Protein 9KVZ (pdb70)

InterPro domains:
  IPR002524 Cation efflux [TIGR01297] (10-385)
  IPR027469 Cation efflux transmembrane domain superfamily [G3DSA:1.20.1510.10] (10-306)
  IPR027469 Cation efflux transmembrane domain superfamily [SSF161111] (5-308)
  IPR027470 Cation efflux protein, cytoplasmic domain [PF16916] (311-383)
  IPR058533 Cation efflux protein, transmembrane domain [PF01545] (12-307)

GO terms:
  GO:0031901 early endosome membrane (C, IDA)
  GO:0005384 manganese ion transmembrane transporter activity (F, IDA)
  GO:0005385 zinc ion transmembrane transporte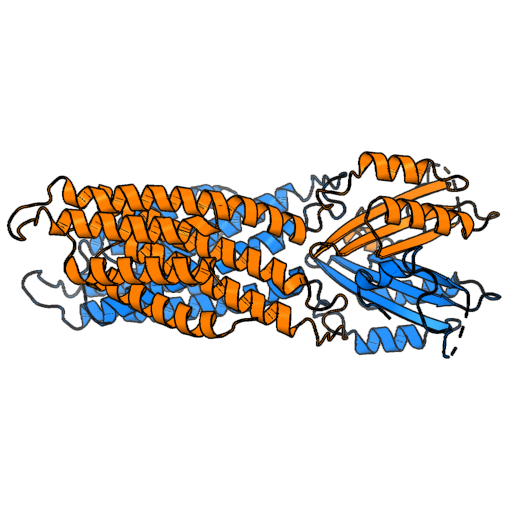r activity (F, IDA)
  GO:0055037 recycling endosome (C, IDA)
  GO:0055038 recycling endosome membrane (C, IDA)
  GO:0005769 early endosome (C, IDA)
  GO:0005794 Golgi apparatus (C, IDA)
  GO:0005886 plasma membrane (C, IDA)
  GO:1904385 cellular response to angiotensin (P, IDA)
  GO:0030026 intracellular manganese ion homeostasis (P, IDA)
  GO:0140048 manganese ion export across plasma membrane (P, IDA)
  GO:0006882 intracellular zinc ion homeostasis (P, IDA)
  GO:0007173 epidermal growth factor receptor signaling pathway (P, IDA)
  GO:0062111 zinc ion import into organelle (P, IDA)
  GO:0070374 positive regulation of ERK1 and ERK2 cascade (P, IDA)
  GO:0140983 calcium:manganese antiporter activity (F, IDA)
  GO:0031901 early endosome membrane (C, EXP)
  GO:0055038 recycling endosome membrane (C, EXP)
  GO:0000139 Golgi membrane (C, EXP)
  GO:0005886 plasma membrane (C, EXP)

Structure (mmCIF, N/CA/C/O backbone):
data_9KVZ
#
_entry.id   9KVZ
#
_cell.length_a   1.00
_cell.length_b   1.00
_cell.length_c   1.00
_cell.angle_alpha   90.00
_cell.angle_beta   90.00
_cell.angle_gamma   90.00
#
_symmetry.space_group_name_H-M   'P 1'
#
loop_
_atom_site.group_PDB
_atom_site.id
_atom_site.type_symbol
_atom_site.label_atom_id
_atom_site.label_alt_id
_atom_site.label_comp_id
_atom_site.label_asym_id
_atom_site.label_entity_id
_atom_site.label_seq_id
_atom_site.pdbx_PDB_ins_code
_atom_site.Cartn_x
_atom_site.Cartn_y
_atom_site.Cartn_z
_atom_site.occupancy
_atom_site.B_iso_or_equiv
_atom_site.auth_seq_id
_atom_site.auth_comp_id
_atom_site.auth_asym_id
_atom_site.auth_atom_id
_atom_site.pdbx_PDB_model_num
ATOM 1 N N . ARG A 1 10 ? 92.267 122.817 117.101 1.00 67.91 10 ARG B N 1
ATOM 2 C CA . ARG A 1 10 ? 93.218 122.401 118.125 1.00 67.87 10 ARG B CA 1
ATOM 3 C C . ARG A 1 10 ? 92.902 123.066 119.459 1.00 69.16 10 ARG B C 1
ATOM 4 O O . ARG A 1 10 ? 92.085 123.985 119.525 1.00 68.50 10 ARG B O 1
ATOM 12 N N . LEU A 1 11 ? 93.554 122.600 120.521 1.00 69.11 11 LEU B N 1
ATOM 13 C CA . LEU A 1 11 ? 93.362 123.131 121.864 1.00 68.09 11 LEU B CA 1
ATOM 14 C C 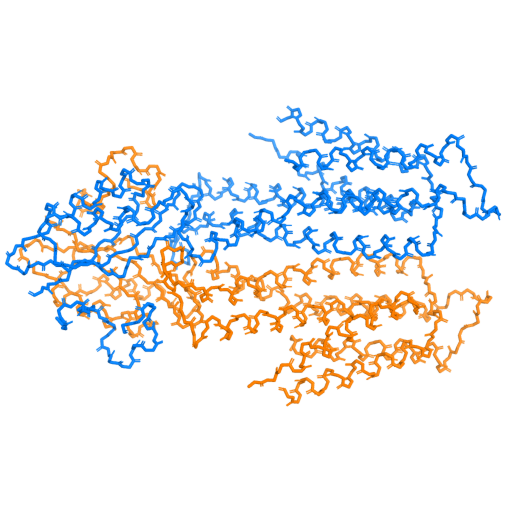. LEU A 1 11 ? 94.637 123.823 122.317 1.00 67.65 11 LEU B C 1
ATOM 15 O O . LEU A 1 11 ? 95.719 123.224 122.291 1.00 66.52 11 LEU B O 1
ATOM 20 N N . LEU A 1 12 ? 94.507 125.083 122.731 1.00 66.82 12 LEU B N 1
ATOM 21 C CA . LEU A 1 12 ? 95.631 125.867 123.219 1.00 66.15 12 LEU B CA 1
ATOM 22 C C . LEU A 1 12 ? 95.654 125.992 124.736 1.00 67.64 12 LEU B C 1
ATOM 23 O O . LEU A 1 12 ? 96.704 126.319 125.300 1.00 66.30 12 LEU B O 1
ATOM 28 N N . PHE A 1 13 ? 94.536 125.707 125.414 1.00 66.34 13 PHE B N 1
ATOM 29 C CA . PHE A 1 13 ? 94.502 125.813 126.870 1.00 63.57 13 PHE B CA 1
ATOM 30 C C . PHE A 1 13 ? 95.428 124.797 127.523 1.00 63.55 13 PHE B C 1
ATOM 31 O O . PHE A 1 13 ? 95.727 124.897 128.718 1.00 65.30 13 PHE B O 1
ATOM 39 N N . MET A 1 14 ? 95.884 123.802 126.759 1.00 57.96 14 MET B N 1
ATOM 40 C CA . MET A 1 14 ? 96.860 122.859 127.289 1.00 54.67 14 MET B CA 1
ATOM 41 C C . MET A 1 14 ? 98.174 123.542 127.642 1.00 54.38 14 MET B C 1
ATOM 42 O O . MET A 1 14 ? 98.862 123.124 128.576 1.00 57.05 14 MET B O 1
ATOM 47 N N . LEU A 1 15 ? 98.545 124.589 126.904 1.00 51.12 15 LEU B N 1
ATOM 48 C CA . LEU A 1 15 ? 99.821 125.246 127.170 1.00 49.64 15 LEU B CA 1
ATOM 49 C C . LEU A 1 15 ? 99.805 125.986 128.500 1.00 52.93 15 LEU B C 1
ATOM 50 O O . LEU A 1 15 ? 100.729 125.836 129.309 1.00 53.62 15 LEU B O 1
ATOM 55 N N . VAL A 1 16 ? 98.767 126.787 128.750 1.00 51.67 16 VAL B N 1
ATOM 56 C CA . VAL A 1 16 ? 98.702 127.551 129.996 1.00 51.23 16 VAL B CA 1
ATOM 57 C C . VAL A 1 16 ? 98.552 126.612 131.188 1.00 47.78 16 VAL B C 1
ATOM 58 O O . VAL A 1 16 ? 99.227 126.766 132.215 1.00 47.27 16 VAL B O 1
ATOM 62 N N . LEU A 1 17 ? 97.674 125.615 131.063 1.00 45.67 17 LEU B N 1
ATOM 63 C CA . LEU A 1 17 ? 97.507 124.632 132.128 1.00 45.02 17 LEU B CA 1
ATOM 64 C C . LEU A 1 17 ? 98.812 123.894 132.393 1.00 46.56 17 LEU B C 1
ATOM 65 O O . LEU A 1 17 ? 99.202 123.698 133.548 1.00 47.19 17 LEU B O 1
ATOM 70 N N . THR A 1 18 ? 99.510 123.495 131.328 1.00 42.60 18 THR B N 1
ATOM 71 C CA . THR A 1 18 ? 100.732 122.719 131.488 1.00 38.59 18 THR B CA 1
ATOM 72 C C . THR A 1 18 ? 101.846 123.548 132.115 1.00 38.73 18 THR B C 1
ATOM 73 O O . THR A 1 18 ? 102.595 123.041 132.952 1.00 42.14 18 THR B O 1
ATOM 77 N N . VAL A 1 19 ? 101.979 124.821 131.734 1.00 34.49 19 VAL B N 1
ATOM 78 C CA . VAL A 1 19 ? 103.041 125.637 132.322 1.00 34.83 19 VAL B CA 1
ATOM 79 C C . VAL A 1 19 ? 102.725 125.947 133.783 1.00 37.01 19 VAL B C 1
ATOM 80 O O . VAL A 1 19 ? 103.606 125.890 134.654 1.00 36.31 19 VAL B O 1
ATOM 84 N N . ALA A 1 20 ? 101.457 126.254 134.082 1.00 36.15 20 ALA B N 1
ATOM 85 C CA . ALA A 1 20 ? 101.073 126.486 135.470 1.00 31.02 20 ALA B CA 1
ATOM 86 C C . ALA A 1 20 ? 101.307 125.241 136.313 1.00 33.81 20 ALA B C 1
ATOM 87 O O . ALA A 1 20 ? 101.777 125.329 137.452 1.00 37.05 20 ALA B O 1
ATOM 89 N N . PHE A 1 21 ? 101.009 124.064 135.761 1.00 35.60 21 PHE B N 1
ATOM 90 C CA . PHE A 1 21 ? 101.165 122.841 136.536 1.00 33.42 21 PHE B CA 1
ATOM 91 C C . PHE A 1 21 ? 102.626 122.429 136.640 1.00 32.51 21 PHE B C 1
ATOM 92 O O . PHE A 1 21 ? 103.029 121.811 137.629 1.00 35.37 21 PHE B O 1
ATOM 100 N N . PHE A 1 22 ? 103.435 122.752 135.631 1.00 25.03 22 PHE B N 1
ATOM 101 C CA . PHE A 1 22 ? 104.874 122.566 135.748 1.00 20.66 22 PHE B CA 1
ATOM 102 C C . PHE A 1 22 ? 105.425 123.406 136.887 1.00 30.32 22 PHE B C 1
ATOM 103 O O . PHE A 1 22 ? 106.231 122.931 137.692 1.00 29.87 22 PHE B O 1
ATOM 111 N N . VAL A 1 23 ? 104.981 124.662 136.978 1.00 37.61 23 VAL B N 1
ATOM 112 C CA . VAL A 1 23 ? 105.390 125.509 138.095 1.00 31.76 23 VAL B CA 1
ATOM 113 C C . VAL A 1 23 ? 104.922 124.911 139.416 1.00 33.03 23 VAL B C 1
ATOM 114 O O . VAL A 1 23 ? 105.663 124.895 140.405 1.00 35.42 23 VAL B O 1
ATOM 118 N N . ALA A 1 24 ? 103.686 124.406 139.452 1.00 29.34 24 ALA B N 1
ATOM 119 C CA . ALA A 1 24 ? 103.150 123.834 140.685 1.00 27.85 24 ALA B CA 1
ATOM 120 C C . ALA A 1 24 ? 103.954 122.618 141.133 1.00 31.18 24 ALA B C 1
ATOM 121 O O . ALA A 1 24 ? 104.322 122.504 142.308 1.00 33.92 24 ALA B O 1
ATOM 123 N N . GLU A 1 25 ? 104.235 121.694 140.211 1.00 33.24 25 GLU B N 1
ATOM 124 C CA . GLU A 1 25 ? 104.990 120.495 140.563 1.00 30.38 25 GLU B CA 1
ATOM 125 C C . GLU A 1 25 ? 106.430 120.837 140.915 1.00 31.68 25 GLU B C 1
ATOM 126 O O . GLU A 1 25 ? 107.034 120.197 141.779 1.00 34.82 25 GLU B O 1
ATOM 132 N N . LEU A 1 26 ? 107.011 121.822 140.230 1.00 30.19 26 LEU B N 1
ATOM 133 C CA . LEU A 1 26 ? 108.373 122.232 140.543 1.00 29.61 26 LEU B CA 1
ATOM 134 C C . LEU A 1 26 ? 108.455 122.827 141.942 1.00 30.60 26 LEU B C 1
ATOM 135 O O . LEU A 1 26 ? 109.395 122.549 142.694 1.00 33.29 26 LEU B O 1
ATOM 140 N N . VAL A 1 27 ? 107.471 123.647 142.314 1.00 26.67 27 VAL B N 1
ATOM 141 C CA . VAL A 1 27 ? 107.473 124.238 143.649 1.00 27.46 27 VAL B CA 1
ATOM 142 C C . VAL A 1 27 ? 107.230 123.164 144.702 1.00 31.38 27 VAL B C 1
ATOM 143 O O . VAL A 1 27 ? 107.920 123.107 145.726 1.00 30.78 27 VAL B O 1
ATOM 147 N N . SER A 1 28 ? 106.253 122.286 144.458 1.00 33.92 28 SER B N 1
ATOM 148 C CA . SER A 1 28 ? 105.900 121.272 145.447 1.00 31.61 28 SER B CA 1
ATOM 149 C C . SER A 1 28 ? 106.979 120.205 145.584 1.00 34.76 28 SER B C 1
ATOM 150 O O . SER A 1 28 ? 107.105 119.591 146.648 1.00 39.02 28 SER B O 1
ATOM 153 N N . GLY A 1 29 ? 107.748 119.959 144.523 1.00 36.31 29 GLY B N 1
ATOM 154 C CA . GLY A 1 29 ? 108.815 118.978 144.603 1.00 34.68 29 GLY B CA 1
ATOM 155 C C . GLY A 1 29 ? 109.925 119.397 145.547 1.00 35.86 29 GLY B C 1
ATOM 156 O O . GLY A 1 29 ? 110.449 118.579 146.304 1.00 40.51 29 GLY B O 1
ATOM 157 N N . TYR A 1 30 ? 110.305 120.676 145.509 1.00 30.92 30 TYR B N 1
ATOM 158 C CA . TYR A 1 30 ? 111.272 121.175 146.478 1.00 31.12 30 TYR B CA 1
ATOM 159 C C . TYR A 1 30 ? 110.630 121.381 147.844 1.00 35.25 30 TYR B C 1
ATOM 160 O O . TYR A 1 30 ? 111.270 121.143 148.875 1.00 36.88 30 TYR B O 1
ATOM 169 N N . LEU A 1 31 ? 109.373 121.830 147.872 1.00 36.50 31 LEU B N 1
ATOM 170 C CA . LEU A 1 31 ? 108.669 121.981 149.142 1.00 37.72 31 LEU B CA 1
ATOM 171 C C . LEU A 1 31 ? 108.459 120.639 149.831 1.00 38.11 31 LEU B C 1
ATOM 172 O O . LEU A 1 31 ? 108.618 120.539 151.052 1.00 41.30 31 LEU B O 1
ATOM 177 N N . GLY A 1 32 ? 108.102 119.607 149.074 1.00 43.79 32 GLY B N 1
ATOM 178 C CA . GLY A 1 32 ? 107.888 118.285 149.616 1.00 44.94 32 GLY B CA 1
ATOM 179 C C . GLY A 1 32 ? 109.086 117.367 149.590 1.00 44.32 32 GLY B C 1
ATOM 180 O O . GLY A 1 32 ? 109.007 116.261 150.133 1.00 46.69 32 GLY B O 1
ATOM 181 N N . ASN A 1 33 ? 110.194 117.790 148.980 1.00 45.72 33 ASN B N 1
ATOM 182 C CA . ASN A 1 33 ? 111.411 116.981 148.881 1.00 45.15 33 ASN B CA 1
ATOM 183 C C . ASN A 1 33 ? 111.132 115.641 148.201 1.00 48.36 33 ASN B C 1
ATOM 184 O O . ASN A 1 33 ? 111.413 114.571 148.744 1.00 54.23 33 ASN B O 1
ATOM 189 N N . SER A 1 34 ? 110.573 115.707 146.995 1.00 38.13 34 SER B N 1
ATOM 190 C CA . SER A 1 34 ? 110.253 114.523 146.207 1.00 39.96 34 SER B CA 1
ATOM 191 C C . SER A 1 34 ? 110.932 114.632 144.851 1.00 39.72 34 SER B C 1
ATOM 192 O O . SER A 1 34 ? 110.662 115.570 144.095 1.00 41.99 34 SER B O 1
ATOM 195 N N . ILE A 1 35 ? 111.815 113.678 144.548 1.00 34.44 35 ILE B N 1
ATOM 196 C CA . ILE A 1 35 ? 112.418 113.633 143.220 1.00 30.19 35 ILE B CA 1
ATOM 197 C C . ILE A 1 35 ? 111.388 113.203 142.189 1.00 32.08 35 ILE B C 1
ATOM 198 O O . ILE A 1 35 ? 111.367 113.710 141.062 1.00 36.42 35 ILE B O 1
ATOM 203 N N . ALA A 1 36 ? 110.529 112.247 142.551 1.00 28.19 36 ALA B N 1
ATOM 204 C CA . ALA A 1 36 ? 109.501 111.788 141.626 1.00 28.63 36 ALA B CA 1
ATOM 205 C C . ALA A 1 36 ? 108.594 112.933 141.209 1.00 35.67 36 ALA B C 1
ATOM 206 O O . ALA A 1 36 ? 108.214 113.037 140.039 1.00 37.82 36 ALA B O 1
ATOM 208 N N . LEU A 1 37 ? 108.232 113.804 142.154 1.00 35.75 37 LEU B N 1
ATOM 209 C CA . LEU A 1 37 ? 107.515 115.020 141.789 1.00 26.30 37 LEU B CA 1
ATOM 210 C C . LEU A 1 37 ? 108.384 115.926 140.932 1.00 29.48 37 LEU B C 1
ATOM 211 O O . LEU A 1 37 ? 107.902 116.524 139.967 1.00 37.67 37 LEU B O 1
ATOM 216 N N . LEU A 1 38 ? 109.670 116.039 141.267 1.00 32.29 38 LEU B N 1
ATOM 217 C CA . LEU A 1 38 ? 110.586 116.819 140.441 1.00 26.52 38 LEU B CA 1
ATOM 218 C C . LEU A 1 38 ? 110.752 116.198 139.060 1.00 22.84 38 LEU B C 1
ATOM 219 O O . LEU A 1 38 ? 110.791 116.910 138.048 1.00 28.15 38 LEU B O 1
ATOM 224 N N . SER A 1 39 ? 110.855 114.870 138.998 1.00 18.06 39 SER B N 1
ATOM 225 C CA . SER A 1 39 ? 110.966 114.194 137.710 1.00 21.13 39 SER B CA 1
ATOM 226 C C . SER A 1 39 ? 109.715 114.417 136.869 1.00 29.93 39 SER B C 1
ATOM 227 O O . SER A 1 39 ? 109.801 114.644 135.657 1.00 33.04 39 SER B O 1
ATOM 230 N N . ASP A 1 40 ? 108.540 114.359 137.497 1.00 33.16 40 ASP B N 1
ATOM 231 C CA . ASP A 1 40 ? 107.301 114.602 136.766 1.00 27.40 40 ASP B CA 1
ATOM 232 C C . ASP A 1 40 ? 107.191 116.055 136.327 1.00 30.43 40 ASP B C 1
ATOM 233 O O . ASP A 1 40 ? 106.658 116.344 135.250 1.00 34.81 40 ASP B O 1
ATOM 238 N N . SER A 1 41 ? 107.678 116.988 137.147 1.00 25.16 41 SER B N 1
ATOM 239 C CA . SER A 1 41 ? 107.701 118.387 136.735 1.00 19.79 41 SER B CA 1
ATOM 240 C C . SER A 1 41 ? 108.600 118.580 135.523 1.00 26.82 41 SER B C 1
ATOM 241 O O . SER A 1 41 ? 108.258 119.325 134.602 1.00 29.64 41 SER B O 1
ATOM 244 N N . PHE A 1 42 ? 109.752 117.911 135.504 1.00 28.51 42 PHE B N 1
ATOM 245 C CA . PHE A 1 42 ? 110.632 117.993 134.340 1.00 23.83 42 PHE B CA 1
ATOM 246 C C . PHE A 1 42 ? 109.989 117.353 133.113 1.00 25.63 42 PHE B C 1
ATOM 247 O O . PHE A 1 42 ? 110.126 117.861 131.993 1.00 30.51 42 PHE B O 1
ATOM 255 N N . ASN A 1 43 ? 109.286 116.237 133.305 1.00 24.44 43 ASN B N 1
ATOM 256 C CA . ASN A 1 43 ? 108.604 115.592 132.188 1.00 24.79 43 ASN B CA 1
ATOM 257 C C . ASN A 1 43 ? 107.498 116.481 131.628 1.00 31.59 43 ASN B C 1
ATOM 258 O O . ASN A 1 43 ? 107.320 116.565 130.410 1.00 34.20 43 ASN B O 1
ATOM 263 N N . MET A 1 44 ? 106.752 117.169 132.496 1.00 31.35 44 MET B N 1
ATOM 264 C CA . MET A 1 44 ? 105.736 118.095 132.004 1.00 24.53 44 MET B CA 1
ATOM 265 C C . MET A 1 44 ? 106.362 119.358 131.426 1.00 24.13 44 MET B C 1
ATOM 266 O O . MET A 1 44 ? 105.756 120.020 130.580 1.00 29.69 44 MET B O 1
ATOM 271 N N . LEU A 1 45 ? 107.568 119.716 131.866 1.00 22.51 45 LEU B N 1
ATOM 272 C CA . LEU A 1 45 ? 108.297 120.781 131.188 1.00 24.50 45 LEU B CA 1
ATOM 273 C C . LEU A 1 45 ? 108.628 120.381 129.758 1.00 25.91 45 LEU B C 1
ATOM 274 O O . LEU A 1 45 ? 108.471 121.177 128.826 1.00 27.68 45 LEU B O 1
ATOM 279 N N . SER A 1 46 ? 109.075 119.139 129.567 1.00 23.53 46 SER B N 1
ATOM 280 C CA . SER A 1 46 ? 109.283 118.634 128.215 1.00 19.15 46 SER B CA 1
ATOM 281 C C . SER A 1 46 ? 107.971 118.593 127.442 1.00 25.63 46 SER B C 1
ATOM 282 O O . SER A 1 46 ? 107.941 118.853 126.234 1.00 32.32 46 SER B O 1
ATOM 285 N N . ASP A 1 47 ? 106.873 118.264 128.125 1.00 29.57 47 ASP B N 1
ATOM 286 C CA . ASP A 1 47 ? 105.564 118.236 127.481 1.00 28.98 47 ASP B CA 1
ATOM 287 C C . ASP A 1 47 ? 105.147 119.623 127.003 1.00 30.95 47 ASP B C 1
ATOM 288 O O . ASP A 1 47 ? 104.610 119.777 125.902 1.00 33.45 47 ASP B O 1
ATOM 293 N N . LEU A 1 48 ? 105.371 120.649 127.827 1.00 29.27 48 LEU B N 1
ATOM 294 C CA . LEU A 1 48 ? 105.012 122.001 127.413 1.00 27.41 48 LEU B CA 1
ATOM 295 C C . LEU A 1 48 ? 105.953 122.520 126.336 1.00 30.40 48 LEU B C 1
ATOM 296 O O . LEU A 1 48 ? 105.535 123.300 125.476 1.00 35.47 48 LEU B O 1
ATOM 301 N N . ILE A 1 49 ? 107.218 122.092 126.352 1.00 24.50 49 ILE B N 1
ATOM 302 C CA . ILE A 1 49 ? 108.111 122.406 125.241 1.00 21.77 49 ILE B CA 1
ATOM 303 C C . ILE A 1 49 ? 107.591 121.772 123.956 1.00 25.45 49 ILE B C 1
ATOM 304 O O . ILE A 1 49 ? 107.620 122.388 122.883 1.00 34.05 49 ILE B O 1
ATOM 309 N N . SER A 1 50 ? 107.101 120.535 124.047 1.00 29.03 50 SER B N 1
ATOM 310 C CA . SER A 1 50 ? 106.508 119.880 122.885 1.00 29.93 50 SER B CA 1
ATOM 311 C C . SER A 1 50 ? 105.256 120.610 122.414 1.00 31.42 50 SER B C 1
ATOM 312 O O . SER A 1 50 ? 105.010 120.719 121.209 1.00 33.74 50 SER B O 1
ATOM 315 N N . LEU A 1 51 ? 104.440 121.098 123.350 1.00 35.75 51 LEU B N 1
ATOM 316 C CA . LEU A 1 51 ? 103.257 121.872 122.978 1.00 34.84 51 LEU B CA 1
ATOM 317 C C . LEU A 1 51 ? 103.644 123.161 122.266 1.00 36.85 51 LEU B C 1
ATOM 318 O O . LEU A 1 51 ? 103.012 123.555 121.280 1.00 39.12 51 LEU B O 1
ATOM 323 N N . CYS A 1 52 ? 104.673 123.846 122.769 1.00 39.95 52 CYS B N 1
ATOM 324 C CA . CYS A 1 52 ? 105.152 125.057 122.110 1.00 35.84 52 CYS B CA 1
ATOM 325 C C . CYS A 1 52 ? 105.681 124.749 120.716 1.00 36.18 52 CYS B C 1
ATOM 326 O O . CYS A 1 52 ? 105.446 125.510 119.772 1.00 38.23 52 CYS B O 1
ATOM 329 N N . VAL A 1 53 ? 106.398 123.634 120.570 1.00 37.57 53 VAL B N 1
ATOM 330 C CA . VAL A 1 53 ? 106.894 123.228 119.257 1.00 39.53 53 VAL B CA 1
ATOM 331 C C . VAL A 1 53 ? 105.732 122.929 118.316 1.00 42.58 53 VAL B C 1
ATOM 332 O O . VAL A 1 53 ? 105.762 123.290 117.134 1.00 42.92 53 VAL B O 1
ATOM 336 N N . GLY A 1 54 ? 104.694 122.263 118.821 1.00 38.56 54 GLY B N 1
ATOM 337 C CA . GLY A 1 54 ? 103.531 121.981 117.995 1.00 37.53 54 GLY B CA 1
ATOM 338 C C . GLY A 1 54 ? 102.801 123.238 117.564 1.00 41.61 54 GLY B C 1
ATOM 339 O O . GLY A 1 54 ? 102.354 123.345 116.420 1.00 41.35 54 GLY B O 1
ATOM 340 N N . LEU A 1 55 ? 102.666 124.206 118.474 1.00 52.00 55 LEU B N 1
ATOM 341 C CA . LEU A 1 55 ? 102.060 125.482 118.102 1.00 49.66 55 LEU B CA 1
ATOM 342 C C . LEU A 1 55 ? 102.913 126.217 117.078 1.00 49.29 55 LEU B C 1
ATOM 343 O O . LEU A 1 55 ? 102.382 126.845 116.156 1.00 50.95 55 LEU B O 1
ATOM 348 N N . SER A 1 56 ? 104.237 126.157 117.228 1.00 49.21 56 SER B N 1
ATOM 349 C CA . SER A 1 56 ? 105.120 126.775 116.246 1.00 49.85 56 SER B CA 1
ATOM 350 C C . SER A 1 56 ? 104.952 126.124 114.879 1.00 52.90 56 SER B C 1
ATOM 351 O O . SER A 1 56 ? 104.914 126.808 113.853 1.00 56.41 56 SER B O 1
ATOM 354 N N . ALA A 1 57 ? 104.851 124.794 114.848 1.00 53.37 57 ALA B N 1
ATOM 355 C CA . ALA A 1 57 ? 104.642 124.094 113.585 1.00 53.08 57 ALA B CA 1
ATOM 356 C C . ALA A 1 57 ? 103.297 124.458 112.969 1.00 53.68 57 ALA B C 1
ATOM 357 O O . ALA A 1 57 ? 103.193 124.648 111.752 1.00 56.23 57 ALA B O 1
ATOM 359 N N . GLY A 1 58 ? 102.254 124.555 113.794 1.00 56.42 58 GLY B N 1
ATOM 360 C CA . GLY A 1 58 ? 100.952 124.947 113.282 1.00 55.42 58 GLY B CA 1
ATOM 361 C C . GLY A 1 58 ? 100.938 126.365 112.746 1.00 54.96 58 GLY B C 1
ATOM 362 O O . GLY A 1 58 ? 100.245 126.665 111.772 1.00 56.67 58 GLY B O 1
ATOM 363 N N . TYR A 1 59 ? 101.695 127.262 113.382 1.00 51.72 59 TYR B N 1
ATOM 364 C CA . TYR A 1 59 ? 101.793 128.635 112.901 1.00 53.13 59 TYR B CA 1
ATOM 365 C C . TYR A 1 59 ? 102.622 128.732 111.629 1.00 55.13 59 TYR B C 1
ATOM 366 O O . TYR A 1 59 ? 102.325 129.561 110.761 1.00 56.08 59 TYR B O 1
ATOM 375 N N . ILE A 1 60 ? 103.667 127.908 111.507 1.00 53.65 60 ILE B N 1
ATOM 376 C CA . ILE A 1 60 ? 104.433 127.845 110.265 1.00 53.76 60 ILE B CA 1
ATOM 377 C C . ILE A 1 60 ? 103.552 127.343 109.131 1.00 53.90 60 ILE B C 1
ATOM 378 O O . ILE A 1 60 ? 103.549 127.898 108.026 1.00 55.60 60 ILE B O 1
ATOM 383 N N . ALA A 1 61 ? 102.783 126.288 109.391 1.00 60.48 61 ALA B N 1
ATOM 384 C CA . ALA A 1 61 ? 101.767 125.850 108.452 1.00 62.37 61 ALA B CA 1
ATOM 385 C C . ALA A 1 61 ? 100.631 126.869 108.427 1.00 64.91 61 ALA B C 1
ATOM 386 O O . ALA A 1 61 ? 100.540 127.759 109.277 1.00 66.03 61 ALA B O 1
ATOM 388 N N . ARG A 1 62 ? 99.775 126.768 107.407 1.00 69.30 62 ARG B N 1
ATOM 389 C CA . ARG A 1 62 ? 98.637 127.666 107.222 1.00 70.00 62 ARG B CA 1
ATOM 390 C C . ARG A 1 62 ? 99.094 129.104 106.986 1.00 69.27 62 ARG B C 1
ATOM 391 O O . ARG A 1 62 ? 98.266 130.000 106.800 1.00 69.29 62 ARG B O 1
ATOM 399 N N . ARG A 1 63 ? 100.411 129.330 106.989 1.00 67.89 63 ARG B N 1
ATOM 400 C CA . ARG A 1 63 ? 101.019 130.637 106.742 1.00 69.94 63 ARG B CA 1
ATOM 401 C C . ARG A 1 63 ? 102.488 130.434 106.385 1.00 69.18 63 ARG B C 1
ATOM 402 O O . ARG A 1 63 ? 103.380 130.867 107.130 1.00 68.18 63 ARG B O 1
ATOM 410 N N . PRO A 1 64 ? 102.783 129.778 105.262 1.00 68.63 64 PRO B N 1
ATOM 411 C CA . PRO A 1 64 ? 104.185 129.559 104.893 1.00 67.73 64 PRO B CA 1
ATOM 412 C C . PRO A 1 64 ? 104.869 130.858 104.498 1.00 67.33 64 PRO B C 1
ATOM 413 O O . PRO A 1 64 ? 104.233 131.810 104.041 1.00 68.57 64 PRO B O 1
ATOM 417 N N . THR A 1 65 ? 106.191 130.885 104.678 1.00 54.52 65 THR B N 1
ATOM 418 C CA . THR A 1 65 ? 106.991 132.054 104.322 1.00 53.06 65 THR B CA 1
ATOM 419 C C . THR A 1 65 ? 107.866 131.757 103.112 1.00 54.07 65 THR B C 1
ATOM 420 O O . THR A 1 65 ? 107.750 132.451 102.098 1.00 55.33 65 THR B O 1
ATOM 424 N N . ARG A 1 66 ? 108.722 130.733 103.178 1.00 40.79 66 ARG B N 1
ATOM 425 C CA . ARG A 1 66 ? 109.530 130.271 102.052 1.00 34.12 66 ARG B CA 1
ATOM 426 C C . ARG A 1 66 ? 110.229 131.427 101.346 1.00 34.68 66 ARG B C 1
ATOM 427 O O . ARG A 1 66 ? 110.105 131.585 100.128 1.00 34.61 66 ARG B O 1
ATOM 435 N N . GLY A 1 67 ? 110.962 132.239 102.103 1.00 32.41 67 GLY B N 1
ATOM 436 C CA . GLY A 1 67 ? 111.570 133.436 101.558 1.00 30.38 67 GLY B CA 1
ATOM 437 C C . GLY A 1 67 ? 113.032 133.278 101.202 1.00 26.29 67 GLY B C 1
ATOM 438 O O . GLY A 1 67 ? 113.473 132.193 100.815 1.00 25.29 67 GLY B O 1
ATOM 439 N N . PHE A 1 68 ? 113.792 134.365 101.326 1.00 26.13 68 PHE B N 1
ATOM 440 C CA . PHE A 1 68 ? 115.207 134.371 100.976 1.00 23.49 68 PHE B CA 1
ATOM 441 C C . PHE A 1 68 ? 116.102 133.904 102.115 1.00 28.83 68 PHE B C 1
ATOM 442 O O . PHE A 1 68 ? 117.320 133.825 101.929 1.00 30.98 68 PHE B O 1
ATOM 450 N N . SER A 1 69 ? 115.536 133.602 103.283 1.00 28.82 69 SER B N 1
ATOM 451 C CA . SER A 1 69 ? 116.304 133.122 104.426 1.00 20.92 69 SER B CA 1
ATOM 452 C C . SER A 1 69 ? 116.124 131.628 104.660 1.00 19.61 69 SER B C 1
ATOM 453 O O . SER A 1 69 ? 117.092 130.929 104.969 1.00 28.44 69 SER B O 1
ATOM 456 N N . ALA A 1 70 ? 114.901 131.125 104.524 1.00 15.17 70 ALA B N 1
ATOM 457 C CA . ALA A 1 70 ? 114.610 129.698 104.638 1.00 16.31 70 ALA B CA 1
ATOM 458 C C . ALA A 1 70 ? 114.048 129.240 103.297 1.00 18.91 70 ALA B C 1
ATOM 459 O O . ALA A 1 70 ? 112.867 129.452 103.004 1.00 24.67 70 ALA B O 1
ATOM 461 N N . THR A 1 71 ? 114.902 128.619 102.482 1.00 12.95 71 THR B N 1
ATOM 462 C CA . THR A 1 71 ? 114.487 128.200 101.149 1.00 5.73 71 THR B CA 1
ATOM 463 C C . THR A 1 71 ? 113.432 127.104 101.209 1.00 13.17 71 THR B C 1
ATOM 464 O O . THR A 1 71 ? 112.413 127.177 100.514 1.00 12.95 71 THR B O 1
ATOM 468 N N . TYR A 1 72 ? 113.662 126.075 102.024 1.00 21.79 72 TYR B N 1
ATOM 469 C CA . TYR A 1 72 ? 112.688 124.999 102.157 1.00 13.02 72 TYR B CA 1
ATOM 470 C C . TYR A 1 72 ? 111.508 125.421 103.021 1.00 16.62 72 TYR B C 1
ATOM 471 O O . TYR A 1 72 ? 110.439 124.806 102.963 1.00 20.25 72 TYR B O 1
ATOM 480 N N . GLY A 1 73 ? 111.687 126.454 103.822 1.00 20.67 73 GLY B N 1
ATOM 481 C CA . GLY A 1 73 ? 110.686 126.901 104.757 1.00 19.25 73 GLY B CA 1
ATOM 482 C C . GLY A 1 73 ? 111.122 126.567 106.162 1.00 24.38 73 GLY B C 1
ATOM 483 O O . GLY A 1 73 ? 112.251 126.140 106.399 1.00 26.20 73 GLY B O 1
ATOM 484 N N . TYR A 1 74 ? 110.209 126.762 107.109 1.00 25.51 74 TYR B N 1
ATOM 485 C CA . TYR A 1 74 ? 110.457 126.429 108.502 1.00 21.03 74 TYR B CA 1
ATOM 486 C C . TYR A 1 74 ? 109.799 125.116 108.902 1.00 22.10 74 TYR B C 1
ATOM 487 O O . TYR A 1 74 ? 109.480 124.920 110.078 1.00 25.52 74 TYR B O 1
ATOM 496 N N . ALA A 1 75 ? 109.584 124.215 107.941 1.00 19.31 75 ALA B N 1
ATOM 497 C CA . ALA A 1 75 ? 108.975 122.926 108.250 1.00 14.59 75 ALA B CA 1
ATOM 498 C C . ALA A 1 75 ? 109.856 122.098 109.172 1.00 12.82 75 ALA B C 1
ATOM 499 O O . ALA A 1 75 ? 109.346 121.378 110.037 1.00 16.79 75 ALA B O 1
ATOM 501 N N . ARG A 1 76 ? 111.177 122.195 109.013 1.00 17.83 76 ARG B N 1
ATOM 502 C CA . ARG A 1 76 ? 112.117 121.468 109.858 1.00 15.11 76 ARG B CA 1
ATOM 503 C C . ARG A 1 76 ? 112.074 121.913 111.313 1.00 17.24 76 ARG B C 1
ATOM 504 O O . ARG A 1 76 ? 112.803 121.347 112.136 1.00 16.53 76 ARG B O 1
ATOM 512 N N . ALA A 1 77 ? 111.260 122.921 111.639 1.00 19.63 77 ALA B N 1
ATOM 513 C CA . ALA A 1 77 ? 111.162 123.378 113.019 1.00 15.45 77 ALA B CA 1
ATOM 514 C C . ALA A 1 77 ? 110.610 122.289 113.922 1.00 16.75 77 ALA B C 1
ATOM 515 O O . ALA A 1 77 ? 111.020 122.173 115.078 1.00 18.48 77 ALA B O 1
ATOM 517 N N . GLU A 1 78 ? 109.680 121.476 113.415 1.00 16.62 78 GLU B N 1
ATOM 518 C CA . GLU A 1 78 ? 109.148 120.388 114.229 1.00 17.55 78 GLU B CA 1
ATOM 519 C C . GLU A 1 78 ? 110.239 119.389 114.597 1.00 19.68 78 GLU B C 1
ATOM 520 O O . GLU A 1 78 ? 110.330 118.963 115.752 1.00 24.83 78 GLU B O 1
ATOM 526 N N . VAL A 1 79 ? 111.100 119.033 113.640 1.00 17.84 79 VAL B N 1
ATOM 527 C CA . VAL A 1 79 ? 112.157 118.064 113.917 1.00 15.60 79 VAL B CA 1
ATOM 528 C C . VAL A 1 79 ? 113.220 118.665 114.827 1.00 17.78 79 VAL B C 1
ATOM 529 O O . VAL A 1 79 ? 113.714 118.005 115.751 1.00 18.23 79 VAL B O 1
ATOM 533 N N . VAL A 1 80 ? 113.608 119.918 114.571 1.00 18.23 80 VAL B N 1
ATOM 534 C CA . VAL A 1 80 ? 114.608 120.562 115.417 1.00 17.29 80 VAL B CA 1
ATOM 535 C C . VAL A 1 80 ? 114.087 120.706 116.840 1.00 17.28 80 VAL B C 1
ATOM 536 O O . VAL A 1 80 ? 114.811 120.448 117.807 1.00 21.91 80 VAL B O 1
ATOM 540 N N . GLY A 1 81 ? 112.824 121.107 116.993 1.00 13.58 81 GLY B N 1
ATOM 541 C CA . GLY A 1 81 ? 112.239 121.207 118.317 1.00 17.64 81 GLY B CA 1
ATOM 542 C C . GLY A 1 81 ? 112.086 119.862 118.996 1.00 18.82 81 GLY B C 1
ATOM 543 O O . GLY A 1 81 ? 112.239 119.760 120.211 1.00 21.69 81 GLY B O 1
ATOM 544 N N . ALA A 1 82 ? 111.782 118.813 118.229 1.00 15.54 82 ALA B N 1
ATOM 545 C CA . ALA A 1 82 ? 111.695 117.481 118.816 1.00 14.37 82 ALA B CA 1
ATOM 546 C C . ALA A 1 82 ? 113.048 117.017 119.338 1.00 14.67 82 ALA B C 1
ATOM 547 O O . ALA A 1 82 ? 113.142 116.499 120.456 1.00 23.16 82 ALA B O 1
ATOM 549 N N . LEU A 1 83 ? 114.110 117.203 118.550 1.00 14.73 83 LEU B N 1
ATOM 550 C CA . LEU A 1 83 ? 115.443 116.838 119.024 1.00 14.41 83 LEU B CA 1
ATOM 551 C C . LEU A 1 83 ? 115.855 117.682 120.223 1.00 18.90 83 LEU B C 1
ATOM 552 O O . LEU A 1 83 ? 116.426 117.161 121.189 1.00 20.76 83 LEU B O 1
ATOM 557 N N . SER A 1 84 ? 115.577 118.987 120.181 1.00 21.22 84 SER B N 1
ATOM 558 C CA . SER A 1 84 ? 115.935 119.861 121.292 1.00 14.44 84 SER B CA 1
ATOM 559 C C . SER A 1 84 ? 115.175 119.481 122.555 1.00 14.27 84 SER B C 1
ATOM 560 O O . SER A 1 84 ? 115.742 119.466 123.649 1.00 21.94 84 SER B O 1
ATOM 563 N N . ASN A 1 85 ? 113.886 119.168 122.421 1.00 19.38 85 ASN B N 1
ATOM 564 C CA . ASN A 1 85 ? 113.088 118.758 123.569 1.00 15.93 85 ASN B CA 1
ATOM 565 C C . ASN A 1 85 ? 113.583 117.437 124.134 1.00 15.36 85 ASN B C 1
ATOM 566 O O . ASN A 1 85 ? 113.647 117.255 125.353 1.00 20.49 85 ASN B O 1
ATOM 571 N N . ALA A 1 86 ? 113.937 116.495 123.258 1.00 19.28 86 ALA B N 1
ATOM 572 C CA . ALA A 1 86 ? 114.441 115.211 123.724 1.00 14.00 86 ALA B CA 1
ATOM 573 C C . ALA A 1 86 ? 115.769 115.370 124.453 1.00 13.21 86 ALA B C 1
ATOM 574 O O . ALA A 1 86 ? 115.997 114.732 125.484 1.00 19.93 86 ALA B O 1
ATOM 576 N N . VAL A 1 87 ? 116.655 116.228 123.943 1.00 16.83 87 VAL B N 1
ATOM 577 C CA . VAL A 1 87 ? 117.940 116.448 124.610 1.00 16.30 87 VAL B CA 1
ATOM 578 C C . VAL A 1 87 ? 117.745 117.197 125.925 1.00 14.63 87 VAL B C 1
ATOM 579 O O . VAL A 1 87 ? 118.414 116.911 126.928 1.00 19.18 87 VAL B O 1
ATOM 583 N N . PHE A 1 88 ? 116.833 118.171 125.942 1.00 12.86 88 PHE B N 1
ATOM 584 C CA . PHE A 1 88 ? 116.487 118.864 127.178 1.00 10.73 88 PHE B CA 1
ATOM 585 C C . PHE A 1 88 ? 115.999 117.880 128.231 1.00 18.43 88 PHE B C 1
ATOM 586 O O . PHE A 1 88 ? 116.456 117.898 129.380 1.00 26.80 88 PHE B O 1
ATOM 594 N N . LEU A 1 89 ? 115.073 117.001 127.846 1.00 16.60 89 LEU B N 1
ATOM 595 C CA . LEU A 1 89 ? 114.541 116.019 128.780 1.00 11.04 89 LEU B CA 1
ATOM 596 C C . LEU A 1 89 ? 115.609 115.020 129.197 1.00 11.10 89 LEU B C 1
ATOM 597 O O . LEU A 1 89 ? 115.611 114.550 130.336 1.00 17.50 89 LEU B O 1
ATOM 602 N N . THR A 1 90 ? 116.529 114.685 128.291 1.00 12.83 90 THR B N 1
ATOM 603 C CA . THR A 1 90 ? 117.620 113.783 128.645 1.00 12.00 90 THR B CA 1
ATOM 604 C C . THR A 1 90 ? 118.534 114.407 129.691 1.00 15.32 90 THR B C 1
ATOM 605 O O . THR A 1 90 ? 118.965 113.732 130.629 1.00 18.22 90 THR B O 1
ATOM 609 N N . ALA A 1 91 ? 118.842 115.698 129.549 1.00 17.49 91 ALA B N 1
ATOM 610 C CA . ALA A 1 91 ? 119.664 116.369 130.552 1.00 11.52 91 ALA B CA 1
ATOM 611 C C . ALA A 1 91 ? 118.929 116.491 131.883 1.00 15.31 91 ALA B C 1
ATOM 612 O O . ALA A 1 91 ? 119.528 116.310 132.953 1.00 26.42 91 ALA B O 1
ATOM 614 N N . LEU A 1 92 ? 117.630 116.797 131.837 1.00 17.02 92 LEU B N 1
ATOM 615 C CA . LEU A 1 92 ? 116.843 116.845 133.066 1.00 11.73 92 LEU B CA 1
ATOM 616 C C . LEU A 1 92 ? 116.804 115.482 133.746 1.00 14.08 92 LEU B C 1
ATOM 617 O O . LEU A 1 92 ? 116.902 115.388 134.974 1.00 23.43 92 LEU B O 1
ATOM 622 N N . CYS A 1 93 ? 116.668 114.412 132.962 1.00 10.49 93 CYS B N 1
ATOM 623 C CA . CYS A 1 93 ? 116.676 113.065 133.518 1.00 8.43 93 CYS B CA 1
ATOM 624 C C . CYS A 1 93 ? 118.050 112.696 134.052 1.00 15.40 93 CYS B C 1
ATOM 625 O O . CYS A 1 93 ? 118.159 111.943 135.022 1.00 23.93 93 CYS B O 1
ATOM 628 N N . PHE A 1 94 ? 119.114 113.205 133.432 1.00 15.25 94 PHE B N 1
ATOM 629 C CA . PHE A 1 94 ? 120.452 113.000 133.976 1.00 14.38 94 PHE B CA 1
ATOM 630 C C . PHE A 1 94 ? 120.577 113.638 135.354 1.00 16.14 94 PHE B C 1
ATOM 631 O O . PHE A 1 94 ? 121.087 113.019 136.295 1.00 23.80 94 PHE B O 1
ATOM 639 N N . THR A 1 95 ? 120.102 114.878 135.489 1.00 15.71 95 THR B N 1
ATOM 640 C CA . THR A 1 95 ? 120.123 115.536 136.794 1.00 12.78 95 THR B CA 1
ATOM 641 C C . THR A 1 95 ? 119.276 114.779 137.810 1.00 15.38 95 THR B C 1
ATOM 642 O O . THR A 1 95 ? 119.682 114.606 138.967 1.00 21.27 95 THR B O 1
ATOM 646 N N . ILE A 1 96 ? 118.093 114.323 137.395 1.00 17.54 96 ILE B N 1
ATOM 647 C CA . ILE A 1 96 ? 117.209 113.597 138.301 1.00 18.22 96 ILE B CA 1
ATOM 648 C C . ILE A 1 96 ? 117.844 112.281 138.734 1.00 23.31 96 ILE B C 1
ATOM 649 O O . ILE A 1 96 ? 117.763 111.895 139.905 1.00 31.17 96 ILE B O 1
ATOM 654 N N . PHE A 1 97 ? 118.479 111.572 137.802 1.00 20.70 97 PHE B N 1
ATOM 655 C CA . PHE A 1 97 ? 119.136 110.313 138.135 1.00 17.47 97 PHE B CA 1
ATOM 656 C C . PHE A 1 97 ? 120.303 110.539 139.084 1.00 23.67 97 PHE B C 1
ATOM 657 O O . PHE A 1 97 ? 120.514 109.761 140.020 1.00 27.77 97 PHE B O 1
ATOM 665 N N . VAL A 1 98 ? 121.083 111.596 138.852 1.00 24.29 98 VAL B N 1
ATOM 666 C CA . VAL A 1 98 ? 122.193 111.907 139.750 1.00 21.85 98 VAL B CA 1
ATOM 667 C C . VAL A 1 98 ? 121.671 112.197 141.151 1.00 28.26 98 VAL B C 1
ATOM 668 O O . VAL A 1 98 ? 122.197 111.689 142.153 1.00 30.22 98 VAL B O 1
ATOM 672 N N . GLU A 1 99 ? 120.610 113.001 141.242 1.00 30.90 99 GLU B N 1
ATOM 673 C CA . GLU A 1 99 ? 120.029 113.306 142.544 1.00 30.90 99 GLU B CA 1
ATOM 674 C C . GLU A 1 99 ? 119.502 112.049 143.224 1.00 34.55 99 GLU B C 1
ATOM 675 O O . GLU A 1 99 ? 119.706 111.856 144.427 1.00 37.74 99 GLU B O 1
ATOM 681 N N . ALA A 1 100 ? 118.833 111.176 142.468 1.00 29.36 100 ALA B N 1
ATOM 682 C CA . ALA A 1 100 ? 118.297 109.950 143.047 1.00 24.74 100 ALA B CA 1
ATOM 683 C C . ALA A 1 100 ? 119.410 109.037 143.540 1.00 31.44 100 ALA B C 1
ATOM 684 O O . ALA A 1 100 ? 119.278 108.400 144.592 1.00 36.99 100 ALA B O 1
ATOM 686 N N . VAL A 1 101 ? 120.512 108.953 142.793 1.00 30.97 101 VAL B N 1
ATOM 687 C CA . VAL A 1 101 ? 121.656 108.162 143.239 1.00 29.90 101 VAL B CA 1
ATOM 688 C C . VAL A 1 101 ? 122.230 108.742 144.525 1.00 33.00 101 VAL B C 1
ATOM 689 O O . VAL A 1 101 ? 122.668 108.003 145.416 1.00 33.79 101 VAL B O 1
ATOM 693 N N . LEU A 1 102 ? 122.239 110.073 144.646 1.00 31.73 102 LEU B N 1
ATOM 694 C CA . LEU A 1 102 ? 122.652 110.676 145.912 1.00 33.66 102 LEU B CA 1
ATOM 695 C C . LEU A 1 102 ? 121.712 110.290 147.047 1.00 36.41 102 LEU B C 1
ATOM 696 O O . LEU A 1 102 ? 122.164 109.950 148.146 1.00 36.80 102 LEU B O 1
ATOM 701 N N . ARG A 1 103 ? 120.400 110.345 146.806 1.00 36.26 103 ARG B N 1
ATOM 702 C CA . ARG A 1 103 ? 119.448 110.007 147.859 1.00 33.32 103 ARG B CA 1
ATOM 703 C C . ARG A 1 103 ? 119.414 108.510 148.130 1.00 30.27 103 ARG B C 1
ATOM 704 O O . ARG A 1 103 ? 118.913 108.084 149.176 1.00 34.33 103 ARG B O 1
ATOM 712 N N . LEU A 1 104 ? 119.931 107.700 147.207 1.00 31.52 104 LEU B N 1
ATOM 713 C CA . LEU A 1 104 ? 120.129 106.288 147.501 1.00 33.88 104 LEU B CA 1
ATOM 714 C C . LEU A 1 104 ? 121.271 106.074 148.485 1.00 33.78 104 LEU B C 1
ATOM 715 O O . LEU A 1 104 ? 121.368 104.997 149.080 1.00 35.08 104 LEU B O 1
ATOM 720 N N . ALA A 1 105 ? 122.134 107.075 148.663 1.00 36.12 105 ALA B N 1
ATOM 721 C CA . ALA A 1 105 ? 123.203 107.038 149.653 1.00 37.48 105 ALA B CA 1
ATOM 722 C C . ALA A 1 105 ? 122.852 107.859 150.891 1.00 37.72 105 ALA B C 1
ATOM 723 O O . ALA A 1 105 ? 123.060 107.406 152.021 1.00 36.72 105 ALA B O 1
ATOM 725 N N . ARG A 1 106 ? 122.320 109.063 150.692 1.00 39.44 106 ARG B N 1
ATOM 726 C CA . ARG A 1 106 ? 121.850 109.907 151.784 1.00 39.20 106 ARG B CA 1
ATOM 727 C C . ARG A 1 106 ? 120.336 110.055 151.697 1.00 38.97 106 ARG B C 1
ATOM 728 O O . ARG A 1 106 ? 119.839 110.995 151.063 1.00 38.19 106 ARG B O 1
ATOM 736 N N . PRO A 1 107 ? 119.574 109.153 152.311 1.00 43.90 107 PRO B N 1
ATOM 737 C CA . PRO A 1 107 ? 118.114 109.216 152.189 1.00 43.77 107 PRO B CA 1
ATOM 738 C C . PRO A 1 107 ? 117.536 110.428 152.903 1.00 45.86 107 PRO B C 1
ATOM 739 O O . PRO A 1 107 ? 118.100 110.924 153.881 1.00 49.25 107 PRO B O 1
ATOM 743 N N . GLU A 1 108 ? 116.400 110.903 152.398 1.00 47.45 108 GLU B N 1
ATOM 744 C CA . GLU A 1 108 ? 115.691 112.034 152.976 1.00 47.01 108 GLU B CA 1
ATOM 745 C C . GLU A 1 108 ? 114.204 111.715 153.066 1.00 47.62 108 GLU B C 1
ATOM 746 O O . GLU A 1 108 ? 113.683 110.864 152.343 1.00 50.93 108 GLU B O 1
ATOM 752 N N . ARG A 1 109 ? 113.528 112.413 153.971 1.00 54.22 109 ARG B N 1
ATOM 753 C CA . ARG A 1 109 ? 112.095 112.265 154.179 1.00 56.20 109 ARG B CA 1
ATOM 754 C C . ARG A 1 109 ? 111.322 113.219 153.275 1.00 54.90 109 ARG B C 1
ATOM 755 O O . ARG A 1 109 ? 111.882 114.138 152.675 1.00 51.01 109 ARG B O 1
ATOM 763 N N . ILE A 1 110 ? 110.017 112.982 153.185 1.00 55.41 110 ILE B N 1
ATOM 764 C CA . ILE A 1 110 ? 109.113 113.901 152.500 1.00 54.93 110 ILE B CA 1
ATOM 765 C C . ILE A 1 110 ? 108.592 114.893 153.534 1.00 58.47 110 ILE B C 1
ATOM 766 O O . ILE A 1 110 ? 107.942 114.504 154.507 1.00 58.20 110 ILE B O 1
ATOM 771 N N . ASP A 1 111 ? 108.878 116.180 153.324 1.00 56.16 111 ASP B N 1
ATOM 772 C CA . ASP A 1 111 ? 108.518 117.193 154.312 1.00 53.90 111 ASP B CA 1
ATOM 773 C C . ASP A 1 111 ? 107.006 117.318 154.457 1.00 53.19 111 ASP B C 1
ATOM 774 O O . ASP A 1 111 ? 106.483 117.385 155.576 1.00 53.96 111 ASP B O 1
ATOM 779 N N . ASP A 1 112 ? 106.284 117.353 153.336 1.00 53.28 112 ASP B N 1
ATOM 780 C CA . ASP A 1 112 ? 104.832 117.533 153.329 1.00 55.15 112 ASP B CA 1
ATOM 781 C C . ASP A 1 112 ? 104.193 116.448 152.471 1.00 54.40 112 ASP B C 1
ATOM 782 O O . ASP A 1 112 ? 103.898 116.678 151.289 1.00 53.74 112 ASP B O 1
ATOM 787 N N . PRO A 1 113 ? 103.961 115.252 153.024 1.00 58.20 113 PRO B N 1
ATOM 788 C CA . PRO A 1 113 ? 103.344 114.184 152.218 1.00 54.54 113 PRO B CA 1
ATOM 789 C C . PRO A 1 113 ? 101.979 114.549 151.661 1.00 53.93 113 PRO B C 1
ATOM 790 O O . PRO A 1 113 ? 101.627 114.104 150.563 1.00 51.85 113 PRO B O 1
ATOM 794 N N . GLU A 1 114 ? 101.193 115.342 152.393 1.00 54.20 114 GLU B N 1
ATOM 795 C CA . GLU A 1 114 ? 99.877 115.741 151.905 1.00 52.28 114 GLU B CA 1
ATOM 796 C C . GLU A 1 114 ? 99.989 116.585 150.640 1.00 53.29 114 GLU B C 1
ATOM 797 O O . GLU A 1 114 ? 99.244 116.382 149.673 1.00 53.95 114 GLU B O 1
ATOM 803 N N . LEU A 1 115 ? 100.916 117.545 150.636 1.00 51.13 115 LEU B N 1
ATOM 804 C CA . LEU A 1 115 ? 101.087 118.417 149.478 1.00 49.80 115 LEU B CA 1
ATOM 805 C C . LEU A 1 115 ? 101.525 117.612 148.259 1.00 49.74 115 LEU B C 1
ATOM 806 O O . LEU A 1 115 ? 101.001 117.796 147.154 1.00 48.50 115 LEU B O 1
ATOM 811 N N . VAL A 1 116 ? 102.484 116.702 148.450 1.00 49.61 116 VAL B N 1
ATOM 812 C CA . VAL A 1 116 ? 102.946 115.854 147.354 1.00 43.95 116 VAL B CA 1
ATOM 813 C C . VAL A 1 116 ? 101.819 114.967 146.849 1.00 44.38 116 VAL B C 1
ATOM 814 O O . VAL A 1 116 ? 101.672 114.763 145.641 1.00 45.91 116 VAL B O 1
ATOM 818 N N . LEU A 1 117 ? 101.013 114.418 147.761 1.00 41.58 117 LEU B N 1
ATOM 819 C CA . LEU A 1 117 ? 99.897 113.570 147.351 1.00 41.19 117 LEU B CA 1
ATOM 820 C C . LEU A 1 117 ? 98.905 114.357 146.503 1.00 43.04 117 LEU B C 1
ATOM 821 O O . LEU A 1 117 ? 98.470 113.890 145.443 1.00 41.10 117 LEU B O 1
ATOM 826 N N . ILE A 1 118 ? 98.545 115.562 146.951 1.00 43.82 118 ILE B N 1
ATOM 827 C CA . ILE A 1 118 ? 97.578 116.374 146.213 1.00 41.05 118 ILE B CA 1
ATOM 828 C C . ILE A 1 118 ? 98.127 116.736 144.839 1.00 38.53 118 ILE B C 1
ATOM 829 O O . ILE A 1 118 ? 97.430 116.628 143.822 1.00 39.98 118 ILE B O 1
ATOM 834 N N . VAL A 1 119 ? 99.390 117.166 144.786 1.00 40.15 119 VAL B N 1
ATOM 835 C CA . VAL A 1 119 ? 99.973 117.582 143.515 1.00 38.61 119 VAL B CA 1
ATOM 836 C C . VAL A 1 119 ? 100.110 116.395 142.572 1.00 40.09 119 VAL B C 1
ATOM 837 O O . VAL A 1 119 ? 99.868 116.517 141.367 1.00 44.07 119 VAL B O 1
ATOM 841 N N . GLY A 1 120 ? 100.480 115.226 143.097 1.00 36.86 120 GLY B N 1
ATOM 842 C CA . GLY A 1 120 ? 100.587 114.050 142.249 1.00 36.36 120 GLY B CA 1
ATOM 843 C C . GLY A 1 120 ? 99.246 113.597 141.706 1.00 40.08 120 GLY B C 1
ATOM 844 O O . GLY A 1 120 ? 99.130 113.232 140.534 1.00 40.27 120 GLY B O 1
ATOM 845 N N . VAL A 1 121 ? 98.212 113.616 142.550 1.00 37.30 121 VAL B N 1
ATOM 846 C CA . VAL A 1 121 ? 96.876 113.233 142.098 1.00 38.72 121 VAL B CA 1
ATOM 847 C C . VAL A 1 121 ? 96.384 114.199 141.027 1.00 41.99 121 VAL B C 1
ATOM 848 O O . VAL A 1 121 ? 95.839 113.791 139.992 1.00 42.40 121 VAL B O 1
ATOM 852 N N . LEU A 1 122 ? 96.580 115.500 141.255 1.00 47.34 122 LEU B N 1
ATOM 853 C CA . LEU A 1 122 ? 96.142 116.485 140.274 1.00 44.73 122 LEU B CA 1
ATOM 854 C C . LEU A 1 122 ? 96.949 116.383 138.985 1.00 45.56 122 LEU B C 1
ATOM 855 O O . LEU A 1 122 ? 96.410 116.593 137.893 1.00 50.04 122 LEU B O 1
ATOM 860 N N . GLY A 1 123 ? 98.238 116.051 139.085 1.00 44.55 123 GLY B N 1
ATOM 861 C CA . GLY A 1 123 ? 99.032 115.839 137.885 1.00 44.34 123 GLY B CA 1
ATOM 862 C C . GLY A 1 123 ? 98.593 114.616 137.108 1.00 41.92 123 GLY B C 1
ATOM 863 O O . GLY A 1 123 ? 98.600 114.615 135.875 1.00 43.57 123 GLY B O 1
ATOM 864 N N . LEU A 1 124 ? 98.209 113.556 137.818 1.00 44.91 124 LEU B N 1
ATOM 865 C CA . LEU A 1 124 ? 97.656 112.384 137.150 1.00 49.18 124 LEU B CA 1
ATOM 866 C C . LEU A 1 124 ? 96.357 112.729 136.438 1.00 51.55 124 LEU B C 1
ATOM 867 O O . LEU A 1 124 ? 96.127 112.287 135.308 1.00 52.81 124 LEU B O 1
ATOM 872 N N . LEU A 1 125 ? 95.504 113.531 137.078 1.00 50.89 125 LEU B N 1
ATOM 873 C CA . LEU A 1 125 ? 94.271 113.970 136.428 1.00 48.40 125 LEU B CA 1
ATOM 874 C C . LEU A 1 125 ? 94.569 114.827 135.201 1.00 50.06 125 LEU B C 1
ATOM 875 O O . LEU A 1 125 ? 93.902 114.707 134.166 1.00 51.08 125 LEU B O 1
ATOM 880 N N . VAL A 1 126 ? 95.568 115.705 135.304 1.00 48.26 126 VAL B N 1
ATOM 881 C CA . VAL A 1 126 ? 95.946 116.556 134.178 1.00 47.89 126 VAL B CA 1
ATOM 882 C C . VAL A 1 126 ? 96.444 115.711 133.014 1.00 50.82 126 VAL B C 1
ATOM 883 O O . VAL A 1 126 ? 96.068 115.936 131.859 1.00 53.78 126 VAL B O 1
ATOM 887 N N . ASN A 1 127 ? 97.293 114.723 133.294 1.00 52.08 127 ASN B N 1
ATOM 888 C CA . ASN A 1 127 ? 97.771 113.850 132.227 1.00 52.91 127 ASN B CA 1
ATOM 889 C C . ASN A 1 127 ? 96.634 113.021 131.642 1.00 51.06 127 ASN B C 1
ATOM 890 O O . ASN A 1 127 ? 96.605 112.765 130.433 1.00 51.75 127 ASN B O 1
ATOM 895 N N . VAL A 1 128 ? 95.686 112.599 132.480 1.00 53.81 128 VAL B N 1
ATOM 896 C CA . VAL A 1 128 ? 94.547 111.826 131.990 1.00 56.35 128 VAL B CA 1
ATOM 897 C C . VAL A 1 128 ? 93.716 112.661 131.023 1.00 58.50 128 VAL B C 1
ATOM 898 O O . VAL A 1 128 ? 93.352 112.202 129.934 1.00 59.09 128 VAL B O 1
ATOM 902 N N . VAL A 1 129 ? 93.413 113.907 131.398 1.00 58.65 129 VAL B N 1
ATOM 903 C CA . VAL A 1 129 ? 92.602 114.751 130.522 1.00 59.38 129 VAL B CA 1
ATOM 904 C C . VAL A 1 129 ? 93.397 115.158 129.286 1.00 58.24 129 VAL B C 1
ATOM 905 O O . VAL A 1 129 ? 92.824 115.406 128.218 1.00 58.34 129 VAL B O 1
ATOM 909 N N . GLY A 1 130 ? 94.724 115.236 129.407 1.00 58.54 130 GLY B N 1
ATOM 910 C CA . GLY A 1 130 ? 95.542 115.503 128.237 1.00 59.02 130 GLY B CA 1
ATOM 911 C C . GLY A 1 130 ? 95.515 114.368 127.232 1.00 60.38 130 GLY B C 1
ATOM 912 O O . GLY A 1 130 ? 95.404 114.596 126.025 1.00 59.25 130 GLY B O 1
ATOM 913 N N . LEU A 1 131 ? 95.625 113.129 127.714 1.00 62.12 131 LEU B N 1
ATOM 914 C CA . LEU A 1 131 ? 95.502 111.980 126.822 1.00 60.94 131 LEU B CA 1
ATOM 915 C C . LEU A 1 131 ? 94.095 111.880 126.248 1.00 61.31 131 LEU B C 1
ATOM 916 O O . LEU A 1 131 ? 93.919 111.493 125.087 1.00 62.27 131 LEU B O 1
ATOM 921 N N . LEU A 1 132 ? 93.080 112.217 127.048 1.00 61.13 132 LEU B N 1
ATOM 922 C CA . LEU A 1 132 ? 91.709 112.218 126.547 1.00 62.42 132 LEU B CA 1
ATOM 923 C C . LEU A 1 132 ? 91.528 113.240 125.432 1.00 63.97 132 LEU B C 1
ATOM 924 O O . LEU A 1 132 ? 90.879 112.957 124.419 1.00 65.14 132 LEU B O 1
ATOM 929 N N . ILE A 1 133 ? 92.094 114.432 125.597 1.00 59.86 133 ILE B N 1
ATOM 930 C CA . ILE A 1 133 ? 91.986 115.473 124.582 1.00 59.37 133 ILE B CA 1
ATOM 931 C C . ILE A 1 133 ? 93.343 115.715 123.931 1.00 58.88 133 ILE B C 1
ATOM 932 O O . ILE A 1 133 ? 93.429 116.304 122.855 1.00 56.76 133 ILE B O 1
ATOM 937 N N . LEU A 1 243 ? 104.314 104.343 125.465 1.00 53.72 243 LEU B N 1
ATOM 938 C CA . LEU A 1 243 ? 105.531 104.496 126.256 1.00 55.59 243 LEU B CA 1
ATOM 939 C C . LEU A 1 243 ? 105.795 105.968 126.550 1.00 57.66 243 LEU B C 1
ATOM 940 O O . LEU A 1 243 ? 105.934 106.365 127.707 1.00 55.50 243 LEU B O 1
ATOM 945 N N . HIS A 1 244 ? 105.875 106.775 125.490 1.00 63.77 244 HIS B N 1
ATOM 946 C CA . HIS A 1 244 ? 106.050 108.214 125.660 1.00 61.54 244 HIS B CA 1
ATOM 947 C C . HIS A 1 244 ? 104.829 108.842 126.319 1.00 61.96 244 HIS B C 1
ATOM 948 O O . HIS A 1 244 ? 104.955 109.688 127.211 1.00 60.94 244 HIS B O 1
ATOM 955 N N . VAL A 1 245 ? 103.633 108.443 125.885 1.00 61.98 245 VAL B N 1
ATOM 956 C CA . VAL A 1 245 ? 102.413 109.018 126.438 1.00 62.78 245 VAL B CA 1
ATOM 957 C C . VAL A 1 245 ? 102.162 108.536 127.864 1.00 60.56 245 VAL B C 1
ATOM 958 O O . VAL A 1 245 ? 101.673 109.301 128.701 1.00 59.72 245 VAL B O 1
ATOM 962 N N . MET A 1 246 ? 102.482 107.275 128.167 1.00 57.15 246 MET B N 1
ATOM 963 C CA . MET A 1 246 ? 102.177 106.740 129.491 1.00 59.19 246 MET B CA 1
ATOM 964 C C . MET A 1 246 ? 103.230 107.148 130.513 1.00 58.79 246 MET B C 1
ATOM 965 O O . MET A 1 246 ? 103.070 106.888 131.711 1.00 57.50 246 MET B O 1
ATOM 970 N N . GLY A 1 247 ? 104.315 107.780 130.062 1.00 55.90 247 GLY B N 1
ATOM 971 C CA . GLY A 1 247 ? 105.374 108.163 130.983 1.00 53.36 247 GLY B CA 1
ATOM 972 C C . GLY A 1 247 ? 104.922 109.167 132.023 1.00 52.87 247 GLY B C 1
ATOM 973 O O . GLY A 1 247 ? 105.231 109.029 133.209 1.00 52.91 247 GLY B O 1
ATOM 974 N N . ASP A 1 248 ? 104.185 110.196 131.596 1.00 49.17 248 ASP B N 1
ATOM 975 C CA . ASP A 1 248 ? 103.700 111.201 132.538 1.00 48.40 248 ASP B CA 1
ATOM 976 C C . ASP A 1 248 ? 102.703 110.602 133.522 1.00 50.46 248 ASP B C 1
ATOM 977 O O . ASP A 1 248 ? 102.739 110.905 134.724 1.00 50.29 248 ASP B O 1
ATOM 982 N N . ALA A 1 249 ? 101.799 109.753 133.029 1.00 46.89 249 ALA B N 1
ATOM 983 C CA . ALA A 1 249 ? 100.830 109.107 133.904 1.00 45.94 249 ALA B CA 1
ATOM 984 C C . ALA A 1 249 ? 101.526 108.226 134.931 1.00 42.72 249 ALA B C 1
ATOM 985 O O . ALA A 1 249 ? 101.172 108.235 136.116 1.00 42.94 249 ALA B O 1
ATOM 987 N N . LEU A 1 250 ? 102.534 107.468 134.497 1.00 38.51 250 LEU B N 1
ATOM 988 C CA . LEU A 1 250 ? 103.263 106.618 135.429 1.00 38.37 250 LEU B CA 1
ATOM 989 C C . LEU A 1 250 ? 104.084 107.439 136.413 1.00 39.31 250 LEU B C 1
ATOM 990 O O . LEU A 1 250 ? 104.242 107.035 137.566 1.00 41.57 250 LEU B O 1
ATOM 995 N N . GLY A 1 251 ? 104.611 108.587 135.985 1.00 38.52 251 GLY B N 1
ATOM 996 C CA . GLY A 1 251 ? 105.316 109.454 136.918 1.00 35.45 251 GLY B CA 1
ATOM 997 C C . GLY A 1 251 ? 104.403 110.002 137.995 1.00 36.63 251 GLY B C 1
ATOM 998 O O . GLY A 1 251 ? 104.764 110.036 139.175 1.00 39.20 251 GLY B O 1
ATOM 999 N N . SER A 1 252 ? 103.203 110.428 137.606 1.00 33.31 252 SER B N 1
ATOM 1000 C CA . SER A 1 252 ? 102.226 110.861 138.596 1.00 31.77 252 SER B CA 1
ATOM 1001 C C . SER A 1 252 ? 101.801 109.720 139.514 1.00 33.66 252 SER B C 1
ATOM 1002 O O . SER A 1 252 ? 101.615 109.937 140.717 1.00 33.94 252 SER B O 1
ATOM 1005 N N . VAL A 1 253 ? 101.651 108.508 138.975 1.00 34.49 253 VAL B N 1
ATOM 1006 C CA . VAL A 1 253 ? 101.344 107.352 139.813 1.00 33.20 253 VAL B CA 1
ATOM 1007 C C . VAL A 1 253 ? 102.472 107.090 140.803 1.00 33.78 253 VAL B C 1
ATOM 1008 O O . VAL A 1 253 ? 102.229 106.744 141.965 1.00 38.20 253 VAL B O 1
ATOM 1012 N N . VAL A 1 254 ? 103.720 107.243 140.360 1.00 32.41 254 VAL B N 1
ATOM 1013 C CA . VAL A 1 254 ? 104.867 107.055 141.246 1.00 30.42 254 VAL B CA 1
ATOM 1014 C C . VAL A 1 254 ? 104.840 108.082 142.369 1.00 32.57 254 VAL B C 1
ATOM 1015 O O . VAL A 1 254 ? 105.095 107.761 143.537 1.00 36.53 254 VAL B O 1
ATOM 1019 N N . VAL A 1 255 ? 104.536 109.336 142.029 1.00 32.68 255 VAL B N 1
ATOM 1020 C CA . VAL A 1 255 ? 104.444 110.382 143.046 1.00 25.91 255 VAL B CA 1
ATOM 1021 C C . VAL A 1 255 ? 103.353 110.047 144.055 1.00 29.63 255 VAL B C 1
ATOM 1022 O O . VAL A 1 255 ? 103.539 110.180 145.272 1.00 33.06 255 VAL B O 1
ATOM 1026 N N . VAL A 1 256 ? 102.195 109.606 143.559 1.00 35.47 256 VAL B N 1
ATOM 1027 C CA . VAL A 1 256 ? 101.081 109.264 144.439 1.00 33.42 256 VAL B CA 1
ATOM 1028 C C . VAL A 1 256 ? 101.465 108.114 145.363 1.00 37.37 256 VAL B C 1
ATOM 1029 O O . VAL A 1 256 ? 101.168 108.134 146.562 1.00 37.63 256 VAL B O 1
ATOM 1033 N N . ILE A 1 257 ? 102.134 107.096 144.816 1.00 39.34 257 ILE B N 1
ATOM 1034 C CA . ILE A 1 257 ? 102.540 105.943 145.617 1.00 35.64 257 ILE B CA 1
ATOM 1035 C C . ILE A 1 257 ? 103.531 106.363 146.695 1.00 38.86 257 ILE B C 1
ATOM 1036 O O . ILE A 1 257 ? 103.431 105.945 147.854 1.00 40.99 257 ILE B O 1
ATOM 1041 N N . THR A 1 258 ? 104.507 107.195 146.325 1.00 39.74 258 THR B N 1
ATOM 1042 C CA . THR A 1 258 ? 105.508 107.637 147.289 1.00 34.68 258 THR B CA 1
ATOM 1043 C C . THR A 1 258 ? 104.865 108.444 148.411 1.00 36.66 258 THR B C 1
ATOM 1044 O O . THR A 1 258 ? 105.216 108.286 149.586 1.00 37.51 258 THR B O 1
ATOM 1048 N N . ALA A 1 259 ? 103.916 109.315 148.065 1.00 42.69 259 ALA B N 1
ATOM 1049 C CA . ALA A 1 259 ? 103.231 110.097 149.091 1.00 43.53 259 ALA B CA 1
ATOM 1050 C C . ALA A 1 259 ? 102.359 109.214 149.977 1.00 45.03 259 ALA B C 1
ATOM 1051 O O . ALA A 1 259 ? 102.271 109.436 151.191 1.00 45.79 259 ALA B O 1
ATOM 1053 N N . ILE A 1 260 ? 101.701 108.213 149.388 1.00 44.68 260 ILE B N 1
ATOM 1054 C CA . ILE A 1 260 ? 100.817 107.334 150.153 1.00 43.98 260 ILE B CA 1
ATOM 1055 C C . ILE A 1 260 ? 101.614 106.533 151.175 1.00 46.82 260 ILE B C 1
ATOM 1056 O O . ILE A 1 260 ? 101.186 106.359 152.323 1.00 49.20 260 ILE B O 1
ATOM 1061 N N . ILE A 1 261 ? 102.782 106.031 150.772 1.00 46.08 261 ILE B N 1
ATOM 1062 C CA . ILE A 1 261 ? 103.609 105.239 151.681 1.00 45.87 261 ILE B CA 1
ATOM 1063 C C . ILE A 1 261 ? 103.978 106.059 152.911 1.00 50.50 261 ILE B C 1
ATOM 1064 O O . ILE A 1 261 ? 103.914 105.576 154.047 1.00 51.13 261 ILE B O 1
ATOM 1069 N N . PHE A 1 262 ? 104.355 107.320 152.702 1.00 55.67 262 PHE B N 1
ATOM 1070 C CA . PHE A 1 262 ? 104.632 108.227 153.807 1.00 54.25 262 PHE B CA 1
ATOM 1071 C C . PHE A 1 262 ? 103.370 108.698 154.515 1.00 54.19 262 PHE B C 1
ATOM 1072 O O . PHE A 1 262 ? 103.472 109.330 155.572 1.00 55.90 262 PHE B O 1
ATOM 1080 N N . TYR A 1 263 ? 102.191 108.412 153.964 1.00 51.77 263 TYR B N 1
ATOM 1081 C CA . TYR A 1 263 ? 100.917 108.785 154.564 1.00 53.33 263 TYR B CA 1
ATOM 1082 C C . TYR A 1 263 ? 100.254 107.641 155.317 1.00 55.51 263 TYR B C 1
ATOM 1083 O O . TYR A 1 263 ? 99.851 107.817 156.471 1.00 55.59 263 TYR B O 1
ATOM 1092 N N . VAL A 1 264 ? 100.123 106.471 154.689 1.00 56.01 264 VAL B N 1
ATOM 1093 C CA . VAL A 1 264 ? 99.493 105.333 155.352 1.00 56.83 264 VAL B CA 1
ATOM 1094 C C . VAL A 1 264 ? 100.343 104.860 156.523 1.00 58.76 264 VAL B C 1
ATOM 1095 O O . VAL A 1 264 ? 99.817 104.459 157.569 1.00 59.91 264 VAL B O 1
ATOM 1099 N N . LEU A 1 265 ? 101.667 104.916 156.378 1.00 61.05 265 LEU B N 1
ATOM 1100 C CA . LEU A 1 265 ? 102.606 104.515 157.422 1.00 62.11 265 LEU B CA 1
ATOM 1101 C C . LEU A 1 265 ? 103.512 105.708 157.710 1.00 62.22 265 LEU B C 1
ATOM 1102 O O . LEU A 1 265 ? 104.644 105.779 157.206 1.00 62.26 265 LEU B O 1
ATOM 1107 N N . PRO A 1 266 ? 103.042 106.668 158.507 1.00 66.60 266 PRO B N 1
ATOM 1108 C CA . PRO A 1 266 ? 103.835 107.879 158.753 1.00 65.77 266 PRO B CA 1
ATOM 1109 C C . PRO A 1 266 ? 105.147 107.560 159.452 1.00 67.55 266 PRO B C 1
ATOM 1110 O O . PRO A 1 266 ? 105.238 106.628 160.254 1.00 67.16 266 PRO B O 1
ATOM 1114 N N . LEU A 1 267 ? 106.170 108.349 159.135 1.00 79.69 267 LEU B N 1
ATOM 1115 C CA . LEU A 1 267 ? 107.499 108.205 159.718 1.00 79.61 267 LEU B CA 1
ATOM 1116 C C . LEU A 1 267 ? 107.775 109.435 160.573 1.00 80.90 267 LEU B C 1
ATOM 1117 O O . LEU A 1 267 ? 107.678 110.569 160.090 1.00 80.73 267 LEU B O 1
ATOM 1122 N N . LYS A 1 268 ? 108.113 109.211 161.840 1.00 93.05 268 LYS B N 1
ATOM 1123 C CA . LYS A 1 268 ? 108.380 110.318 162.748 1.00 94.08 268 LYS B CA 1
ATOM 1124 C C . LYS A 1 268 ? 109.671 111.028 162.361 1.00 94.10 268 LYS B C 1
ATOM 1125 O O . LYS A 1 268 ? 110.618 110.409 161.869 1.00 94.43 268 LYS B O 1
ATOM 1131 N N . SER A 1 269 ? 109.699 112.345 162.582 1.00 99.11 269 SER B N 1
ATOM 1132 C CA . SER A 1 269 ? 110.885 113.127 162.247 1.00 99.79 269 SER B CA 1
ATOM 1133 C C . SER A 1 269 ? 112.086 112.699 163.082 1.00 100.56 269 SER B C 1
ATOM 1134 O O . SER A 1 269 ? 113.210 112.620 162.570 1.00 98.81 269 SER B O 1
ATOM 1137 N N . GLU A 1 270 ? 111.871 112.426 164.371 1.00 104.29 270 GLU B N 1
ATOM 1138 C CA . GLU A 1 270 ? 112.973 112.019 165.236 1.00 103.45 270 GLU B CA 1
ATOM 1139 C C . GLU A 1 270 ? 113.558 110.683 164.795 1.00 102.32 270 GLU B C 1
ATOM 1140 O O . GLU A 1 270 ? 114.779 110.487 164.840 1.00 101.94 270 GLU B O 1
ATOM 1146 N N . ASP A 1 271 ? 112.708 109.753 164.375 1.00 96.64 271 ASP B N 1
ATOM 1147 C CA . ASP A 1 271 ? 113.192 108.452 163.940 1.00 96.76 271 ASP B CA 1
ATOM 1148 C C . ASP A 1 271 ? 114.003 108.600 162.655 1.00 96.37 271 ASP B C 1
ATOM 1149 O O . ASP A 1 271 ? 113.666 109.424 161.797 1.00 95.55 271 ASP B O 1
ATOM 1154 N N . PRO A 1 272 ? 115.073 107.827 162.489 1.00 87.43 272 PRO B N 1
ATOM 1155 C CA . PRO A 1 272 ? 115.865 107.916 161.259 1.00 87.01 272 PRO B CA 1
ATOM 1156 C C . PRO A 1 272 ? 115.119 107.326 160.072 1.00 87.12 272 PRO B C 1
ATOM 1157 O O . PRO A 1 272 ? 114.018 106.784 160.194 1.00 86.24 272 PRO B O 1
ATOM 1161 N N . CYS A 1 273 ? 115.742 107.446 158.902 1.00 76.35 273 CYS B N 1
ATOM 1162 C CA . CYS A 1 273 ? 115.137 106.938 157.678 1.00 73.48 273 CYS B CA 1
ATOM 1163 C C . CYS A 1 273 ? 114.991 105.425 157.721 1.00 72.20 273 CYS B C 1
ATOM 1164 O O . CYS A 1 273 ? 115.970 104.697 157.916 1.00 73.63 273 CYS B O 1
ATOM 1167 N N . ASN A 1 274 ? 113.764 104.960 157.535 1.00 69.33 274 ASN B N 1
ATOM 1168 C CA . ASN A 1 274 ? 113.452 103.555 157.357 1.00 71.22 274 ASN B CA 1
ATOM 1169 C C . ASN A 1 274 ? 113.463 103.230 155.865 1.00 71.20 274 ASN B C 1
ATOM 1170 O O . ASN A 1 274 ? 113.964 104.002 155.041 1.00 69.78 274 ASN B O 1
ATOM 1175 N N . TRP A 1 275 ? 112.913 102.068 155.509 1.00 60.66 275 TRP B N 1
ATOM 1176 C CA . TRP A 1 275 ? 112.838 101.678 154.105 1.00 57.56 275 TRP B CA 1
ATOM 1177 C C . TRP A 1 275 ? 112.043 102.685 153.284 1.00 57.73 275 TRP B C 1
ATOM 1178 O O . TRP A 1 275 ? 112.202 102.762 152.060 1.00 59.78 275 TRP B O 1
ATOM 1189 N N . GLN A 1 276 ? 111.179 103.463 153.938 1.00 57.29 276 GLN B N 1
ATOM 1190 C CA . GLN A 1 276 ? 110.314 104.392 153.220 1.00 55.54 276 GLN B CA 1
ATOM 1191 C C . GLN A 1 276 ? 111.106 105.471 152.492 1.00 57.62 276 GLN B C 1
ATOM 1192 O O . GLN A 1 276 ? 110.661 105.970 151.453 1.00 58.34 276 GLN B O 1
ATOM 1198 N N . CYS A 1 277 ? 112.273 105.847 153.019 1.00 56.51 277 CYS B N 1
ATOM 1199 C CA . CYS A 1 277 ? 113.076 106.883 152.380 1.00 56.01 277 CYS B CA 1
ATOM 1200 C C . CYS A 1 277 ? 113.681 106.431 151.056 1.00 56.69 277 CYS B C 1
ATOM 1201 O O . CYS A 1 277 ? 114.022 107.281 150.227 1.00 55.86 277 CYS B O 1
ATOM 1204 N N . TYR A 1 278 ? 113.829 105.124 150.838 1.00 49.20 278 TYR B N 1
ATOM 1205 C CA . TYR A 1 278 ? 114.424 104.621 149.606 1.00 46.79 278 TYR B CA 1
ATOM 1206 C C . TYR A 1 278 ? 113.406 104.353 148.506 1.00 47.64 278 TYR B C 1
ATOM 1207 O O . TYR A 1 278 ? 113.804 104.021 147.384 1.00 47.41 278 TYR B O 1
ATOM 1216 N N . ILE A 1 279 ? 112.110 104.477 148.796 1.00 42.70 279 ILE B N 1
ATOM 1217 C CA . ILE A 1 279 ? 111.095 104.194 147.785 1.00 39.42 279 ILE B CA 1
ATOM 1218 C C . ILE A 1 279 ? 111.106 105.269 146.706 1.00 37.40 279 ILE B C 1
ATOM 1219 O O . ILE A 1 279 ? 111.027 104.972 145.508 1.00 39.66 279 ILE B O 1
ATOM 1224 N N . ASP A 1 280 ? 111.209 106.534 147.112 1.00 36.47 280 ASP B N 1
ATOM 1225 C CA . ASP A 1 280 ? 111.223 107.623 146.136 1.00 34.22 280 ASP B CA 1
ATOM 1226 C C . ASP A 1 280 ? 112.420 107.563 145.195 1.00 37.64 280 ASP B C 1
ATOM 1227 O O . ASP A 1 280 ? 112.213 107.627 143.971 1.00 36.38 280 ASP B O 1
ATOM 1232 N N . PRO A 1 281 ? 113.672 107.449 145.665 1.00 38.69 281 PRO B N 1
ATOM 1233 C CA . PRO A 1 281 ? 114.794 107.384 144.712 1.00 30.47 281 PRO B CA 1
ATOM 1234 C C . PRO A 1 281 ? 114.747 106.185 143.779 1.00 31.80 281 PRO B C 1
ATOM 1235 O O . PRO A 1 281 ? 115.102 106.311 142.604 1.00 33.70 281 PRO B O 1
ATOM 1239 N N . SER A 1 282 ? 114.308 105.022 144.267 1.00 29.31 282 SER B N 1
ATOM 1240 C CA . SER A 1 282 ? 114.287 103.827 143.429 1.00 26.31 282 SER B CA 1
ATOM 1241 C C . SER A 1 282 ? 113.278 103.967 142.296 1.00 28.54 282 SER B C 1
ATOM 1242 O O . SER A 1 282 ? 113.597 103.723 141.125 1.00 27.92 282 SER B O 1
ATOM 1245 N N . LEU A 1 283 ? 112.048 104.359 142.629 1.00 28.16 283 LEU B N 1
ATOM 1246 C CA . LEU A 1 283 ? 111.032 104.542 141.603 1.00 24.00 283 LEU B CA 1
ATOM 1247 C C . LEU A 1 283 ? 111.397 105.691 140.673 1.00 24.83 283 LEU B C 1
ATOM 1248 O O . LEU A 1 283 ? 111.103 105.644 139.474 1.00 33.25 283 LEU B O 1
ATOM 1253 N N . THR A 1 284 ? 112.048 106.727 141.204 1.00 24.16 284 THR B N 1
ATOM 1254 C CA . THR A 1 284 ? 112.473 107.837 140.359 1.00 20.82 284 THR B CA 1
ATOM 1255 C C . THR A 1 284 ? 113.555 107.406 139.375 1.00 22.88 284 THR B C 1
ATOM 1256 O O . THR A 1 284 ? 113.554 107.836 138.218 1.00 28.20 284 THR B O 1
ATOM 1260 N N . VAL A 1 285 ? 114.488 106.558 139.814 1.00 24.68 285 VAL B N 1
ATOM 1261 C CA . VAL A 1 285 ? 115.476 105.985 138.901 1.00 22.22 285 VAL B CA 1
ATOM 1262 C C . VAL A 1 285 ? 114.782 105.137 137.842 1.00 27.45 285 VAL B C 1
ATOM 1263 O O . VAL A 1 285 ? 115.126 105.185 136.652 1.00 29.10 285 VAL B O 1
ATOM 1267 N N . LEU A 1 286 ? 113.794 104.344 138.264 1.00 25.03 286 LEU B N 1
ATOM 1268 C CA . LEU A 1 286 ? 113.054 103.521 137.316 1.00 16.84 286 LEU B CA 1
ATOM 1269 C C . LEU A 1 286 ? 112.386 104.377 136.249 1.00 16.98 286 LEU B C 1
ATOM 1270 O O . LEU A 1 286 ? 112.435 104.051 135.060 1.00 23.43 286 LEU B O 1
ATOM 1275 N N . MET A 1 287 ? 111.764 105.488 136.648 1.00 18.47 287 MET B N 1
ATOM 1276 C CA . MET A 1 287 ? 111.111 106.314 135.639 1.00 18.13 287 MET B CA 1
ATOM 1277 C C . MET A 1 287 ? 112.099 107.158 134.849 1.00 18.89 287 MET B C 1
ATOM 1278 O O . MET A 1 287 ? 111.790 107.561 133.727 1.00 23.57 287 MET B O 1
ATOM 1283 N N . VAL A 1 288 ? 113.282 107.434 135.393 1.00 18.39 288 VAL B N 1
ATOM 1284 C CA . VAL A 1 288 ? 114.331 108.003 134.555 1.00 13.15 288 VAL B CA 1
ATOM 1285 C C . VAL A 1 288 ? 114.678 107.035 133.435 1.00 20.15 288 VAL B C 1
ATOM 1286 O O . VAL A 1 288 ? 114.792 107.427 132.268 1.00 24.10 288 VAL B O 1
ATOM 1290 N N . ILE A 1 289 ? 114.812 105.749 133.765 1.00 21.10 289 ILE B N 1
ATOM 1291 C CA . ILE A 1 289 ? 115.058 104.732 132.743 1.00 15.51 289 ILE B CA 1
ATOM 1292 C C . ILE A 1 289 ? 113.909 104.690 131.741 1.00 19.54 289 ILE B C 1
ATOM 1293 O O . ILE A 1 289 ? 114.123 104.614 130.526 1.00 24.98 289 ILE B O 1
ATOM 1298 N N . ILE A 1 290 ? 112.671 104.740 132.238 1.00 20.01 290 ILE B N 1
ATOM 1299 C CA . ILE A 1 290 ? 111.502 104.670 131.360 1.00 12.14 290 ILE B CA 1
ATOM 1300 C C . ILE A 1 290 ? 111.453 105.867 130.417 1.00 15.25 290 ILE B C 1
ATOM 1301 O O . ILE A 1 290 ? 111.180 105.721 129.220 1.00 25.04 290 ILE B O 1
ATOM 1306 N N . ILE A 1 291 ? 111.702 107.069 130.939 1.00 14.56 291 ILE B N 1
ATOM 1307 C CA . ILE A 1 291 ? 111.654 108.274 130.118 1.00 14.31 291 ILE B CA 1
ATOM 1308 C C . ILE A 1 291 ? 112.779 108.265 129.094 1.00 18.87 291 ILE B C 1
ATOM 1309 O O . ILE A 1 291 ? 112.598 108.681 127.944 1.00 24.29 291 ILE B O 1
ATOM 1314 N N . LEU A 1 292 ? 113.964 107.803 129.497 1.00 16.35 292 LEU B N 1
ATOM 1315 C CA . LEU A 1 292 ? 115.071 107.720 128.556 1.00 15.16 292 LEU B CA 1
ATOM 1316 C C . LEU A 1 292 ? 114.804 106.686 127.472 1.00 18.60 292 LEU B C 1
ATOM 1317 O O . LEU A 1 292 ? 115.214 106.879 126.324 1.00 24.45 292 LEU B O 1
ATOM 1322 N N . SER A 1 293 ? 114.105 105.599 127.805 1.00 21.59 293 SER B N 1
ATOM 1323 C CA . SER A 1 293 ? 113.765 104.588 126.812 1.00 19.38 293 SER B CA 1
ATOM 1324 C C . SER A 1 293 ? 112.816 105.109 125.743 1.00 22.95 293 SER B C 1
ATOM 1325 O O . SER A 1 293 ? 112.654 104.450 124.713 1.00 29.27 293 SER B O 1
ATOM 1328 N N . SER A 1 294 ? 112.179 106.254 125.968 1.00 24.68 294 SER B N 1
ATOM 1329 C CA . SER A 1 294 ? 111.371 106.934 124.963 1.00 24.89 294 SER B CA 1
ATOM 1330 C C . SER A 1 294 ? 112.098 108.094 124.309 1.00 23.78 294 SER B C 1
ATOM 1331 O O . SER A 1 294 ? 111.885 108.365 123.126 1.00 26.01 294 SER B O 1
ATOM 1334 N N . ALA A 1 295 ? 112.951 108.792 125.061 1.00 20.51 295 ALA B N 1
ATOM 1335 C CA . ALA A 1 295 ? 113.689 109.916 124.496 1.00 20.40 295 ALA B CA 1
ATOM 1336 C C . ALA A 1 295 ? 114.767 109.444 123.528 1.00 27.40 295 ALA B C 1
ATOM 1337 O O . ALA A 1 295 ? 114.987 110.068 122.485 1.00 29.97 295 ALA B O 1
ATOM 1339 N N . PHE A 1 296 ? 115.455 108.348 123.859 1.00 23.25 296 PHE B N 1
ATOM 1340 C CA . PHE A 1 296 ? 116.546 107.866 123.011 1.00 18.82 296 PHE B CA 1
ATOM 1341 C C . PHE A 1 296 ? 116.095 107.482 121.607 1.00 22.80 296 PHE B C 1
ATOM 1342 O O . PHE A 1 296 ? 116.769 107.879 120.641 1.00 28.03 296 PHE B O 1
ATOM 1350 N N . PRO A 1 297 ? 115.016 106.712 121.406 1.00 20.48 297 PRO B N 1
ATOM 1351 C CA . PRO A 1 297 ? 114.536 106.506 120.029 1.00 22.19 297 PRO B CA 1
ATOM 1352 C C . PRO A 1 297 ? 114.160 107.798 119.327 1.00 24.23 297 PRO B C 1
ATOM 1353 O O . PRO A 1 297 ? 114.423 107.954 118.128 1.00 29.56 297 PRO B O 1
ATOM 1357 N N . LEU A 1 298 ? 113.553 108.740 120.053 1.00 17.03 298 LEU B N 1
ATOM 1358 C CA . LEU A 1 298 ? 113.221 110.029 119.460 1.00 16.81 298 LEU B CA 1
ATOM 1359 C C . LEU A 1 298 ? 114.480 110.800 119.085 1.00 22.85 298 LEU B C 1
ATOM 1360 O O . LEU A 1 298 ? 114.540 111.422 118.017 1.00 26.11 298 LEU B O 1
ATO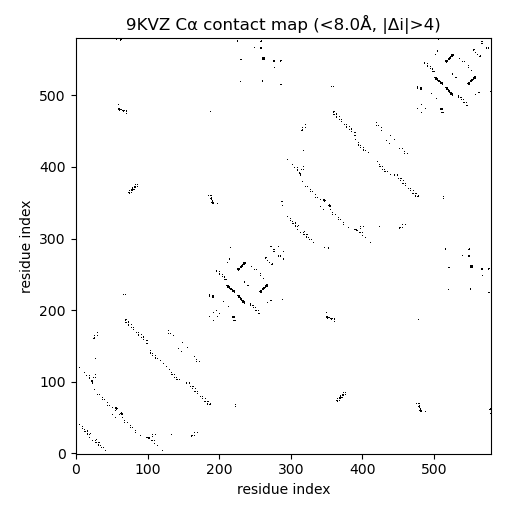M 1365 N N . ILE A 1 299 ? 115.497 110.768 119.951 1.00 23.87 299 ILE B N 1
ATOM 1366 C CA . ILE A 1 299 ? 116.767 111.411 119.625 1.00 22.88 299 ILE B CA 1
ATOM 1367 C C . ILE A 1 299 ? 117.361 110.795 118.371 1.00 21.41 299 ILE B C 1
ATOM 1368 O O . ILE A 1 299 ? 117.823 111.505 117.474 1.00 28.54 299 ILE B O 1
ATOM 1373 N N . LYS A 1 300 ? 117.354 109.463 118.285 1.00 18.72 300 LYS B N 1
ATOM 1374 C CA . LYS A 1 300 ? 117.932 108.794 117.125 1.00 23.25 300 LYS B CA 1
ATOM 1375 C C . LYS A 1 300 ? 117.193 109.170 115.848 1.00 21.92 300 LYS B C 1
ATOM 1376 O O . LYS A 1 300 ? 117.815 109.492 114.832 1.00 25.01 300 LYS B O 1
ATOM 1382 N N . GLU A 1 301 ? 115.860 109.155 115.887 1.00 20.95 301 GLU B N 1
ATOM 1383 C CA . GLU A 1 301 ? 115.079 109.456 114.690 1.00 21.43 301 GLU B CA 1
ATOM 1384 C C . GLU A 1 301 ? 115.272 110.904 114.251 1.00 20.82 301 GLU B C 1
ATOM 1385 O O . GLU A 1 301 ? 115.503 111.184 113.066 1.00 22.43 301 GLU B O 1
ATOM 1391 N N . THR A 1 302 ? 115.190 111.845 115.196 1.00 22.16 302 THR B N 1
ATOM 1392 C CA . THR A 1 302 ? 115.322 113.252 114.840 1.00 18.44 302 THR B CA 1
ATOM 1393 C C . THR A 1 302 ? 116.741 113.583 114.393 1.00 12.77 302 THR B C 1
ATOM 1394 O O . THR A 1 302 ? 116.931 114.401 113.486 1.00 20.45 302 THR B O 1
ATOM 1398 N N . ALA A 1 303 ? 117.750 112.964 115.008 1.00 8.33 303 ALA B N 1
ATOM 1399 C CA . ALA A 1 303 ? 119.120 113.169 114.562 1.00 10.29 303 ALA B CA 1
ATOM 1400 C C . ALA A 1 303 ? 119.336 112.591 113.173 1.00 13.61 303 ALA B C 1
ATOM 1401 O O . ALA A 1 303 ? 120.004 113.208 112.338 1.00 19.24 303 ALA B O 1
ATOM 1403 N N . ALA A 1 304 ? 118.771 111.412 112.900 1.00 17.57 304 ALA B N 1
ATOM 1404 C CA . ALA A 1 304 ? 118.887 110.820 111.574 1.00 16.27 304 ALA B CA 1
ATOM 1405 C C . ALA A 1 304 ? 118.255 111.719 110.523 1.00 16.49 304 ALA B C 1
ATOM 1406 O O . ALA A 1 304 ? 118.788 111.873 109.419 1.00 20.35 304 ALA B O 1
ATOM 1408 N N . ILE A 1 305 ? 117.108 112.318 110.848 1.00 15.18 305 ILE B N 1
ATOM 1409 C CA . ILE A 1 305 ? 116.499 113.273 109.925 1.00 5.15 305 ILE B CA 1
ATOM 1410 C C . ILE A 1 305 ? 117.405 114.486 109.740 1.00 4.66 305 ILE B C 1
ATOM 1411 O O . ILE A 1 305 ? 117.625 114.948 108.614 1.00 14.57 305 ILE B O 1
ATOM 1416 N N . LEU A 1 306 ? 117.953 115.011 110.837 1.00 11.29 306 LEU B N 1
ATOM 1417 C CA . LEU A 1 306 ? 118.761 116.225 110.796 1.00 11.45 306 LEU B CA 1
ATOM 1418 C C . LEU A 1 306 ? 120.188 115.986 110.319 1.00 8.73 306 LEU B C 1
ATOM 1419 O O . LEU A 1 306 ? 120.901 116.959 110.057 1.00 13.47 306 LEU B O 1
ATOM 1424 N N . LEU A 1 307 ? 120.620 114.733 110.203 1.00 10.49 307 LEU B N 1
ATOM 1425 C CA . LEU A 1 307 ? 121.953 114.402 109.719 1.00 9.34 307 LEU B CA 1
ATOM 1426 C C . LEU A 1 307 ? 122.014 114.296 108.203 1.00 11.42 307 LEU B C 1
ATOM 1427 O O . LEU A 1 307 ? 123.070 113.951 107.662 1.00 17.75 307 LEU B O 1
ATOM 1432 N N . GLN A 1 308 ? 120.909 114.579 107.516 1.00 11.41 308 GLN B N 1
ATOM 1433 C CA . GLN A 1 308 ? 120.791 114.410 106.070 1.00 13.55 308 GLN B CA 1
ATOM 1434 C C . GLN A 1 308 ? 121.039 112.954 105.681 1.00 15.92 308 GLN B C 1
ATOM 1435 O O . GLN A 1 308 ? 121.854 112.633 104.815 1.00 19.82 308 GLN B O 1
ATOM 1441 N N . MET A 1 309 ? 120.308 112.070 106.350 1.00 11.86 309 MET B N 1
ATOM 1442 C CA . MET A 1 309 ? 120.383 110.639 106.112 1.00 15.16 309 MET B CA 1
ATOM 1443 C C . MET A 1 309 ? 119.137 110.180 105.369 1.00 14.03 309 MET B C 1
ATOM 1444 O O . MET A 1 309 ? 118.072 110.796 105.473 1.00 21.17 309 MET B O 1
ATOM 1449 N N . VAL A 1 310 ? 119.284 109.097 104.612 1.00 14.89 310 VAL B N 1
ATOM 1450 C CA . VAL A 1 310 ? 118.192 108.550 103.813 1.00 19.92 310 VAL B CA 1
ATOM 1451 C C . VAL A 1 310 ? 117.061 108.125 104.743 1.00 21.54 310 VAL B C 1
ATOM 1452 O O . VAL A 1 310 ? 117.312 107.448 105.750 1.00 21.78 310 VAL B O 1
ATOM 1456 N N . PRO A 1 311 ? 115.816 108.503 104.456 1.00 20.15 311 PRO B N 1
ATOM 1457 C CA . PRO A 1 311 ? 114.700 108.098 105.317 1.00 23.74 311 PRO B CA 1
ATOM 1458 C C . PRO A 1 311 ? 114.561 106.583 105.387 1.00 27.28 311 PRO B C 1
ATOM 1459 O O . PRO A 1 311 ? 114.881 105.865 104.437 1.00 27.57 311 PRO B O 1
ATOM 1463 N N . LYS A 1 312 ? 114.079 106.101 106.535 1.00 26.99 312 LYS B N 1
ATOM 1464 C CA . LYS A 1 312 ? 114.040 104.665 106.795 1.00 25.28 312 LYS B CA 1
ATOM 1465 C C . LYS A 1 312 ? 113.155 103.934 105.790 1.00 28.20 312 LYS B C 1
ATOM 1466 O O . LYS A 1 312 ? 113.406 102.771 105.456 1.00 29.34 312 LYS B O 1
ATOM 1472 N N . GLY A 1 313 ? 112.112 104.603 105.298 1.00 31.40 313 GLY B N 1
ATOM 1473 C CA . GLY A 1 313 ? 111.227 103.965 104.338 1.00 29.42 313 GLY B CA 1
ATOM 1474 C C . GLY A 1 313 ? 111.901 103.690 103.009 1.00 32.35 313 GLY B C 1
ATOM 1475 O O . GLY A 1 313 ? 111.621 102.681 102.357 1.00 31.03 313 GLY B O 1
ATOM 1476 N N . VAL A 1 314 ? 112.800 104.579 102.592 1.00 31.61 314 VAL B N 1
ATOM 1477 C CA . VAL A 1 314 ? 113.414 104.471 101.273 1.00 32.61 314 VAL B CA 1
ATOM 1478 C C . VAL A 1 314 ? 114.501 103.405 101.307 1.00 32.83 314 VAL B C 1
ATOM 1479 O O . VAL A 1 314 ? 115.494 103.532 102.034 1.00 31.07 314 VAL B O 1
ATOM 1483 N N . ASN A 1 315 ? 114.318 102.348 100.517 1.00 35.18 315 ASN B N 1
ATOM 1484 C CA . ASN A 1 315 ? 115.336 101.311 100.353 1.00 35.68 315 ASN B CA 1
ATOM 1485 C C . ASN A 1 315 ? 116.255 101.703 99.196 1.00 38.29 315 ASN B C 1
ATOM 1486 O O . ASN A 1 315 ? 115.964 101.490 98.018 1.00 39.37 315 ASN B O 1
ATOM 1491 N N . MET A 1 316 ? 117.394 102.294 99.564 1.00 34.95 316 MET B N 1
ATOM 1492 C CA . MET A 1 316 ? 118.288 102.876 98.567 1.00 32.47 316 MET B CA 1
ATOM 1493 C C . MET A 1 316 ? 118.860 101.846 97.605 1.00 35.78 316 MET B C 1
ATOM 1494 O O . MET A 1 316 ? 119.095 102.151 96.435 1.00 37.22 316 MET B O 1
ATOM 1499 N N . GLU A 1 317 ? 119.111 100.624 98.076 1.00 39.43 317 GLU B N 1
ATOM 1500 C CA . GLU A 1 317 ? 119.736 99.623 97.215 1.00 39.18 317 GLU B CA 1
ATOM 1501 C C . GLU A 1 317 ? 118.879 99.346 95.984 1.00 40.00 317 GLU B C 1
ATOM 1502 O O . GLU A 1 317 ? 119.352 99.436 94.842 1.00 40.39 317 GLU B O 1
ATOM 1508 N N . GLU A 1 318 ? 117.600 99.041 96.202 1.00 39.47 318 GLU B N 1
ATOM 1509 C CA . GLU A 1 318 ? 116.696 98.774 95.089 1.00 38.63 318 GLU B CA 1
ATOM 1510 C C . GLU A 1 318 ? 116.488 100.023 94.242 1.00 38.22 318 GLU B C 1
ATOM 1511 O O . GLU A 1 318 ? 116.343 99.941 93.015 1.00 38.38 318 GLU B O 1
ATOM 1517 N N . LEU A 1 319 ? 116.466 101.195 94.881 1.00 33.62 319 LEU B N 1
ATOM 1518 C CA . LEU A 1 319 ? 116.248 102.433 94.140 1.00 34.15 319 LEU B CA 1
ATOM 1519 C C . LEU A 1 319 ? 117.398 102.718 93.180 1.00 30.86 319 LEU B C 1
ATOM 1520 O O . LEU A 1 319 ? 117.169 103.072 92.019 1.00 28.28 319 LEU B O 1
ATOM 1525 N N . MET A 1 320 ? 118.641 102.561 93.642 1.00 31.73 320 MET B N 1
ATOM 1526 C CA . MET A 1 320 ? 119.783 102.727 92.747 1.00 32.97 320 MET B CA 1
ATOM 1527 C C . MET A 1 320 ? 119.831 101.627 91.697 1.00 35.25 320 MET B C 1
ATOM 1528 O O . MET A 1 320 ? 120.253 101.870 90.560 1.00 37.28 320 MET B O 1
ATOM 1533 N N . SER A 1 321 ? 119.410 100.410 92.050 1.00 33.34 321 SER B N 1
ATOM 1534 C CA . SER A 1 321 ? 119.340 99.354 91.046 1.00 34.65 321 SER B CA 1
ATOM 1535 C C . SER A 1 321 ? 118.398 99.747 89.913 1.00 36.00 321 SER B C 1
ATOM 1536 O O . SER A 1 321 ? 118.745 99.629 88.732 1.00 36.49 321 SER B O 1
ATOM 1539 N N . LYS A 1 322 ? 117.210 100.244 90.259 1.00 34.78 322 LYS B N 1
ATOM 1540 C CA . LYS A 1 322 ? 116.256 100.676 89.239 1.00 29.24 322 LYS B CA 1
ATOM 1541 C C . LYS A 1 322 ? 116.775 101.883 88.463 1.00 23.87 322 LYS B C 1
ATOM 1542 O O . LYS A 1 322 ? 116.595 101.967 87.242 1.00 27.01 322 LYS B O 1
ATOM 1548 N N . LEU A 1 323 ? 117.419 102.825 89.156 1.00 27.01 323 LEU B N 1
ATOM 1549 C CA . LEU A 1 323 ? 117.953 104.009 88.489 1.00 29.30 323 LEU B CA 1
ATOM 1550 C C . LEU A 1 323 ? 119.008 103.632 87.459 1.00 29.05 323 LEU B C 1
ATOM 1551 O O . LEU A 1 323 ? 119.029 104.177 86.349 1.00 28.25 323 LEU B O 1
ATOM 1556 N N . SER A 1 324 ? 119.899 102.702 87.810 1.00 29.48 324 SER B N 1
ATOM 1557 C CA . SER A 1 324 ? 120.873 102.211 86.844 1.00 31.43 324 SER B CA 1
ATOM 1558 C C . SER A 1 324 ? 120.202 101.428 85.724 1.00 34.58 324 SER B C 1
ATOM 1559 O O . SER A 1 324 ? 120.622 101.522 84.566 1.00 36.93 324 SER B O 1
ATOM 1562 N N . ALA A 1 325 ? 119.159 100.659 86.045 1.00 32.44 325 ALA B N 1
ATOM 1563 C CA . ALA A 1 325 ? 118.437 99.887 85.044 1.00 28.84 325 ALA B CA 1
ATOM 1564 C C . ALA A 1 325 ? 117.576 100.745 84.127 1.00 27.67 325 ALA B C 1
ATOM 1565 O O . ALA A 1 325 ? 117.037 100.216 83.148 1.00 28.82 325 ALA B O 1
ATOM 1567 N N . VAL A 1 326 ? 117.417 102.032 84.422 1.00 24.48 326 VAL B N 1
ATOM 1568 C CA . VAL A 1 326 ? 116.686 102.941 83.539 1.00 25.91 326 VAL B CA 1
ATOM 1569 C C . VAL A 1 326 ? 117.360 102.943 82.171 1.00 26.43 326 VAL B C 1
ATOM 1570 O O . VAL A 1 326 ? 118.572 103.185 82.080 1.00 27.20 326 VAL B O 1
ATOM 1574 N N . PRO A 1 327 ? 116.626 102.677 81.093 1.00 28.66 327 PRO B N 1
ATOM 1575 C CA . PRO A 1 327 ? 117.260 102.603 79.771 1.00 25.57 327 PRO B CA 1
ATOM 1576 C C . PRO A 1 327 ? 117.739 103.964 79.296 1.00 25.22 327 PRO B C 1
ATOM 1577 O O . PRO A 1 327 ? 117.189 105.004 79.668 1.00 24.85 327 PRO B O 1
ATOM 1581 N N . GLY A 1 328 ? 118.777 103.947 78.465 1.00 23.02 328 GLY B N 1
ATOM 1582 C CA . GLY A 1 328 ? 119.285 105.159 77.856 1.00 24.43 328 GLY B CA 1
ATOM 1583 C C . GLY A 1 328 ? 120.031 106.092 78.777 1.00 22.25 328 GLY B C 1
ATOM 1584 O O . GLY A 1 328 ? 120.122 107.288 78.479 1.00 24.10 328 GLY B O 1
ATOM 1585 N N . ILE A 1 329 ? 120.566 105.595 79.888 1.00 18.56 329 ILE B N 1
ATOM 1586 C CA . ILE A 1 329 ? 121.267 106.421 80.863 1.00 18.71 329 ILE B CA 1
ATOM 1587 C C . ILE A 1 329 ? 122.650 105.823 81.077 1.00 24.53 329 ILE B C 1
ATOM 1588 O O . ILE A 1 329 ? 122.778 104.627 81.365 1.00 24.59 329 ILE B O 1
ATOM 1593 N N . SER A 1 330 ? 123.683 106.655 80.934 1.00 22.34 330 SER B N 1
ATOM 1594 C CA . SER A 1 330 ? 125.053 106.163 81.037 1.00 14.31 330 SER B CA 1
ATOM 1595 C C . SER A 1 330 ? 125.438 105.892 82.484 1.00 13.26 330 SER B C 1
ATOM 1596 O O . SER A 1 330 ? 125.833 104.773 82.832 1.00 22.30 330 SER B O 1
ATOM 1599 N N . SER A 1 331 ? 125.324 106.900 83.344 1.00 8.91 331 SER B N 1
ATOM 1600 C CA . SER A 1 331 ? 125.797 106.783 84.713 1.00 10.02 331 SER B CA 1
ATOM 1601 C C . SER A 1 331 ? 124.883 107.582 85.625 1.00 6.46 331 SER B C 1
ATOM 1602 O O . SER A 1 331 ? 124.083 108.403 85.177 1.00 14.08 331 SER B O 1
ATOM 1605 N N . VAL A 1 332 ? 125.010 107.320 86.923 1.00 2.00 332 VAL B N 1
ATOM 1606 C CA . VAL A 1 332 ? 124.246 108.011 87.954 1.00 0.86 332 VAL B CA 1
ATOM 1607 C C . VAL A 1 332 ? 125.179 108.266 89.127 1.00 4.18 332 VAL B C 1
ATOM 1608 O O . VAL A 1 332 ? 125.763 107.324 89.674 1.00 5.60 332 VAL B O 1
ATOM 1612 N N . HIS A 1 333 ? 125.332 109.530 89.509 1.00 8.27 333 HIS B N 1
ATOM 1613 C CA . HIS A 1 333 ? 126.177 109.912 90.629 1.00 7.54 333 HIS B CA 1
ATOM 1614 C C . HIS A 1 333 ? 125.532 111.062 91.385 1.00 7.91 333 HIS B C 1
ATOM 1615 O O . HIS A 1 333 ? 124.507 111.607 90.974 1.00 8.05 333 HIS B O 1
ATOM 1622 N N . GLU A 1 334 ? 126.154 111.426 92.505 1.00 7.69 334 GLU B N 1
ATOM 1623 C CA . GLU A 1 334 ? 125.696 112.536 93.338 1.00 7.85 334 GLU B CA 1
ATOM 1624 C C . GLU A 1 334 ? 124.227 112.377 93.719 1.00 6.00 334 GLU B C 1
ATOM 1625 O O . GLU A 1 334 ? 123.439 113.323 93.674 1.00 2.43 334 GLU B O 1
ATOM 1631 N N . VAL A 1 335 ? 123.860 111.155 94.095 1.00 9.35 335 VAL B N 1
ATOM 1632 C CA . VAL A 1 335 ? 122.507 110.866 94.558 1.00 6.36 335 VAL B CA 1
ATOM 1633 C C . VAL A 1 335 ? 122.425 111.274 96.021 1.00 8.33 335 VAL B C 1
ATOM 1634 O O . VAL A 1 335 ? 123.055 110.660 96.883 1.00 15.66 335 VAL B O 1
ATOM 1638 N N . HIS A 1 336 ? 121.646 112.310 96.304 1.00 7.03 336 HIS B N 1
ATOM 1639 C CA . HIS A 1 336 ? 121.533 112.864 97.648 1.00 0.81 336 HIS B CA 1
ATOM 1640 C C . HIS A 1 336 ? 120.060 112.849 98.036 1.00 2.05 336 HIS B C 1
ATOM 1641 O O . HIS A 1 336 ? 119.297 113.736 97.641 1.00 3.80 336 HIS B O 1
ATOM 1648 N N . ILE A 1 337 ? 119.666 111.844 98.809 1.00 14.49 337 ILE B N 1
ATOM 1649 C CA . ILE A 1 337 ? 118.294 111.692 99.276 1.00 9.88 337 ILE B CA 1
ATOM 1650 C C . ILE A 1 337 ? 118.264 111.992 100.765 1.00 10.65 337 ILE B C 1
ATOM 1651 O O . ILE A 1 337 ? 118.957 111.341 101.554 1.00 12.73 337 ILE B O 1
ATOM 1656 N N . TRP A 1 338 ? 117.466 112.982 101.149 1.00 7.22 338 TRP B N 1
ATOM 1657 C CA . TRP A 1 338 ? 117.304 113.350 102.544 1.00 2.52 338 TRP B CA 1
ATOM 1658 C C . TRP A 1 338 ? 115.860 113.770 102.771 1.00 7.20 338 TRP B C 1
ATOM 1659 O O . TRP A 1 338 ? 115.093 113.979 101.829 1.00 12.62 338 TRP B O 1
ATOM 1670 N N . GLU A 1 339 ? 115.493 113.887 104.041 1.00 10.23 339 GLU B N 1
ATOM 1671 C CA . GLU A 1 339 ? 114.115 114.133 104.444 1.00 6.67 339 GLU B CA 1
ATOM 1672 C C . GLU A 1 339 ? 114.033 115.475 105.152 1.00 11.69 339 GLU B C 1
ATOM 1673 O O . GLU A 1 339 ? 114.724 115.695 106.152 1.00 17.27 339 GLU B O 1
ATOM 1679 N N . LEU A 1 340 ? 113.191 116.370 104.634 1.00 15.54 340 LEU B N 1
ATOM 1680 C CA . LEU A 1 340 ? 112.935 117.629 105.325 1.00 15.06 340 LEU B CA 1
ATOM 1681 C C . LEU A 1 340 ? 112.083 117.394 106.564 1.00 16.28 340 LEU B C 1
ATOM 1682 O O . LEU A 1 340 ? 112.505 117.673 107.691 1.00 13.19 340 LEU B O 1
ATOM 1687 N N . VAL A 1 341 ? 110.876 116.864 106.367 1.00 19.49 341 VAL B N 1
ATOM 1688 C CA . VAL A 1 341 ? 110.008 116.434 107.453 1.00 19.00 341 VAL B CA 1
ATOM 1689 C C . VAL A 1 341 ? 109.347 115.133 107.028 1.00 19.42 341 VAL B C 1
ATOM 1690 O O . VAL A 1 341 ? 109.597 114.611 105.941 1.00 19.37 341 VAL B O 1
ATOM 1694 N N . SER A 1 342 ? 108.504 114.604 107.909 1.00 26.54 342 SER B N 1
ATOM 1695 C CA . SER A 1 342 ? 107.749 113.396 107.608 1.00 26.78 342 SER B CA 1
ATOM 1696 C C . SER A 1 342 ? 106.928 113.574 106.340 1.00 22.22 342 SER B C 1
ATOM 1697 O O . SER A 1 342 ? 106.001 114.390 106.294 1.00 23.74 342 SER B O 1
ATOM 1700 N N . GLY A 1 343 ? 107.275 112.812 105.302 1.00 15.74 343 GLY B N 1
ATOM 1701 C CA . GLY A 1 343 ? 106.594 112.848 104.032 1.00 14.85 343 GLY B CA 1
ATOM 1702 C C . GLY A 1 343 ? 107.257 113.730 102.992 1.00 18.79 343 GLY B C 1
ATOM 1703 O O . GLY A 1 343 ? 106.992 113.566 101.796 1.00 20.86 343 GLY B O 1
ATOM 1704 N N . LYS A 1 344 ? 108.108 114.661 103.417 1.00 17.79 344 LYS B N 1
ATOM 1705 C CA . LYS A 1 344 ? 108.851 115.520 102.496 1.00 10.17 344 LYS B CA 1
ATOM 1706 C C . LYS A 1 344 ? 110.256 114.953 102.361 1.00 11.57 344 LYS B C 1
ATOM 1707 O O . LYS A 1 344 ? 111.141 115.223 103.172 1.00 14.64 344 LYS B O 1
ATOM 1713 N N . ILE A 1 345 ? 110.461 114.150 101.323 1.00 12.66 345 ILE B N 1
ATOM 1714 C CA . ILE A 1 345 ? 111.760 113.566 101.020 1.00 9.28 345 ILE B CA 1
ATOM 1715 C C . ILE A 1 345 ? 112.313 114.278 99.795 1.00 9.66 345 ILE B C 1
ATOM 1716 O O . ILE A 1 345 ? 111.667 114.309 98.742 1.00 11.64 345 ILE B O 1
ATOM 1721 N N . ILE A 1 346 ? 113.503 114.857 99.931 1.00 9.07 346 ILE B N 1
ATOM 1722 C CA . ILE A 1 346 ? 114.152 115.594 98.854 1.00 1.66 346 ILE B CA 1
ATOM 1723 C C . ILE A 1 346 ? 115.264 114.730 98.283 1.00 4.01 346 ILE B C 1
ATOM 1724 O O . ILE A 1 346 ? 116.104 114.214 99.029 1.00 6.01 346 ILE B O 1
ATOM 1729 N N . ALA A 1 347 ? 115.270 114.565 96.962 1.00 8.31 347 ALA B N 1
ATOM 1730 C CA . ALA A 1 347 ? 116.256 113.732 96.280 1.00 2.01 347 ALA B CA 1
ATOM 1731 C C . ALA A 1 347 ? 116.949 114.561 95.207 1.00 6.14 347 ALA B C 1
ATOM 1732 O O . ALA A 1 347 ? 116.393 114.780 94.127 1.00 10.95 347 ALA B O 1
ATOM 1734 N N . THR A 1 348 ? 118.158 115.021 95.507 1.00 14.41 348 THR B N 1
ATOM 1735 C CA . THR A 1 348 ? 119.032 115.616 94.509 1.00 2.37 348 THR B CA 1
ATOM 1736 C C . THR A 1 348 ? 119.794 114.506 93.802 1.00 6.27 348 THR B C 1
ATOM 1737 O O . THR A 1 348 ? 120.148 113.496 94.416 1.00 9.06 348 THR B O 1
ATOM 1741 N N . LEU A 1 349 ? 120.039 114.685 92.508 1.00 6.11 349 LEU B N 1
ATOM 1742 C CA . LEU A 1 349 ? 120.550 113.585 91.705 1.00 3.29 349 LEU B CA 1
ATOM 1743 C C . LEU A 1 349 ? 121.206 114.117 90.439 1.00 5.60 349 LEU B C 1
ATOM 1744 O O . LEU A 1 349 ? 120.624 114.951 89.742 1.00 9.57 349 LEU B O 1
ATOM 1749 N N . HIS A 1 350 ? 122.414 113.639 90.154 1.00 2.68 350 HIS B N 1
ATOM 1750 C CA . HIS A 1 350 ? 123.105 113.928 88.905 1.00 0.00 350 HIS B CA 1
ATOM 1751 C C . HIS A 1 350 ? 123.078 112.680 88.039 1.00 0.00 350 HIS B C 1
ATOM 1752 O O . HIS A 1 350 ? 123.295 111.573 88.536 1.00 8.06 350 HIS B O 1
ATOM 1759 N N . ILE A 1 351 ? 122.811 112.856 86.752 1.00 0.00 351 ILE B N 1
ATOM 1760 C CA . ILE A 1 351 ? 122.646 111.733 85.839 1.00 0.00 351 ILE B CA 1
ATOM 1761 C C . ILE A 1 351 ? 123.411 112.020 84.558 1.00 2.84 351 ILE B C 1
ATOM 1762 O O . ILE A 1 351 ? 123.294 113.111 83.993 1.00 15.14 351 ILE B O 1
ATOM 1767 N 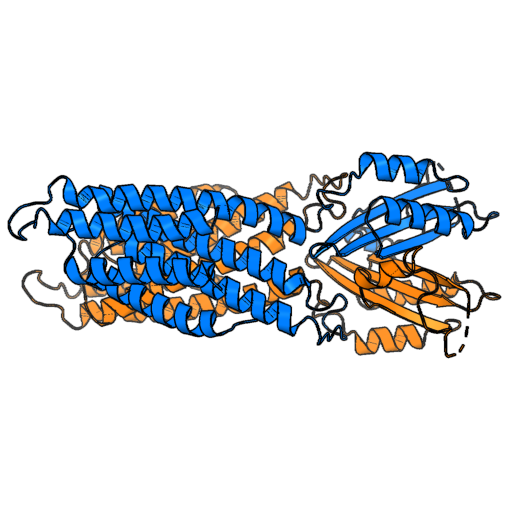N . LYS A 1 352 ? 124.186 111.045 84.096 1.00 0.00 352 LYS B N 1
ATOM 1768 C CA . LYS A 1 352 ? 124.911 111.172 82.842 1.00 3.51 352 LYS B CA 1
ATOM 1769 C C . LYS A 1 352 ? 124.155 110.446 81.738 1.00 13.63 352 LYS B C 1
ATOM 1770 O O . LYS A 1 352 ? 123.804 109.272 81.888 1.00 22.14 352 LYS B O 1
ATOM 1776 N N . TYR A 1 353 ? 123.914 111.143 80.632 1.00 11.30 353 TYR B N 1
ATOM 1777 C CA . TYR A 1 353 ? 123.171 110.577 79.525 1.00 13.27 353 TYR B CA 1
ATOM 1778 C C . TYR A 1 353 ? 123.947 110.738 78.225 1.00 19.63 353 TYR B C 1
ATOM 1779 O O . TYR A 1 353 ? 124.712 111.698 78.079 1.00 20.83 353 TYR B O 1
ATOM 1788 N N . PRO A 1 354 ? 123.788 109.821 77.274 1.00 23.52 354 PRO B N 1
ATOM 1789 C CA . PRO A 1 354 ? 124.462 109.975 75.979 1.00 25.29 354 PRO B CA 1
ATOM 1790 C C . PRO A 1 354 ? 124.049 111.265 75.284 1.00 29.28 354 PRO B C 1
ATOM 1791 O O . PRO A 1 354 ? 122.875 111.638 75.274 1.00 28.38 354 PRO B O 1
ATOM 1795 N N . LYS A 1 355 ? 125.031 111.942 74.685 1.00 43.53 355 LYS B N 1
ATOM 1796 C CA . LYS A 1 355 ? 124.795 113.278 74.143 1.00 42.92 355 LYS B CA 1
ATOM 1797 C C . LYS A 1 355 ? 123.806 113.250 72.984 1.00 40.94 355 LYS B C 1
ATOM 1798 O O . LYS A 1 355 ? 122.962 114.146 72.859 1.00 42.45 355 LYS B O 1
ATOM 1804 N N . ASP A 1 356 ? 123.904 112.241 72.117 1.00 45.57 356 ASP B N 1
ATOM 1805 C CA . ASP A 1 356 ? 123.023 112.170 70.955 1.00 48.65 356 ASP B CA 1
ATOM 1806 C C . ASP A 1 356 ? 121.566 112.011 71.376 1.00 48.35 356 ASP B C 1
ATOM 1807 O O . ASP A 1 356 ? 120.670 112.649 70.813 1.00 47.63 356 ASP B O 1
ATOM 1812 N N . ARG A 1 357 ? 121.311 111.161 72.366 1.00 46.32 357 ARG B N 1
ATOM 1813 C CA . ARG A 1 357 ? 119.953 110.959 72.840 1.00 47.81 357 ARG B CA 1
ATOM 1814 C C . ARG A 1 357 ? 119.554 112.059 73.820 1.00 45.73 357 ARG B C 1
ATOM 1815 O O . ARG A 1 357 ? 120.391 112.678 74.481 1.00 42.05 357 ARG B O 1
ATOM 1823 N N . GLY A 1 358 ? 118.247 112.295 73.909 1.00 43.30 358 GLY B N 1
ATOM 1824 C CA . GLY A 1 358 ? 117.699 113.251 74.846 1.00 40.08 358 GLY B CA 1
ATOM 1825 C C . GLY A 1 358 ? 117.567 112.660 76.235 1.00 42.25 358 GLY B C 1
ATOM 1826 O O . GLY A 1 358 ? 118.078 111.580 76.540 1.00 46.41 358 GLY B O 1
ATOM 1827 N N . TYR A 1 359 ? 116.871 113.397 77.100 1.00 31.17 359 TYR B N 1
ATOM 1828 C CA . TYR A 1 359 ? 116.629 112.940 78.461 1.00 28.51 359 TYR B CA 1
ATOM 1829 C C . TYR A 1 359 ? 115.184 113.126 78.907 1.00 31.57 359 TYR B C 1
ATOM 1830 O O . TYR A 1 359 ? 114.920 113.104 80.111 1.00 30.97 359 TYR B O 1
ATOM 1839 N N . GLN A 1 360 ? 114.242 113.313 77.981 1.00 31.98 360 GLN B N 1
ATOM 1840 C CA . GLN A 1 360 ? 112.843 113.453 78.381 1.00 32.06 360 GLN B CA 1
ATOM 1841 C C . GLN A 1 360 ? 112.289 112.136 78.917 1.00 36.34 360 GLN B C 1
ATOM 1842 O O . GLN A 1 360 ? 111.681 112.092 79.995 1.00 37.27 360 GLN B O 1
ATOM 1848 N N . ASP A 1 361 ? 112.499 111.047 78.174 1.00 34.52 361 ASP B N 1
ATOM 1849 C CA . ASP A 1 361 ? 112.032 109.738 78.622 1.00 32.02 361 ASP B CA 1
ATOM 1850 C C . ASP A 1 361 ? 112.759 109.305 79.889 1.00 31.05 361 ASP B C 1
ATOM 1851 O O . ASP A 1 361 ? 112.157 108.722 80.798 1.00 31.27 361 ASP B O 1
ATOM 1856 N N . ALA A 1 362 ? 114.062 109.581 79.960 1.00 23.07 362 ALA B N 1
ATOM 1857 C CA . ALA A 1 362 ? 114.822 109.266 81.162 1.00 19.34 362 ALA B CA 1
ATOM 1858 C C . ALA A 1 362 ? 114.306 110.056 82.356 1.00 22.39 362 ALA B C 1
ATOM 1859 O O . ALA A 1 362 ? 114.190 109.523 83.463 1.00 23.29 362 ALA B O 1
ATOM 1861 N N . SER A 1 363 ? 113.987 111.335 82.147 1.00 20.66 363 SER B N 1
ATOM 1862 C CA . SER A 1 363 ? 113.432 112.151 83.219 1.00 14.84 363 SER B CA 1
ATOM 1863 C C . SER A 1 363 ? 112.116 111.572 83.708 1.00 21.72 363 SER B C 1
ATOM 1864 O O . SER A 1 363 ? 111.882 111.456 84.916 1.00 19.98 363 SER B O 1
ATOM 1867 N N . THR A 1 364 ? 111.245 111.190 82.772 1.00 26.51 364 THR B N 1
ATOM 1868 C CA . THR A 1 364 ? 109.955 110.621 83.144 1.00 22.36 364 THR B CA 1
ATOM 1869 C C . THR A 1 364 ? 110.130 109.327 83.931 1.00 25.19 364 THR B C 1
ATOM 1870 O O . THR A 1 364 ? 109.477 109.120 84.962 1.00 20.52 364 THR B O 1
ATOM 1874 N N . LYS A 1 365 ? 111.020 108.446 83.465 1.00 25.32 365 LYS B N 1
ATOM 1875 C CA . LYS A 1 365 ? 111.211 107.166 84.142 1.00 21.92 365 LYS B CA 1
ATOM 1876 C C . LYS A 1 365 ? 111.822 107.347 85.525 1.00 18.48 365 LYS B C 1
ATOM 1877 O O . LYS A 1 365 ? 111.380 106.713 86.490 1.00 24.93 365 LYS B O 1
ATOM 1883 N N . ILE A 1 366 ? 112.831 108.210 85.650 1.00 13.84 366 ILE B N 1
ATOM 1884 C CA . ILE A 1 366 ? 113.443 108.432 86.955 1.00 17.17 366 ILE B CA 1
ATOM 1885 C C . ILE A 1 366 ? 112.440 109.064 87.911 1.00 16.76 366 ILE B C 1
ATOM 1886 O O . ILE A 1 366 ? 112.374 108.700 89.092 1.00 19.96 366 ILE B O 1
ATOM 1891 N N . ARG A 1 367 ? 111.635 110.008 87.418 1.00 15.24 367 ARG B N 1
ATOM 1892 C CA . ARG A 1 367 ? 110.664 110.658 88.286 1.00 11.20 367 ARG B CA 1
ATOM 1893 C C . ARG A 1 367 ? 109.577 109.691 88.730 1.00 19.71 367 ARG B C 1
ATOM 1894 O O . ARG A 1 367 ? 109.145 109.733 89.885 1.00 21.89 367 ARG B O 1
ATOM 1902 N N . GLU A 1 368 ? 109.124 108.801 87.841 1.00 18.06 368 GLU B N 1
ATOM 1903 C CA . GLU A 1 368 ? 108.114 107.835 88.261 1.00 12.65 368 GLU B CA 1
ATOM 1904 C C . GLU A 1 368 ? 108.698 106.790 89.205 1.00 18.65 368 GLU B C 1
ATOM 1905 O O . GLU A 1 368 ? 108.004 106.329 90.117 1.00 26.05 368 GLU B O 1
ATOM 1911 N N . ILE A 1 369 ? 109.972 106.427 89.029 1.00 20.08 369 ILE B N 1
ATOM 1912 C CA . ILE A 1 369 ? 110.625 105.530 89.981 1.00 14.92 369 ILE B CA 1
ATOM 1913 C C . ILE A 1 369 ? 110.695 106.172 91.359 1.00 13.83 369 ILE B C 1
ATOM 1914 O O . ILE A 1 369 ? 110.383 105.541 92.376 1.00 23.24 369 ILE B O 1
ATOM 1919 N N . PHE A 1 370 ? 111.098 107.442 91.413 1.00 11.51 370 PHE B N 1
ATOM 1920 C CA . PHE A 1 370 ? 111.161 108.142 92.691 1.00 9.67 370 PHE B CA 1
ATOM 1921 C C . PHE A 1 370 ? 109.773 108.314 93.297 1.00 13.45 370 PHE B C 1
ATOM 1922 O O . PHE A 1 370 ? 109.612 108.254 94.521 1.00 17.20 370 PHE B O 1
ATOM 1930 N N . HIS A 1 371 ? 108.763 108.543 92.457 1.00 14.71 371 HIS B N 1
ATOM 1931 C CA . HIS A 1 371 ? 107.392 108.656 92.940 1.00 16.65 371 HIS B CA 1
ATOM 1932 C C . HIS A 1 371 ? 106.927 107.350 93.569 1.00 16.12 371 HIS B C 1
ATOM 1933 O O . HIS A 1 371 ? 106.311 107.346 94.641 1.00 19.30 371 HIS B O 1
ATOM 1940 N N . HIS A 1 372 ? 107.220 106.224 92.915 1.00 16.02 372 HIS B N 1
ATOM 1941 C CA . HIS A 1 372 ? 106.870 104.925 93.475 1.00 17.21 372 HIS B CA 1
ATOM 1942 C C . HIS A 1 372 ? 107.706 104.577 94.697 1.00 17.09 372 HIS B C 1
ATOM 1943 O O . HIS A 1 372 ? 107.291 103.730 95.493 1.00 19.81 372 HIS B O 1
ATOM 1950 N N . ALA A 1 373 ? 108.865 105.206 94.864 1.00 14.96 373 ALA B N 1
ATOM 1951 C CA . ALA A 1 373 ? 109.656 105.047 96.077 1.00 11.20 373 ALA B CA 1
ATOM 1952 C C . ALA A 1 373 ? 109.252 106.021 97.175 1.00 16.12 373 ALA B C 1
ATOM 1953 O O . ALA A 1 373 ? 109.856 106.002 98.252 1.00 19.01 373 ALA B O 1
ATOM 1955 N N . GLY A 1 374 ? 108.253 106.865 96.932 1.00 13.38 374 GLY B N 1
ATOM 1956 C CA . GLY A 1 374 ? 107.796 107.807 97.931 1.00 10.05 374 GLY B CA 1
ATOM 1957 C C . GLY A 1 374 ? 108.479 109.152 97.918 1.00 13.07 374 GLY B C 1
ATOM 1958 O O . GLY A 1 374 ? 108.313 109.922 98.872 1.00 11.88 374 GLY B O 1
ATOM 1959 N N . ILE A 1 375 ? 109.239 109.466 96.875 1.00 12.44 375 ILE B N 1
ATOM 1960 C CA . ILE A 1 375 ? 109.980 110.718 96.778 1.00 8.40 375 ILE B CA 1
ATOM 1961 C C . ILE A 1 375 ? 109.378 111.529 95.642 1.00 9.10 375 ILE B C 1
ATOM 1962 O O . ILE A 1 375 ? 109.327 111.070 94.495 1.00 18.45 375 ILE B O 1
ATOM 1967 N N . HIS A 1 376 ? 108.919 112.742 95.957 1.00 6.75 376 HIS B N 1
ATOM 1968 C CA . HIS A 1 376 ? 108.288 113.612 94.976 1.00 9.81 376 HIS B CA 1
ATOM 1969 C C . HIS A 1 376 ? 109.097 114.859 94.661 1.00 16.67 376 HIS B C 1
ATOM 1970 O O . HIS A 1 376 ? 108.805 115.529 93.667 1.00 17.27 376 HIS B O 1
ATOM 1977 N N . ASN A 1 377 ? 110.095 115.184 95.478 1.00 14.81 377 ASN B N 1
ATOM 1978 C CA . ASN A 1 377 ? 110.970 116.333 95.257 1.00 0.00 377 ASN B CA 1
ATOM 1979 C C . ASN A 1 377 ? 112.264 115.808 94.647 1.00 8.80 377 ASN B C 1
ATOM 1980 O O . ASN A 1 377 ? 113.213 115.475 95.353 1.00 17.67 377 ASN B O 1
ATOM 1985 N N . VAL A 1 378 ? 112.301 115.733 93.319 1.00 10.02 378 VAL B N 1
ATOM 1986 C CA . VAL A 1 378 ? 113.433 115.165 92.597 1.00 4.88 378 VAL B CA 1
ATOM 1987 C C . VAL A 1 378 ? 114.003 116.232 91.675 1.00 9.00 378 VAL B C 1
ATOM 1988 O O . VAL A 1 378 ? 113.294 116.753 90.807 1.00 9.54 378 VAL B O 1
ATOM 1992 N N . THR A 1 379 ? 115.281 116.548 91.860 1.00 3.42 379 THR B N 1
ATOM 1993 C CA . THR A 1 379 ? 116.024 117.454 90.992 1.00 2.82 379 THR B CA 1
ATOM 1994 C C . THR A 1 379 ? 117.078 116.638 90.259 1.00 3.78 379 THR B C 1
ATOM 1995 O O . THR A 1 379 ? 118.033 116.155 90.874 1.00 12.69 379 THR B O 1
ATOM 1999 N N . ILE A 1 380 ? 116.908 116.489 88.952 1.00 2.58 380 ILE B N 1
ATOM 2000 C CA . ILE A 1 380 ? 117.815 115.698 88.134 1.00 1.72 380 ILE B CA 1
ATOM 2001 C C . ILE A 1 380 ? 118.639 116.646 87.279 1.00 9.06 380 ILE B C 1
ATOM 2002 O O . ILE A 1 380 ? 118.086 117.432 86.500 1.00 11.57 380 ILE B O 1
ATOM 2007 N N . GLN A 1 381 ? 119.956 116.578 87.427 1.00 6.14 381 GLN B N 1
ATOM 2008 C CA . GLN A 1 381 ? 120.877 117.285 86.551 1.00 1.02 381 GLN B CA 1
ATOM 2009 C C . GLN A 1 381 ? 121.426 116.294 85.536 1.00 0.00 381 GLN B C 1
ATOM 2010 O O . GLN A 1 381 ? 122.030 115.285 85.913 1.00 4.84 381 GLN B O 1
ATOM 2016 N N . PHE A 1 382 ? 121.214 116.580 84.257 1.00 0.00 382 PHE B N 1
ATOM 2017 C CA . PHE A 1 382 ? 121.636 115.692 83.185 1.00 0.13 382 PHE B CA 1
ATOM 2018 C C . PHE A 1 382 ? 122.946 116.201 82.597 1.00 11.07 382 PHE B C 1
ATOM 2019 O O . PHE A 1 382 ? 123.031 117.353 82.159 1.00 17.05 382 PHE B O 1
ATOM 2027 N N . GLU A 1 383 ? 123.959 115.341 82.592 1.00 6.34 383 GLU B N 1
ATOM 2028 C CA . GLU A 1 383 ? 125.315 115.703 82.204 1.00 0.86 383 GLU B CA 1
ATOM 2029 C C . GLU A 1 383 ? 125.700 114.925 80.954 1.00 12.05 383 GLU B C 1
ATOM 2030 O O . GLU A 1 383 ? 125.612 113.694 80.934 1.00 23.78 383 GLU B O 1
ATOM 2036 N N . ASN A 1 384 ? 126.136 115.642 79.923 1.00 13.94 384 ASN B N 1
ATOM 2037 C CA . ASN A 1 384 ? 126.418 115.023 78.637 1.00 15.26 384 ASN B CA 1
ATOM 2038 C C . ASN A 1 384 ? 127.610 114.075 78.732 1.00 22.64 384 ASN B C 1
ATOM 2039 O O . ASN A 1 384 ? 128.514 114.244 79.553 1.00 25.64 384 ASN B O 1
ATOM 2044 N N . VAL A 1 385 ? 127.598 113.063 77.871 1.00 25.33 385 VAL B N 1
ATOM 2045 C CA . VAL A 1 385 ? 128.698 112.111 77.782 1.00 22.06 385 VAL B CA 1
ATOM 2046 C C . VAL A 1 385 ? 129.212 112.040 76.351 1.00 26.24 385 VAL B C 1
ATOM 2047 O O . VAL A 1 385 ? 130.054 112.839 75.943 1.00 32.22 385 VAL B O 1
ATOM 2051 N N . ASP A 1 395 ? 138.319 105.878 81.342 1.00 64.48 395 ASP B N 1
ATOM 2052 C CA . ASP A 1 395 ? 137.455 105.607 82.486 1.00 66.81 395 ASP B CA 1
ATOM 2053 C C . ASP A 1 395 ? 137.113 106.904 83.215 1.00 67.72 395 ASP B C 1
ATOM 2054 O O . ASP A 1 395 ? 136.587 106.887 84.328 1.00 67.13 395 ASP B O 1
ATOM 2059 N N . LEU A 1 396 ? 137.419 108.031 82.573 1.00 60.30 396 LEU B N 1
ATOM 2060 C CA . LEU A 1 396 ? 137.122 109.340 83.143 1.00 58.68 396 LEU B CA 1
ATOM 2061 C C . LEU A 1 396 ? 135.698 109.798 82.859 1.00 57.72 396 LEU B C 1
ATOM 2062 O O . LEU A 1 396 ? 135.310 110.876 83.321 1.00 57.47 396 LEU B O 1
ATOM 2067 N N . LEU A 1 397 ? 134.913 109.008 82.127 1.00 49.51 397 LEU B N 1
ATOM 2068 C CA . LEU A 1 397 ? 133.570 109.412 81.727 1.00 47.56 397 LEU B CA 1
ATOM 2069 C C . LEU A 1 397 ? 132.538 109.008 82.772 1.00 48.11 397 LEU B C 1
ATOM 2070 O O . LEU A 1 397 ? 131.357 108.840 82.452 1.00 49.43 397 LEU B O 1
ATOM 2075 N N . LEU A 1 398 ? 132.972 108.845 84.021 1.00 43.97 398 LEU B N 1
ATOM 2076 C CA . LEU A 1 398 ? 132.064 108.572 85.125 1.00 41.98 398 LEU B CA 1
ATOM 2077 C C . LEU A 1 398 ? 132.077 109.660 86.187 1.00 40.43 398 LEU B C 1
ATOM 2078 O O . LEU A 1 398 ? 131.226 109.639 87.082 1.00 39.64 398 LEU B O 1
ATOM 2083 N N . LEU A 1 399 ? 133.010 110.604 86.116 1.00 31.38 399 LEU B N 1
ATOM 2084 C CA . LEU A 1 399 ? 133.068 111.694 87.075 1.00 28.94 399 LEU B CA 1
ATOM 2085 C C . LEU A 1 399 ? 132.024 112.748 86.739 1.00 24.91 399 LEU B C 1
ATOM 2086 O O . LEU A 1 399 ? 131.430 112.742 85.658 1.00 24.99 399 LEU B O 1
ATOM 2091 N N . CYS A 1 400 ? 131.800 113.658 87.682 1.00 14.40 400 CYS B N 1
ATOM 2092 C CA . CYS A 1 400 ? 130.879 114.759 87.447 1.00 6.72 400 CYS B CA 1
ATOM 2093 C C . CYS A 1 400 ? 131.417 115.676 86.358 1.00 8.11 400 CYS B C 1
ATOM 2094 O O . CYS A 1 400 ? 132.547 116.163 86.442 1.00 26.24 400 CYS B O 1
ATOM 2097 N N . ASN A 1 401 ? 130.606 115.901 85.326 1.00 6.28 401 ASN B N 1
ATOM 2098 C CA . ASN A 1 401 ? 130.997 116.806 84.254 1.00 11.66 401 ASN B CA 1
ATOM 2099 C C . ASN A 1 401 ? 130.858 118.271 84.633 1.00 18.70 401 ASN B C 1
ATOM 2100 O O . ASN A 1 401 ? 131.431 119.125 83.949 1.00 23.21 401 ASN B O 1
ATOM 2105 N N . SER A 1 402 ? 130.122 118.586 85.695 1.00 14.57 402 SER B N 1
ATOM 2106 C CA . SER A 1 402 ? 129.877 119.970 86.098 1.00 9.90 402 SER B CA 1
ATOM 2107 C C . SER A 1 402 ? 130.149 120.137 87.587 1.00 11.67 402 SER B C 1
ATOM 2108 O O . SER A 1 402 ? 129.228 120.319 88.390 1.00 11.33 402 SER B O 1
ATOM 2111 N N . PRO A 1 403 ? 131.422 120.076 87.996 1.00 18.44 403 PRO B N 1
ATOM 2112 C CA . PRO A 1 403 ? 131.773 120.505 89.356 1.00 21.95 403 PRO B CA 1
ATOM 2113 C C . PRO A 1 403 ? 131.867 122.019 89.424 1.00 23.02 403 PRO B C 1
ATOM 2114 O O . PRO A 1 403 ? 131.532 122.701 88.451 1.00 26.40 403 PRO B O 1
ATOM 2118 N N . CYS A 1 404 ? 132.305 122.562 90.558 1.00 15.21 404 CYS B N 1
ATOM 2119 C CA . CYS A 1 404 ? 132.567 123.992 90.628 1.00 14.27 404 CYS B CA 1
ATOM 2120 C C . CYS A 1 404 ? 133.592 124.378 89.563 1.00 23.58 404 CYS B C 1
ATOM 2121 O O . CYS A 1 404 ? 134.380 123.553 89.091 1.00 28.65 404 CYS B O 1
ATOM 2124 N N . ILE A 1 405 ? 133.573 125.655 89.174 1.00 20.03 405 ILE B N 1
ATOM 2125 C CA . ILE A 1 405 ? 134.318 126.076 87.993 1.00 20.79 405 ILE B CA 1
ATOM 2126 C C . ILE A 1 405 ? 135.826 125.977 88.184 1.00 25.12 405 ILE B C 1
ATOM 2127 O O . ILE A 1 405 ? 136.578 126.116 87.213 1.00 31.17 405 ILE B O 1
ATOM 2132 N N . SER A 1 406 ? 136.294 125.737 89.406 1.00 22.39 406 SER B N 1
ATOM 2133 C CA . SER A 1 406 ? 137.719 125.665 89.687 1.00 27.86 406 SER B CA 1
ATOM 2134 C C . SER A 1 406 ? 138.086 124.274 90.186 1.00 28.82 406 SER B C 1
ATOM 2135 O O . SER A 1 406 ? 137.269 123.568 90.782 1.00 31.40 406 SER B O 1
ATOM 2138 N N . LYS A 1 407 ? 139.336 123.886 89.922 1.00 27.32 407 LYS B N 1
ATOM 2139 C CA . LYS A 1 407 ? 139.841 122.613 90.423 1.00 27.16 407 LYS B CA 1
ATOM 2140 C C . LYS A 1 407 ? 139.993 122.637 91.939 1.00 29.19 407 LYS B C 1
ATOM 2141 O O . LYS A 1 407 ? 139.878 121.597 92.598 1.00 30.95 407 LYS B O 1
ATOM 2147 N N . GLY A 1 408 ? 140.262 123.813 92.510 1.00 26.62 408 GLY B N 1
ATOM 2148 C CA . GLY A 1 408 ? 140.387 123.924 93.951 1.00 24.35 408 GLY B CA 1
ATOM 2149 C C . GLY A 1 408 ? 139.076 123.771 94.688 1.00 27.66 408 GLY B C 1
ATOM 2150 O O . GLY A 1 408 ? 139.077 123.613 95.913 1.00 28.38 408 GLY B O 1
ATOM 2151 N N . CYS A 1 409 ? 137.952 123.812 93.968 1.00 27.69 409 CYS B N 1
ATOM 2152 C CA . CYS A 1 409 ? 136.647 123.638 94.592 1.00 21.12 409 CYS B CA 1
ATOM 2153 C C . CYS A 1 409 ? 136.423 122.210 95.066 1.00 24.80 409 CYS B C 1
ATOM 2154 O O . CYS A 1 409 ? 135.449 121.954 95.780 1.00 26.18 409 CYS B O 1
ATOM 2157 N N . ALA A 1 410 ? 137.303 121.278 94.687 1.00 28.76 410 ALA B N 1
ATOM 2158 C CA . ALA A 1 410 ? 137.109 119.874 95.030 1.00 24.26 410 ALA B CA 1
ATOM 2159 C C . ALA A 1 410 ? 137.176 119.633 96.531 1.00 24.95 410 ALA B C 1
ATOM 2160 O O . ALA A 1 410 ? 136.698 118.603 97.016 1.00 27.44 410 ALA B O 1
ATOM 2162 N N . LYS A 1 411 ? 137.782 120.555 97.281 1.00 19.27 411 LYS B N 1
ATOM 2163 C CA . LYS A 1 411 ? 137.807 120.412 98.731 1.00 16.28 411 LYS B CA 1
ATOM 2164 C C . LYS A 1 411 ? 136.407 120.524 99.318 1.00 17.02 411 LYS B C 1
ATOM 2165 O O . LYS A 1 411 ? 136.088 119.864 100.313 1.00 24.45 411 LYS B O 1
ATOM 2171 N N . GLN A 1 412 ? 135.731 121.609 98.911 1.00 20.14 412 GLN B N 1
ATOM 2172 C CA . GLN A 1 412 ? 134.405 121.929 99.503 1.00 21.41 412 GLN B CA 1
ATOM 2173 C C . GLN A 1 412 ? 133.314 121.395 98.590 1.00 22.53 412 GLN B C 1
ATOM 2174 O O . GLN A 1 412 ? 132.249 122.035 98.491 1.00 19.92 412 GLN B O 1
ATOM 2180 N N . LEU A 1 413 ? 133.577 120.250 97.968 1.00 28.36 413 LEU B N 1
ATOM 2181 C CA . LEU A 1 413 ? 132.545 119.617 97.128 1.00 26.42 413 LEU B CA 1
ATOM 2182 C C . LEU A 1 413 ? 132.179 118.324 97.839 1.00 36.33 413 LEU B C 1
ATOM 2183 O O . LEU A 1 413 ? 133.099 117.588 98.221 1.00 33.25 413 LEU B O 1
ATOM 2188 N N . CYS A 1 414 ? 130.888 118.101 98.059 1.00 45.32 414 CYS B N 1
ATOM 2189 C CA . CYS A 1 414 ? 130.455 116.816 98.652 1.00 43.29 414 CYS B CA 1
ATOM 2190 C C . CYS A 1 414 ? 130.797 115.723 97.635 1.00 43.54 414 CYS B C 1
ATOM 2191 O O . CYS A 1 414 ? 130.715 116.008 96.423 1.00 44.00 414 CYS B O 1
ATOM 2194 N N . CYS A 1 415 ? 131.125 114.524 98.118 1.00 60.24 415 CYS B N 1
ATOM 2195 C CA . CYS A 1 415 ? 131.548 113.444 97.195 1.00 62.87 415 CYS B CA 1
ATOM 2196 C C . CYS A 1 415 ? 132.637 114.010 96.281 1.00 64.53 415 CYS B C 1
ATOM 2197 O O . CYS A 1 415 ? 132.390 114.121 95.065 1.00 67.55 415 CYS B O 1
ATOM 2200 N N . PRO A 1 416 ? 133.831 114.365 96.807 1.00 79.26 416 PRO B N 1
ATOM 2201 C CA . PRO A 1 416 ? 134.866 114.993 95.985 1.00 82.26 416 PRO B CA 1
ATOM 2202 C C . PRO A 1 416 ? 135.350 114.027 94.895 1.00 82.88 416 PRO B C 1
ATOM 2203 O O . PRO A 1 416 ? 135.477 112.848 95.170 1.00 81.41 416 PRO B O 1
ATOM 2207 N N . PRO A 1 417 ? 135.624 114.507 93.662 1.00 85.61 417 PRO B N 1
ATOM 2208 C CA . PRO A 1 417 ? 136.041 113.635 92.564 1.00 84.72 417 PRO B CA 1
ATOM 2209 C C . PRO A 1 417 ? 137.569 113.527 92.471 1.00 83.74 417 PRO B C 1
ATOM 2210 O O . PRO A 1 417 ? 138.040 113.293 91.372 1.00 83.69 417 PRO B O 1
ATOM 2214 N N . ARG B 1 10 ? 146.804 115.668 117.215 1.00 68.14 10 ARG A N 1
ATOM 2215 C CA . ARG B 1 10 ? 145.887 116.145 118.242 1.00 68.22 10 ARG A CA 1
ATOM 2216 C C . ARG B 1 10 ? 146.068 115.359 119.537 1.00 70.33 10 ARG A C 1
ATOM 2217 O O . ARG B 1 10 ? 146.757 114.341 119.561 1.00 70.29 10 ARG A O 1
ATOM 2225 N N . LEU B 1 11 ? 145.444 115.840 120.610 1.00 71.58 11 LEU A N 1
ATOM 2226 C CA . LEU B 1 11 ? 145.561 115.230 121.927 1.00 70.83 11 LEU A CA 1
ATOM 2227 C C . LEU B 1 11 ? 144.184 114.786 122.398 1.00 70.28 11 LEU A C 1
ATOM 2228 O O . LEU B 1 11 ? 143.238 115.580 122.391 1.00 69.72 11 LEU A O 1
ATOM 2233 N N . LEU B 1 12 ? 144.074 113.522 122.805 1.00 71.14 12 LEU A N 1
ATOM 2234 C CA . LEU B 1 12 ? 142.827 112.979 123.324 1.00 70.91 12 LEU A CA 1
ATOM 2235 C C . LEU B 1 12 ? 142.851 112.764 124.830 1.00 72.40 12 LEU A C 1
ATOM 2236 O O . LEU B 1 12 ? 141.849 112.307 125.390 1.00 71.49 12 LEU A O 1
ATOM 2241 N N . PHE B 1 13 ? 143.965 113.071 125.502 1.00 68.83 13 PHE A N 1
ATOM 2242 C CA . PHE B 1 13 ? 143.999 112.956 126.957 1.00 65.76 13 PHE A CA 1
ATOM 2243 C C . PHE B 1 13 ? 143.068 113.969 127.609 1.00 65.07 13 PHE A C 1
ATOM 2244 O O . PHE B 1 13 ? 142.749 113.856 128.797 1.00 67.31 13 PHE A O 1
ATOM 2252 N N . MET B 1 14 ? 142.629 114.974 126.848 1.00 58.25 14 MET A N 1
ATOM 2253 C CA . MET B 1 14 ? 141.625 115.898 127.359 1.00 55.92 14 MET A CA 1
ATOM 2254 C C . MET B 1 14 ? 140.323 115.181 127.685 1.00 56.49 14 MET A C 1
ATOM 2255 O O . MET B 1 14 ? 139.605 115.580 128.606 1.00 58.91 14 MET A O 1
ATOM 2260 N N . LEU B 1 15 ? 140.003 114.116 126.947 1.00 53.17 15 LEU A N 1
ATOM 2261 C CA . LEU B 1 15 ? 138.756 113.401 127.203 1.00 50.84 15 LEU A CA 1
ATOM 2262 C C . LEU B 1 15 ? 138.794 112.671 128.540 1.00 54.19 15 LEU A C 1
ATOM 2263 O O . LEU B 1 15 ? 137.864 112.795 129.346 1.00 56.12 15 LEU A O 1
ATOM 2268 N N . VAL B 1 16 ? 139.861 111.910 128.799 1.00 52.33 16 VAL A N 1
ATOM 2269 C CA . VAL B 1 16 ? 139.938 111.149 130.045 1.00 52.83 16 VAL A CA 1
ATOM 2270 C C . VAL B 1 16 ? 140.080 112.086 131.239 1.00 49.47 16 VAL A C 1
ATOM 2271 O O . VAL B 1 16 ? 139.419 111.906 132.271 1.00 47.60 16 VAL A O 1
ATOM 2275 N N . LEU B 1 17 ? 140.923 113.114 131.113 1.00 47.66 17 LEU A N 1
ATOM 2276 C CA . LEU B 1 17 ? 141.066 114.091 132.183 1.00 46.04 17 LEU A CA 1
ATOM 2277 C C . LEU B 1 17 ? 139.748 114.805 132.442 1.00 47.37 17 LEU A C 1
ATOM 2278 O O . LEU B 1 17 ? 139.353 115.005 133.596 1.00 48.85 17 LEU A O 1
ATOM 2283 N N . THR B 1 18 ? 139.041 115.176 131.374 1.00 42.94 18 THR A N 1
ATOM 2284 C CA . THR B 1 18 ? 137.799 115.922 131.525 1.00 39.71 18 THR A CA 1
ATOM 2285 C C . THR B 1 18 ? 136.704 115.068 132.149 1.00 39.65 18 THR A C 1
ATOM 2286 O O . THR B 1 18 ? 135.934 115.560 132.976 1.00 43.44 18 THR A O 1
ATOM 2290 N N . VAL B 1 19 ? 136.611 113.788 131.779 1.00 37.37 19 VAL A N 1
ATOM 2291 C CA . VAL B 1 19 ? 135.574 112.944 132.374 1.00 38.22 19 VAL A CA 1
ATOM 2292 C C . VAL B 1 19 ? 135.900 112.653 133.837 1.00 40.10 19 VAL A C 1
ATOM 2293 O O . VAL B 1 19 ? 135.017 112.686 134.708 1.00 37.93 19 VAL A O 1
ATOM 2297 N N . ALA B 1 20 ? 137.178 112.394 134.139 1.00 37.86 20 ALA A N 1
ATOM 2298 C CA . ALA B 1 20 ? 137.571 112.188 135.528 1.00 32.83 20 ALA A CA 1
ATOM 2299 C C . ALA B 1 20 ? 137.288 113.430 136.363 1.00 36.10 20 ALA A C 1
ATOM 2300 O O . ALA B 1 20 ? 136.807 113.330 137.496 1.00 39.47 20 ALA A O 1
ATOM 2302 N N . PHE B 1 21 ? 137.551 114.613 135.807 1.00 37.11 21 PHE A N 1
ATOM 2303 C CA . PHE B 1 21 ? 137.334 115.836 136.568 1.00 33.85 21 PHE A CA 1
ATOM 2304 C C . PHE B 1 21 ? 135.857 116.191 136.658 1.00 33.61 21 PHE A C 1
ATOM 2305 O O . PHE B 1 21 ? 135.424 116.803 137.636 1.00 37.96 21 PHE A O 1
ATOM 2313 N N . PHE B 1 22 ? 135.069 115.831 135.646 1.00 25.18 22 PHE A N 1
ATOM 2314 C CA . PHE B 1 22 ? 133.625 115.980 135.750 1.00 21.60 22 PHE A CA 1
ATOM 2315 C C . PHE B 1 22 ? 133.091 115.146 136.902 1.00 29.84 22 PHE A C 1
ATOM 2316 O O . PHE B 1 22 ? 132.284 115.621 137.708 1.00 28.71 22 PHE A O 1
ATOM 2324 N N . VAL B 1 23 ? 133.556 113.899 137.006 1.00 36.89 23 VAL A N 1
ATOM 2325 C CA . VAL B 1 23 ? 133.164 113.060 138.136 1.00 31.42 23 VAL A CA 1
ATOM 2326 C C . VAL B 1 23 ? 133.630 113.681 139.448 1.00 32.30 23 VAL A C 1
ATOM 2327 O O . VAL B 1 23 ? 132.887 113.711 140.438 1.00 34.85 23 VAL A O 1
ATOM 2331 N N . ALA B 1 24 ? 134.862 114.194 139.473 1.00 31.48 24 ALA A N 1
ATOM 2332 C CA . ALA B 1 24 ? 135.404 114.780 140.696 1.00 28.56 24 ALA A CA 1
ATOM 2333 C C . ALA B 1 24 ? 134.580 115.979 141.155 1.00 31.52 24 ALA A C 1
ATOM 2334 O O . ALA B 1 24 ? 134.223 116.082 142.333 1.00 33.88 24 ALA A O 1
ATOM 2336 N N . GLU B 1 25 ? 134.266 116.896 140.236 1.00 34.24 25 GLU A N 1
ATOM 2337 C CA . GLU B 1 25 ? 133.502 118.084 140.603 1.00 30.25 25 GLU A CA 1
ATOM 2338 C C . GLU B 1 25 ? 132.064 117.729 140.953 1.00 32.30 25 GLU A C 1
ATOM 2339 O O . GLU B 1 25 ? 131.466 118.341 141.842 1.00 34.58 25 GLU A O 1
ATOM 2345 N N . LEU B 1 26 ? 131.480 116.760 140.247 1.00 30.61 26 LEU A N 1
ATOM 2346 C CA . LEU B 1 26 ? 130.117 116.348 140.550 1.00 29.66 26 LEU A CA 1
ATOM 2347 C C . LEU B 1 26 ? 130.031 115.741 141.944 1.00 32.06 26 LEU A C 1
ATOM 2348 O O . LEU B 1 26 ? 129.056 115.958 142.672 1.00 34.94 26 LEU A O 1
ATOM 2353 N N . VAL B 1 27 ? 131.045 114.966 142.331 1.00 28.73 27 VAL A N 1
ATOM 2354 C CA . VAL B 1 27 ? 131.062 114.389 143.673 1.00 28.49 27 VAL A CA 1
ATOM 2355 C C . VAL B 1 27 ? 131.321 115.471 144.716 1.00 32.53 27 VAL A C 1
ATOM 2356 O O . VAL B 1 27 ? 130.646 115.534 145.751 1.00 32.50 27 VAL A O 1
ATOM 2360 N N . SER B 1 28 ? 132.291 116.350 144.452 1.00 33.89 28 SER A N 1
ATOM 2361 C CA . SER B 1 28 ? 132.724 117.314 145.460 1.00 32.28 28 SER A CA 1
ATOM 2362 C C . SER B 1 28 ? 131.696 118.415 145.687 1.00 35.11 28 SER A C 1
ATOM 2363 O O . SER B 1 28 ? 131.469 118.817 146.833 1.00 39.43 28 SER A O 1
ATOM 2366 N N . GLY B 1 29 ? 131.079 118.922 144.619 1.00 34.28 29 GLY A N 1
ATOM 2367 C CA . GLY B 1 29 ? 130.056 119.939 144.783 1.00 33.54 29 GLY A CA 1
ATOM 2368 C C . GLY B 1 29 ? 128.845 119.423 145.534 1.00 35.65 29 GLY A C 1
ATOM 2369 O O . GLY B 1 29 ? 128.189 120.172 146.262 1.00 39.72 29 GLY A O 1
ATOM 2370 N N . TYR B 1 30 ? 128.525 118.141 145.359 1.00 34.17 30 TYR A N 1
ATOM 2371 C CA . TYR B 1 30 ? 127.437 117.541 146.120 1.00 33.63 30 TYR A CA 1
ATOM 2372 C C . TYR B 1 30 ? 127.865 117.240 147.551 1.00 34.87 30 TYR A C 1
ATOM 2373 O O . TYR B 1 30 ? 127.057 117.346 148.480 1.00 37.71 30 TYR A O 1
ATOM 2382 N N . LEU B 1 31 ? 129.131 116.863 147.747 1.00 37.22 31 LEU A N 1
ATOM 2383 C CA . LEU B 1 31 ? 129.655 116.669 149.094 1.00 39.37 31 LEU A CA 1
ATOM 2384 C C . LEU B 1 31 ? 129.922 117.987 149.807 1.00 40.08 31 LEU A C 1
ATOM 2385 O O . LEU B 1 31 ? 129.863 118.032 151.038 1.00 42.71 31 LEU A O 1
ATOM 2390 N N . GLY B 1 32 ? 130.220 119.051 149.066 1.00 44.74 32 GLY A N 1
ATOM 2391 C CA . GLY B 1 32 ? 130.495 120.337 149.671 1.00 45.57 32 GLY A CA 1
ATOM 2392 C C . GLY B 1 32 ? 129.311 121.278 149.624 1.00 45.19 32 GLY A C 1
ATOM 2393 O O . GLY B 1 32 ? 129.379 122.396 150.141 1.00 47.12 32 GLY A O 1
ATOM 2394 N N . ASN B 1 33 ? 128.219 120.828 149.003 1.00 47.01 33 ASN A N 1
ATOM 2395 C CA . ASN B 1 33 ? 126.996 121.621 148.863 1.00 47.10 33 ASN A CA 1
ATOM 2396 C C . ASN B 1 33 ? 127.279 122.950 148.164 1.00 48.49 33 ASN A C 1
ATOM 2397 O O . ASN B 1 33 ? 126.912 124.024 148.644 1.00 52.89 33 ASN A O 1
ATOM 2402 N N . SER B 1 34 ? 127.938 122.869 147.010 1.00 36.61 34 SER A N 1
ATOM 2403 C CA . SER B 1 34 ? 128.284 124.041 146.214 1.00 38.67 34 SER A CA 1
ATOM 2404 C C . SER B 1 34 ? 127.603 123.935 144.859 1.00 39.54 34 SER A C 1
ATOM 2405 O O . SER B 1 34 ? 127.856 122.986 144.109 1.00 42.44 34 SER A O 1
ATOM 2408 N N . ILE B 1 35 ? 126.737 124.903 144.549 1.00 33.71 35 ILE A N 1
ATOM 2409 C CA . ILE B 1 35 ? 126.135 124.953 143.221 1.00 27.79 35 ILE A CA 1
ATOM 2410 C C . ILE B 1 35 ? 127.173 125.362 142.189 1.00 30.22 35 ILE A C 1
ATOM 2411 O O . ILE B 1 35 ? 127.191 124.847 141.065 1.00 33.54 35 ILE A O 1
ATOM 2416 N N . ALA B 1 36 ? 128.044 126.306 142.552 1.00 30.00 36 ALA A N 1
ATOM 2417 C CA . ALA B 1 36 ? 129.067 126.766 141.622 1.00 28.02 36 ALA A CA 1
ATOM 2418 C C . ALA B 1 36 ? 129.975 125.621 141.203 1.00 36.19 36 ALA A C 1
ATOM 2419 O O . ALA B 1 36 ? 130.352 125.517 140.031 1.00 37.88 36 ALA A O 1
ATOM 2421 N N . LEU B 1 37 ? 130.342 124.752 142.147 1.00 34.64 37 LEU A N 1
ATOM 2422 C CA . LEU B 1 37 ? 131.063 123.540 141.781 1.00 24.25 37 LEU A CA 1
ATOM 2423 C C . LEU B 1 37 ? 130.199 122.632 140.918 1.00 27.31 37 LEU A C 1
ATOM 2424 O O . LEU B 1 37 ? 130.685 122.046 139.948 1.00 34.96 37 LEU A O 1
ATOM 2429 N N . LEU B 1 38 ? 128.914 122.509 141.253 1.00 31.18 38 LEU A N 1
ATOM 2430 C CA . LEU B 1 38 ? 128.003 121.727 140.424 1.00 26.94 38 LEU A CA 1
ATOM 2431 C C . LEU B 1 38 ? 127.832 122.355 139.046 1.00 22.67 38 LEU A C 1
ATOM 2432 O O . LEU B 1 38 ? 127.789 121.646 138.032 1.00 27.24 38 LEU A O 1
ATOM 2437 N N . SER B 1 39 ? 127.725 123.683 138.991 1.00 19.61 39 SER A N 1
ATOM 2438 C CA . SER B 1 39 ? 127.617 124.361 137.705 1.00 22.47 39 SER A CA 1
ATOM 2439 C C . SER B 1 39 ? 128.867 124.143 136.862 1.00 30.52 39 SER A C 1
ATOM 2440 O O . SER B 1 39 ? 128.776 123.918 135.650 1.00 32.96 39 SER A O 1
ATOM 2443 N N . ASP B 1 40 ? 130.045 124.202 137.485 1.00 32.83 40 ASP A N 1
ATOM 2444 C CA . ASP B 1 40 ? 131.281 123.959 136.750 1.00 27.64 40 ASP A CA 1
ATOM 2445 C C . ASP B 1 40 ? 131.385 122.506 136.304 1.00 31.10 40 ASP A C 1
ATOM 2446 O O . ASP B 1 40 ? 131.909 122.223 135.222 1.00 35.00 40 ASP A O 1
ATOM 2451 N N . SER B 1 41 ? 130.902 121.573 137.124 1.00 24.32 41 SER A N 1
ATOM 2452 C CA . SER B 1 41 ? 130.875 120.175 136.709 1.00 19.75 41 SER A CA 1
ATOM 2453 C C . SER B 1 41 ? 129.976 119.984 135.499 1.00 26.04 41 SER A C 1
ATOM 2454 O O . SER B 1 41 ? 130.317 119.244 134.573 1.00 29.49 41 SER A O 1
ATOM 2457 N N . PHE B 1 42 ? 128.820 120.650 135.485 1.00 28.52 42 PHE A N 1
ATOM 2458 C CA . PHE B 1 42 ? 127.933 120.565 134.328 1.00 25.31 42 PHE A CA 1
ATOM 2459 C C . PHE B 1 42 ? 128.563 121.208 133.097 1.00 24.93 42 PHE A C 1
ATOM 2460 O O . PHE B 1 42 ? 128.427 120.697 131.979 1.00 28.33 42 PHE A O 1
ATOM 2468 N N . ASN B 1 43 ? 129.258 122.330 133.284 1.00 26.37 43 ASN A N 1
ATOM 2469 C CA . ASN B 1 43 ? 129.926 122.980 132.163 1.00 26.98 43 ASN A CA 1
ATOM 2470 C C . ASN B 1 43 ? 131.040 122.103 131.600 1.00 33.19 43 ASN A C 1
ATOM 2471 O O . ASN B 1 43 ? 131.222 122.030 130.381 1.00 35.86 43 ASN A O 1
ATOM 2476 N N . MET B 1 44 ? 131.788 121.414 132.465 1.00 32.13 44 MET A N 1
ATOM 2477 C CA . MET B 1 44 ? 132.814 120.503 131.968 1.00 26.01 44 MET A CA 1
ATOM 2478 C C . MET B 1 44 ? 132.202 119.236 131.385 1.00 25.56 44 MET A C 1
ATOM 2479 O O . MET B 1 44 ? 132.812 118.586 130.532 1.00 30.68 44 MET A O 1
ATOM 2484 N N . LEU B 1 45 ? 131.005 118.859 131.830 1.00 23.17 45 LEU A N 1
ATOM 2485 C CA . LEU B 1 45 ? 130.284 117.789 131.150 1.00 25.00 45 LEU A CA 1
ATOM 2486 C C . LEU B 1 45 ? 129.940 118.194 129.723 1.00 26.41 45 LEU A C 1
ATOM 2487 O O . LEU B 1 45 ? 130.102 117.407 128.785 1.00 26.80 45 LEU A O 1
ATOM 2492 N N . SER B 1 46 ? 129.479 119.432 129.543 1.00 23.75 46 SER A N 1
ATOM 2493 C CA . SER B 1 46 ? 129.259 119.944 128.195 1.00 19.65 46 SER A CA 1
ATOM 2494 C C . SER B 1 46 ? 130.567 120.003 127.416 1.00 27.30 46 SER A C 1
ATOM 2495 O O . SER B 1 46 ? 130.593 119.751 126.206 1.00 34.09 46 SER A O 1
ATOM 2498 N N . ASP B 1 47 ? 131.664 120.338 128.097 1.00 31.99 47 ASP A N 1
ATOM 2499 C CA . ASP B 1 47 ? 132.970 120.384 127.446 1.00 31.12 47 ASP A CA 1
ATOM 2500 C C . ASP B 1 47 ? 133.400 119.004 126.958 1.00 32.12 47 ASP A C 1
ATOM 2501 O O . ASP B 1 47 ? 133.942 118.864 125.857 1.00 35.66 47 ASP A O 1
ATOM 2506 N N . LEU B 1 48 ? 133.183 117.970 127.772 1.00 29.45 48 LEU A N 1
ATOM 2507 C CA . LEU B 1 48 ? 133.553 116.624 127.347 1.00 27.69 48 LEU A CA 1
ATOM 2508 C C . LEU B 1 48 ? 132.615 116.106 126.266 1.00 30.11 48 LEU A C 1
ATOM 2509 O O . LEU B 1 48 ? 133.042 115.338 125.397 1.00 34.49 48 LEU A O 1
ATOM 2514 N N . ILE B 1 49 ? 131.348 116.521 126.287 1.00 24.40 49 ILE A N 1
ATOM 2515 C CA . ILE B 1 49 ? 130.460 116.210 125.170 1.00 23.03 49 ILE A CA 1
ATOM 2516 C C . ILE B 1 49 ? 130.975 116.860 123.892 1.00 27.31 49 ILE A C 1
ATOM 2517 O O . ILE B 1 49 ? 130.956 116.254 122.813 1.00 34.63 49 ILE A O 1
ATOM 2522 N N . SER B 1 50 ? 131.450 118.103 123.996 1.00 30.33 50 SER A N 1
ATOM 2523 C CA . SER B 1 50 ? 132.040 118.776 122.843 1.00 30.04 50 SER A CA 1
ATOM 2524 C C . SER B 1 50 ? 133.299 118.062 122.366 1.00 29.86 50 SER A C 1
ATOM 2525 O O . SER B 1 50 ? 133.549 117.970 121.161 1.00 32.88 50 SER A O 1
ATOM 2528 N N . LEU B 1 51 ? 134.116 117.569 123.299 1.00 35.07 51 LEU A N 1
ATOM 2529 C CA . LEU B 1 51 ? 135.305 116.807 122.919 1.00 34.33 51 LEU A CA 1
ATOM 2530 C C . LEU B 1 51 ? 134.931 115.523 122.191 1.00 36.06 51 LEU A C 1
ATOM 2531 O O . LEU B 1 51 ? 135.574 115.151 121.204 1.00 39.95 51 LEU A O 1
ATOM 2536 N N . CYS B 1 52 ? 133.904 114.823 122.677 1.00 38.87 52 CYS A N 1
ATOM 2537 C CA . CYS B 1 52 ? 133.440 113.620 121.995 1.00 36.02 52 CYS A CA 1
ATOM 2538 C C . CYS B 1 52 ? 132.918 113.945 120.602 1.00 35.61 52 CYS A C 1
ATOM 2539 O O . CYS B 1 52 ? 133.167 113.201 119.646 1.00 36.93 52 CYS A O 1
ATOM 2542 N N . VAL B 1 53 ? 132.191 115.056 120.469 1.00 33.64 53 VAL A N 1
ATOM 2543 C CA . VAL B 1 53 ? 131.703 115.478 119.158 1.00 35.42 53 VAL A CA 1
ATOM 2544 C C . VAL B 1 53 ? 132.869 115.795 118.229 1.00 37.46 53 VAL A C 1
ATOM 2545 O O . VAL B 1 53 ? 132.853 115.442 117.044 1.00 37.86 53 VAL A O 1
ATOM 2549 N N . GLY B 1 54 ? 133.896 116.470 118.749 1.00 36.04 54 GLY A N 1
ATOM 2550 C CA . GLY B 1 54 ? 135.062 116.770 117.936 1.00 35.03 54 GLY A CA 1
ATOM 2551 C C . GLY B 1 54 ? 135.807 115.525 117.498 1.00 38.07 54 GLY A C 1
ATOM 2552 O O . GLY B 1 54 ? 136.278 115.440 116.361 1.00 39.06 54 GLY A O 1
ATOM 2553 N N . LEU B 1 55 ? 135.932 114.544 118.394 1.00 48.13 55 LEU A N 1
ATOM 2554 C CA . LEU B 1 55 ? 136.558 113.279 118.018 1.00 46.42 55 LEU A CA 1
ATOM 2555 C C . LEU B 1 55 ? 135.734 112.551 116.966 1.00 46.74 55 LEU A C 1
ATOM 2556 O O . LEU B 1 55 ? 136.289 111.949 116.039 1.00 47.66 55 LEU A O 1
ATOM 2561 N N . SER B 1 56 ? 134.407 112.585 117.098 1.00 45.58 56 SER A N 1
ATOM 2562 C CA . SER B 1 56 ? 133.548 111.979 116.086 1.00 46.02 56 SER A CA 1
ATOM 2563 C C . SER B 1 56 ? 133.733 112.662 114.737 1.00 49.51 56 SER A C 1
ATOM 2564 O O . SER B 1 56 ? 133.799 112.000 113.697 1.00 53.86 56 SER A O 1
ATOM 2567 N N . ALA B 1 57 ? 133.820 113.994 114.736 1.00 49.91 57 ALA A N 1
ATOM 2568 C CA . ALA B 1 57 ? 134.042 114.724 113.492 1.00 49.32 57 ALA A CA 1
ATOM 2569 C C . ALA B 1 57 ? 135.398 114.383 112.886 1.00 48.81 57 ALA A C 1
ATOM 2570 O O . ALA B 1 57 ? 135.520 114.222 111.666 1.00 51.55 57 ALA A O 1
ATOM 2572 N N . GLY B 1 58 ? 136.429 114.275 113.724 1.00 53.75 58 GLY A N 1
ATOM 2573 C CA . GLY B 1 58 ? 137.741 113.900 113.223 1.00 53.46 58 GLY A CA 1
ATOM 2574 C C . GLY B 1 58 ? 137.766 112.496 112.650 1.00 54.00 58 GLY A C 1
ATOM 2575 O O . GLY B 1 58 ? 138.468 112.227 111.673 1.00 56.92 58 GLY A O 1
ATOM 2576 N N . TYR B 1 59 ? 137.009 111.580 113.257 1.00 52.37 59 TYR A N 1
ATOM 2577 C CA . TYR B 1 59 ? 136.894 110.232 112.714 1.00 54.04 59 TYR A CA 1
ATOM 2578 C C . TYR B 1 59 ? 136.112 110.210 111.408 1.00 54.65 59 TYR A C 1
ATOM 2579 O O . TYR B 1 59 ? 136.445 109.438 110.503 1.00 56.82 59 TYR A O 1
ATOM 2588 N N . ILE B 1 60 ? 135.068 111.036 111.299 1.00 50.45 60 ILE A N 1
ATOM 2589 C CA . ILE B 1 60 ? 134.316 111.132 110.051 1.00 51.74 60 ILE A CA 1
ATOM 2590 C C . ILE B 1 60 ? 135.212 111.653 108.937 1.00 52.86 60 ILE A C 1
ATOM 2591 O O . ILE B 1 60 ? 135.222 111.119 107.821 1.00 53.26 60 ILE A O 1
ATOM 2596 N N . ALA B 1 61 ? 135.983 112.697 109.225 1.00 62.12 61 ALA A N 1
ATOM 2597 C CA . ALA B 1 61 ? 136.980 113.164 108.279 1.00 63.17 61 ALA A CA 1
ATOM 2598 C C . ALA B 1 61 ? 138.109 112.141 108.163 1.00 65.01 61 ALA A C 1
ATOM 2599 O O . ALA B 1 61 ? 138.343 111.328 109.061 1.00 66.41 61 ALA A O 1
ATOM 2601 N N . ARG B 1 62 ? 138.788 112.163 107.013 1.00 73.96 62 ARG A N 1
ATOM 2602 C CA . ARG B 1 62 ? 139.919 111.283 106.730 1.00 75.70 62 ARG A CA 1
ATOM 2603 C C . ARG B 1 62 ? 139.510 109.814 106.701 1.00 74.98 62 ARG A C 1
ATOM 2604 O O . ARG B 1 62 ? 140.358 108.934 106.520 1.00 74.13 62 ARG A O 1
ATOM 2612 N N . ARG B 1 63 ? 138.215 109.535 106.879 1.00 70.80 63 ARG A N 1
ATOM 2613 C CA . ARG B 1 63 ? 137.651 108.189 106.786 1.00 72.08 63 ARG A CA 1
ATOM 2614 C C . ARG B 1 63 ? 136.167 108.303 106.453 1.00 72.30 63 ARG A C 1
ATOM 2615 O O . ARG B 1 63 ? 135.311 107.896 107.254 1.00 71.21 63 ARG A O 1
ATOM 2623 N N . PRO B 1 64 ? 135.819 108.849 105.289 1.00 71.01 64 PRO A N 1
ATOM 2624 C CA . PRO B 1 64 ? 134.402 109.031 104.963 1.00 69.68 64 PRO A CA 1
ATOM 2625 C C . PRO B 1 64 ? 133.731 107.709 104.633 1.00 68.31 64 PRO A C 1
ATOM 2626 O O . PRO B 1 64 ? 134.370 106.750 104.194 1.00 69.61 64 PRO A O 1
ATOM 2630 N N . THR B 1 65 ? 132.415 107.668 104.846 1.00 52.28 65 THR A N 1
ATOM 2631 C CA . THR B 1 65 ? 131.614 106.504 104.480 1.00 51.81 65 THR A CA 1
ATOM 2632 C C . THR B 1 65 ? 130.635 106.825 103.359 1.00 51.57 65 THR A C 1
ATOM 2633 O O . THR B 1 65 ? 130.678 106.171 102.313 1.00 52.27 65 THR A O 1
ATOM 2637 N N . ARG B 1 66 ? 129.768 107.826 103.545 1.00 40.79 66 ARG A N 1
ATOM 2638 C CA . ARG B 1 66 ? 128.829 108.301 102.528 1.00 35.43 66 ARG A CA 1
ATOM 2639 C C . ARG B 1 66 ? 128.180 107.166 101.746 1.00 36.46 66 ARG A C 1
ATOM 2640 O O . ARG B 1 66 ? 128.252 107.135 100.514 1.00 35.13 66 ARG A O 1
ATOM 2648 N N . GLY B 1 67 ? 127.546 106.229 102.447 1.00 34.97 67 GLY A N 1
ATOM 2649 C CA . GLY B 1 67 ? 126.984 105.057 101.804 1.00 32.72 67 GLY A CA 1
ATOM 2650 C C . GLY B 1 67 ? 125.545 105.231 101.372 1.00 28.60 67 GLY A C 1
ATOM 2651 O O . GLY B 1 67 ? 125.122 106.335 101.017 1.00 23.49 67 GLY A O 1
ATOM 2652 N N . PHE B 1 68 ? 124.786 104.139 101.387 1.00 32.69 68 PHE A N 1
ATOM 2653 C CA . PHE B 1 68 ? 123.379 104.160 101.015 1.00 28.65 68 PHE A CA 1
ATOM 2654 C C . PHE B 1 68 ? 122.478 104.634 102.147 1.00 33.19 68 PHE A C 1
ATOM 2655 O O . PHE B 1 68 ? 121.268 104.766 101.941 1.00 33.69 68 PHE A O 1
ATOM 2663 N N . SER B 1 69 ? 123.034 104.883 103.332 1.00 32.83 69 SER A N 1
ATOM 2664 C CA . SER B 1 69 ? 122.276 105.373 104.477 1.00 22.55 69 SER A CA 1
ATOM 2665 C C . SER B 1 69 ? 122.415 106.878 104.668 1.00 21.58 69 SER A C 1
ATOM 2666 O O . SER B 1 69 ? 121.427 107.561 104.948 1.00 28.69 69 SER A O 1
ATOM 2669 N N . ALA B 1 70 ? 123.625 107.409 104.525 1.00 19.66 70 ALA A N 1
ATOM 2670 C CA . ALA B 1 70 ? 123.885 108.844 104.626 1.00 19.28 70 ALA A CA 1
ATOM 2671 C C . ALA B 1 70 ? 124.479 109.301 103.300 1.00 21.79 70 ALA A C 1
ATOM 2672 O O . ALA B 1 70 ? 125.664 109.080 103.033 1.00 24.65 70 ALA A O 1
ATOM 2674 N N . THR B 1 71 ? 123.650 109.931 102.468 1.00 18.27 71 THR A N 1
ATOM 2675 C CA . THR B 1 71 ? 124.109 110.385 101.160 1.00 8.79 71 THR A CA 1
ATOM 2676 C C . THR B 1 71 ? 125.130 111.507 101.290 1.00 15.32 71 THR A C 1
ATOM 2677 O O . THR B 1 71 ? 126.184 111.474 100.645 1.00 15.40 71 THR A O 1
ATOM 2681 N N . TYR B 1 72 ? 124.833 112.509 102.116 1.00 22.33 72 TYR A N 1
ATOM 2682 C CA . TYR B 1 72 ? 125.761 113.615 102.325 1.00 13.55 72 TYR A CA 1
ATOM 2683 C C . TYR B 1 72 ? 126.875 113.228 103.285 1.00 18.13 72 TYR A C 1
ATOM 2684 O O . TYR B 1 72 ? 127.787 114.022 103.535 1.00 20.44 72 TYR A O 1
ATOM 2693 N N . GLY B 1 73 ? 126.796 112.039 103.865 1.00 25.64 73 GLY A N 1
ATOM 2694 C CA . GLY B 1 73 ? 127.758 111.590 104.841 1.00 23.19 73 GLY A CA 1
ATOM 2695 C C . GLY B 1 73 ? 127.332 111.973 106.237 1.00 29.41 73 GLY A C 1
ATOM 2696 O O . GLY B 1 73 ? 126.208 112.408 106.482 1.00 30.21 73 GLY A O 1
ATOM 2697 N N . TYR B 1 74 ? 128.265 111.811 107.170 1.00 28.33 74 TYR A N 1
ATOM 2698 C CA . TYR B 1 74 ? 128.039 112.168 108.560 1.00 23.09 74 TYR A CA 1
ATOM 2699 C C . TYR B 1 74 ? 128.723 113.477 108.933 1.00 24.58 74 TYR A C 1
ATOM 2700 O O . TYR B 1 74 ? 129.030 113.696 110.108 1.00 30.85 74 TYR A O 1
ATOM 2709 N N . ALA B 1 75 ? 128.973 114.347 107.952 1.00 17.46 75 ALA A N 1
ATOM 2710 C CA . ALA B 1 75 ? 129.589 115.636 108.243 1.00 15.53 75 ALA A CA 1
ATOM 2711 C C . ALA B 1 75 ? 128.722 116.472 109.172 1.00 13.24 75 ALA A C 1
ATOM 2712 O O . ALA B 1 75 ? 129.244 117.170 110.047 1.00 18.05 75 ALA A O 1
ATOM 2714 N N . ARG B 1 76 ? 127.399 116.398 109.010 1.00 16.80 76 ARG A N 1
ATOM 2715 C CA . ARG B 1 76 ? 126.467 117.130 109.858 1.00 15.94 76 ARG A CA 1
ATOM 2716 C C . ARG B 1 76 ? 126.508 116.683 111.312 1.00 17.52 76 ARG A C 1
ATOM 2717 O O . ARG B 1 76 ? 125.778 117.252 112.134 1.00 16.58 76 ARG A O 1
ATOM 2725 N N . ALA B 1 77 ? 127.318 115.674 111.642 1.00 18.43 77 ALA A N 1
ATOM 2726 C CA . ALA B 1 77 ? 127.403 115.214 113.022 1.00 15.04 77 ALA A CA 1
ATOM 2727 C C . ALA B 1 77 ? 127.963 116.298 113.928 1.00 17.34 77 ALA A C 1
ATOM 2728 O O . ALA B 1 77 ? 127.551 116.417 115.083 1.00 19.65 77 ALA A O 1
ATOM 2730 N N . GLU B 1 78 ? 128.900 117.104 113.424 1.00 19.07 78 GLU A N 1
ATOM 2731 C CA . GLU B 1 78 ? 129.437 118.189 114.239 1.00 17.23 78 GLU A CA 1
ATOM 2732 C C . GLU B 1 78 ? 128.352 119.194 114.606 1.00 18.51 78 GLU A C 1
ATOM 2733 O O . GLU B 1 78 ? 128.259 119.620 115.760 1.00 24.80 78 GLU A O 1
ATOM 2739 N N . VAL B 1 79 ? 127.497 119.558 113.648 1.00 17.38 79 VAL A N 1
ATOM 2740 C CA . VAL B 1 79 ? 126.440 120.528 113.921 1.00 16.27 79 VAL A CA 1
ATOM 2741 C C . VAL B 1 79 ? 125.364 119.931 114.819 1.00 16.99 79 VAL A C 1
ATOM 2742 O O . VAL B 1 79 ? 124.866 120.597 115.736 1.00 18.20 79 VAL A O 1
ATOM 2746 N N . VAL B 1 80 ? 124.972 118.682 114.562 1.00 17.34 80 VAL A N 1
ATOM 2747 C CA . VAL B 1 80 ? 123.965 118.042 115.404 1.00 17.58 80 VAL A CA 1
ATOM 2748 C C . VAL B 1 80 ? 124.479 117.893 116.829 1.00 19.13 80 VAL A C 1
ATOM 2749 O O . VAL B 1 80 ? 123.750 118.145 117.794 1.00 24.25 80 VAL A O 1
ATOM 2753 N N . GLY B 1 81 ? 125.742 117.491 116.986 1.00 14.03 81 GLY A N 1
ATOM 2754 C CA . GLY B 1 81 ? 126.324 117.393 118.311 1.00 16.70 81 GLY A CA 1
ATOM 2755 C C . GLY B 1 81 ? 126.477 118.740 118.986 1.00 16.88 81 GLY A C 1
ATOM 2756 O O . GLY B 1 81 ? 126.329 118.845 120.202 1.00 18.16 81 GLY A O 1
ATOM 2757 N N . ALA B 1 82 ? 126.776 119.788 118.216 1.00 14.91 82 ALA A N 1
ATOM 2758 C CA . ALA B 1 82 ? 126.854 121.123 118.798 1.00 14.22 82 ALA A CA 1
ATOM 2759 C C . ALA B 1 82 ? 125.498 121.577 119.320 1.00 15.53 82 ALA A C 1
ATOM 2760 O O . ALA B 1 82 ? 125.401 122.097 120.437 1.00 25.06 82 ALA A O 1
ATOM 2762 N N . LEU B 1 83 ? 124.437 121.382 118.532 1.00 14.16 83 LEU A N 1
ATOM 2763 C CA . LEU B 1 83 ? 123.101 121.734 119.007 1.00 13.93 83 LEU A CA 1
ATOM 2764 C C . LEU B 1 83 ? 122.701 120.893 120.212 1.00 18.82 83 LEU A C 1
ATOM 2765 O O . LEU B 1 83 ? 122.132 121.415 121.179 1.00 20.58 83 LEU A O 1
ATOM 2770 N N . SER B 1 84 ? 122.988 119.590 120.173 1.00 20.79 84 SER A N 1
ATOM 2771 C CA . SER B 1 84 ? 122.638 118.717 121.287 1.00 14.67 84 SER A CA 1
ATOM 2772 C C . SER B 1 84 ? 123.395 119.108 122.548 1.00 15.40 84 SER A C 1
ATOM 2773 O O . SER B 1 84 ? 122.827 119.125 123.642 1.00 23.88 84 SER A O 1
ATOM 2776 N N . ASN B 1 85 ? 124.683 119.420 122.414 1.00 18.58 85 ASN A N 1
ATOM 2777 C CA . ASN B 1 85 ? 125.482 1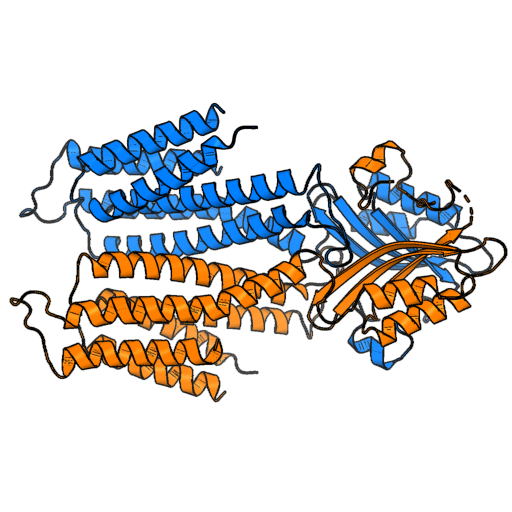19.831 123.561 1.00 16.47 85 ASN A CA 1
ATOM 2778 C C . ASN B 1 85 ? 124.990 121.155 124.123 1.00 15.82 85 ASN A C 1
ATOM 2779 O O . ASN B 1 85 ? 124.928 121.339 125.342 1.00 22.24 85 ASN A O 1
ATOM 2784 N N . ALA B 1 86 ? 124.638 122.096 123.247 1.00 16.91 86 ALA A N 1
ATOM 2785 C CA . ALA B 1 86 ? 124.133 123.380 123.712 1.00 13.06 86 ALA A CA 1
ATOM 2786 C C . ALA B 1 86 ? 122.804 123.220 124.439 1.00 12.98 86 ALA A C 1
ATOM 2787 O O . ALA B 1 86 ? 122.574 123.859 125.469 1.00 19.70 86 ALA A O 1
ATOM 2789 N N . VAL B 1 87 ? 121.921 122.359 123.929 1.00 16.04 87 VAL A N 1
ATOM 2790 C CA . VAL B 1 87 ? 120.636 122.137 124.592 1.00 14.15 87 VAL A CA 1
ATOM 2791 C C . VAL B 1 87 ? 120.830 121.391 125.910 1.00 14.91 87 VAL A C 1
ATOM 2792 O O . VAL B 1 87 ? 120.159 121.678 126.910 1.00 18.55 87 VAL A O 1
ATOM 2796 N N . PHE B 1 88 ? 121.747 120.424 125.932 1.00 15.25 88 PHE A N 1
ATOM 2797 C CA . PHE B 1 88 ? 122.088 119.730 127.167 1.00 12.01 88 PHE A CA 1
ATOM 2798 C C . PHE B 1 88 ? 122.583 120.710 128.220 1.00 17.87 88 PHE A C 1
ATOM 2799 O O . PHE B 1 88 ? 122.136 120.688 129.372 1.00 26.91 88 PHE A O 1
ATOM 2807 N N . LEU B 1 89 ? 123.504 121.593 127.830 1.00 14.83 89 LEU A N 1
ATOM 2808 C CA . LEU B 1 89 ? 124.037 122.577 128.761 1.00 9.61 89 LEU A CA 1
ATOM 2809 C C . LEU B 1 89 ? 122.964 123.570 129.183 1.00 11.15 89 LEU A C 1
ATOM 2810 O O . LEU B 1 89 ? 122.960 124.035 130.324 1.00 17.58 89 LEU A O 1
ATOM 2815 N N . THR B 1 90 ? 122.047 123.911 128.278 1.00 11.63 90 THR A N 1
ATOM 2816 C CA . THR B 1 90 ? 120.954 124.810 128.634 1.00 10.38 90 THR A CA 1
ATOM 2817 C C . THR B 1 90 ? 120.038 124.181 129.673 1.00 15.70 90 THR A C 1
ATOM 2818 O O . THR B 1 90 ? 119.600 124.852 130.611 1.00 19.53 90 THR A O 1
ATOM 2822 N N . ALA B 1 91 ? 119.737 122.889 129.528 1.00 17.91 91 ALA A N 1
ATOM 2823 C CA . ALA B 1 91 ? 118.913 122.212 130.527 1.00 9.31 91 ALA A CA 1
ATOM 2824 C C . ALA B 1 91 ? 119.645 122.089 131.858 1.00 12.18 91 ALA A C 1
ATOM 2825 O O . ALA B 1 91 ? 119.043 122.264 132.927 1.00 23.67 91 ALA A O 1
ATOM 2827 N N . LEU B 1 92 ? 120.946 121.789 131.816 1.00 17.76 92 LEU A N 1
ATOM 2828 C CA . LEU B 1 92 ? 121.729 121.734 133.046 1.00 13.25 92 LEU A CA 1
ATOM 2829 C C . LEU B 1 92 ? 121.772 123.096 133.728 1.00 15.23 92 LEU A C 1
ATOM 2830 O O . LEU B 1 92 ? 121.684 123.188 134.957 1.00 24.93 92 LEU A O 1
ATOM 2835 N N . CYS B 1 93 ? 121.899 124.168 132.945 1.00 8.57 93 CYS A N 1
ATOM 2836 C CA . CYS B 1 93 ? 121.888 125.514 133.502 1.00 5.74 93 CYS A CA 1
ATOM 2837 C C . CYS B 1 93 ? 120.513 125.880 134.036 1.00 14.16 93 CYS A C 1
ATOM 2838 O O . CYS B 1 93 ? 120.403 126.631 135.006 1.00 23.54 93 CYS A O 1
ATOM 2841 N N . PHE B 1 94 ? 119.451 125.372 133.413 1.00 14.79 94 PHE A N 1
ATOM 2842 C CA . PHE B 1 94 ? 118.114 125.568 133.961 1.00 15.08 94 PHE A CA 1
ATOM 2843 C C . PHE B 1 94 ? 117.995 124.924 135.336 1.00 17.36 94 PHE A C 1
ATOM 2844 O O . PHE B 1 94 ? 117.479 125.533 136.279 1.00 22.38 94 PHE A O 1
ATOM 2852 N N . THR B 1 95 ? 118.478 123.685 135.464 1.00 17.60 95 THR A N 1
ATOM 2853 C CA . THR B 1 95 ? 118.465 123.020 136.766 1.00 12.26 95 THR A CA 1
ATOM 2854 C C . THR B 1 95 ? 119.311 123.778 137.782 1.00 16.91 95 THR A C 1
ATOM 2855 O O . THR B 1 95 ? 118.910 123.940 138.941 1.00 24.11 95 THR A O 1
ATOM 2859 N N . ILE B 1 96 ? 120.488 124.247 137.365 1.00 18.64 96 ILE A N 1
ATOM 2860 C CA . ILE B 1 96 ? 121.371 124.975 138.272 1.00 18.20 96 ILE A CA 1
ATOM 2861 C C . ILE B 1 96 ? 120.729 126.282 138.716 1.00 22.97 96 ILE A C 1
ATOM 2862 O O . ILE B 1 96 ? 120.806 126.658 139.890 1.00 31.28 96 ILE A O 1
ATOM 2867 N N . PHE B 1 97 ? 120.092 126.999 137.789 1.00 18.93 97 PHE A N 1
ATOM 2868 C CA . PHE B 1 97 ? 119.430 128.252 138.134 1.00 15.90 97 PHE A CA 1
ATOM 2869 C C . PHE B 1 97 ? 118.259 128.014 139.077 1.00 22.41 97 PHE A C 1
ATOM 2870 O O . PHE B 1 97 ? 118.045 128.780 140.023 1.00 27.19 97 PHE A O 1
ATOM 2878 N N . VAL B 1 98 ? 117.478 126.962 138.827 1.00 23.68 98 VAL A N 1
ATOM 2879 C CA . VAL B 1 98 ? 116.358 126.647 139.709 1.00 20.10 98 VAL A CA 1
ATOM 2880 C C . VAL B 1 98 ? 116.868 126.322 141.107 1.00 25.15 98 VAL A C 1
ATOM 2881 O O . VAL B 1 98 ? 116.328 126.798 142.115 1.00 27.98 98 VAL A O 1
ATOM 2885 N N . GLU B 1 99 ? 117.933 125.521 141.188 1.00 28.14 99 GLU A N 1
ATOM 2886 C CA . GLU B 1 99 ? 118.516 125.202 142.485 1.00 28.25 99 GLU A CA 1
ATOM 2887 C C . GLU B 1 99 ? 119.040 126.449 143.182 1.00 32.66 99 GLU A C 1
ATOM 2888 O O . GLU B 1 99 ? 118.840 126.619 144.388 1.00 36.97 99 GLU A O 1
ATOM 2894 N N . ALA B 1 100 ? 119.707 127.337 142.441 1.00 28.30 100 ALA A N 1
ATOM 2895 C CA . ALA B 1 100 ? 120.242 128.554 143.040 1.00 23.05 100 ALA A CA 1
ATOM 2896 C C . ALA B 1 100 ? 119.131 129.453 143.559 1.00 30.38 100 ALA A C 1
ATOM 2897 O O . ALA B 1 100 ? 119.258 130.045 144.637 1.00 36.52 100 ALA A O 1
ATOM 2899 N N . VAL B 1 101 ? 118.034 129.573 142.808 1.00 30.02 101 VAL A N 1
ATOM 2900 C CA . VAL B 1 101 ? 116.889 130.344 143.281 1.00 27.83 101 VAL A CA 1
ATOM 2901 C C . VAL B 1 101 ? 116.304 129.703 144.533 1.00 29.66 101 VAL A C 1
ATOM 2902 O O . VAL B 1 101 ? 115.851 130.396 145.453 1.00 32.14 101 VAL A O 1
ATOM 2906 N N . LEU B 1 102 ? 116.310 128.369 144.593 1.00 27.81 102 LEU A N 1
ATOM 2907 C CA . LEU B 1 102 ? 115.883 127.688 145.812 1.00 30.69 102 LEU A CA 1
ATOM 2908 C C . LEU B 1 102 ? 116.783 128.046 146.991 1.00 32.39 102 LEU A C 1
ATOM 2909 O O . LEU B 1 102 ? 116.292 128.301 148.097 1.00 32.01 102 LEU A O 1
ATOM 2914 N N . ARG B 1 103 ? 118.101 128.066 146.778 1.00 35.41 103 ARG A N 1
ATOM 2915 C CA . ARG B 1 103 ? 119.018 128.427 147.857 1.00 34.32 103 ARG A CA 1
ATOM 2916 C C . ARG B 1 103 ? 119.035 129.927 148.115 1.00 31.30 103 ARG A C 1
ATOM 2917 O O . ARG B 1 103 ? 119.466 130.362 149.188 1.00 35.34 103 ARG A O 1
ATOM 2925 N N . LEU B 1 104 ? 118.589 130.733 147.153 1.00 31.52 104 LEU A N 1
ATOM 2926 C CA . LEU B 1 104 ? 118.406 132.153 147.414 1.00 33.93 104 LEU A CA 1
ATOM 2927 C C . LEU B 1 104 ? 117.271 132.412 148.394 1.00 32.60 104 LEU A C 1
ATOM 2928 O O . LEU B 1 104 ? 117.208 133.499 148.977 1.00 34.23 104 LEU A O 1
ATOM 2933 N N . ALA B 1 105 ? 116.378 131.441 148.584 1.00 33.62 105 ALA A N 1
ATOM 2934 C CA . ALA B 1 105 ? 115.319 131.518 149.582 1.00 36.15 105 ALA A CA 1
ATOM 2935 C C . ALA B 1 105 ? 115.694 130.772 150.858 1.00 37.27 105 ALA A C 1
ATOM 2936 O O . ALA B 1 105 ? 115.443 131.261 151.964 1.00 35.11 105 ALA A O 1
ATOM 2938 N N . ARG B 1 106 ? 116.294 129.590 150.719 1.00 42.32 106 ARG A N 1
ATOM 2939 C CA . ARG B 1 106 ? 116.766 128.808 151.858 1.00 42.15 106 ARG A CA 1
ATOM 2940 C C . ARG B 1 106 ? 118.275 128.635 151.753 1.00 41.36 106 ARG A C 1
ATOM 2941 O O . ARG B 1 106 ? 118.749 127.688 151.104 1.00 40.30 106 ARG A O 1
ATOM 2949 N N . PRO B 1 107 ? 119.070 129.508 152.366 1.00 43.85 107 PRO A N 1
ATOM 2950 C CA . PRO B 1 107 ? 120.525 129.405 152.230 1.00 44.47 107 PRO A CA 1
ATOM 2951 C C . PRO B 1 107 ? 121.077 128.178 152.935 1.00 47.52 107 PRO A C 1
ATOM 2952 O O . PRO B 1 107 ? 120.502 127.671 153.901 1.00 50.10 107 PRO A O 1
ATOM 2956 N N . GLU B 1 108 ? 122.214 127.698 152.432 1.00 49.03 108 GLU A N 1
ATOM 2957 C CA . GLU B 1 108 ? 122.884 126.531 152.988 1.00 47.51 108 GLU A CA 1
ATOM 2958 C C . GLU B 1 108 ? 124.372 126.817 153.127 1.00 46.28 108 GLU A C 1
ATOM 2959 O O . GLU B 1 108 ? 124.927 127.666 152.425 1.00 49.01 108 GLU A O 1
ATOM 2965 N N . ARG B 1 109 ? 125.011 126.098 154.042 1.00 54.25 109 ARG A N 1
ATOM 2966 C CA . ARG B 1 109 ? 126.440 126.208 154.285 1.00 55.92 109 ARG A CA 1
ATOM 2967 C C . ARG B 1 109 ? 127.213 125.276 153.359 1.00 54.93 109 ARG A C 1
ATOM 2968 O O . ARG B 1 109 ? 126.655 124.359 152.752 1.00 52.33 109 ARG A O 1
ATOM 2976 N N . ILE B 1 110 ? 128.514 125.527 153.256 1.00 56.82 110 ILE A N 1
ATOM 2977 C CA . ILE B 1 110 ? 129.414 124.621 152.551 1.00 56.84 110 ILE A CA 1
ATOM 2978 C C . ILE B 1 110 ? 129.974 123.625 153.558 1.00 59.62 110 ILE A C 1
ATOM 2979 O O . ILE B 1 110 ? 130.636 124.013 154.527 1.00 58.91 110 ILE A O 1
ATOM 2984 N N . ASP B 1 111 ? 129.705 122.337 153.334 1.00 59.55 111 ASP A N 1
ATOM 2985 C CA . ASP B 1 111 ? 130.087 121.315 154.305 1.00 57.57 111 ASP A CA 1
ATOM 2986 C C . ASP B 1 111 ? 131.601 121.209 154.439 1.00 57.42 111 ASP A C 1
ATOM 2987 O O . ASP B 1 111 ? 132.135 121.167 155.553 1.00 57.20 111 ASP A O 1
ATOM 2992 N N . ASP B 1 112 ? 132.314 121.165 153.313 1.00 57.64 112 ASP A N 1
ATOM 2993 C CA . ASP B 1 112 ? 133.767 120.992 153.297 1.00 58.40 112 ASP A CA 1
ATOM 2994 C C . ASP B 1 112 ? 134.394 122.075 152.430 1.00 58.18 112 ASP A C 1
ATOM 2995 O O . ASP B 1 112 ? 134.692 121.840 151.250 1.00 57.53 112 ASP A O 1
ATOM 3000 N N . PRO B 1 113 ? 134.615 123.277 152.975 1.00 60.97 113 PRO A N 1
ATOM 3001 C CA . PRO B 1 113 ? 135.231 124.342 152.163 1.00 56.37 113 PRO A CA 1
ATOM 3002 C C . PRO B 1 113 ? 136.602 123.980 151.621 1.00 55.57 113 PRO A C 1
ATOM 3003 O O . PRO B 1 113 ? 136.969 124.438 150.533 1.00 53.63 113 PRO A O 1
ATOM 3007 N N . GLU B 1 114 ? 137.377 123.176 152.354 1.00 59.27 114 GLU A N 1
ATOM 3008 C CA . GLU B 1 114 ? 138.699 122.786 151.876 1.00 58.19 114 GLU A CA 1
ATOM 3009 C C . GLU B 1 114 ? 138.596 121.976 150.589 1.00 58.57 114 GLU A C 1
ATOM 3010 O O . GLU B 1 114 ? 139.349 122.201 149.632 1.00 59.10 114 GLU A O 1
ATOM 3016 N N . LEU B 1 115 ? 137.663 121.023 150.555 1.00 53.17 115 LEU A N 1
ATOM 3017 C CA . LEU B 1 115 ? 137.504 120.166 149.386 1.00 51.35 115 LEU A CA 1
ATOM 3018 C C . LEU B 1 115 ? 137.063 120.983 148.176 1.00 50.80 115 LEU A C 1
ATOM 3019 O O . LEU B 1 115 ? 137.577 120.803 147.066 1.00 50.40 115 LEU A O 1
ATOM 3024 N N . VAL B 1 116 ? 136.111 121.899 148.380 1.00 50.40 116 VAL A N 1
ATOM 3025 C CA . VAL B 1 116 ? 135.657 122.766 147.296 1.00 44.54 116 VAL A CA 1
ATOM 3026 C C . VAL B 1 116 ? 136.792 123.652 146.805 1.00 45.54 116 VAL A C 1
ATOM 3027 O O . VAL B 1 116 ? 136.941 123.875 145.600 1.00 48.44 116 VAL A O 1
ATOM 3031 N N . LEU B 1 117 ? 137.604 124.178 147.725 1.00 43.37 117 LEU A N 1
ATOM 3032 C CA . LEU B 1 117 ? 138.735 125.008 147.325 1.00 43.25 117 LEU A CA 1
ATOM 3033 C C . LEU B 1 117 ? 139.709 124.217 146.464 1.00 45.85 117 LEU A C 1
ATOM 3034 O O . LEU B 1 117 ? 140.145 124.686 145.405 1.00 43.38 117 LEU A O 1
ATOM 3039 N N . ILE B 1 118 ? 140.057 123.005 146.902 1.00 45.95 118 ILE A N 1
ATOM 3040 C CA . ILE B 1 118 ? 141.015 122.191 146.157 1.00 41.77 118 ILE A CA 1
ATOM 3041 C C . ILE B 1 118 ? 140.463 121.849 144.779 1.00 39.18 118 ILE A C 1
ATOM 3042 O O . ILE B 1 118 ? 141.165 121.955 143.765 1.00 41.32 118 ILE A O 1
ATOM 3047 N N . VAL B 1 119 ? 139.192 121.446 144.718 1.00 40.01 119 VAL A N 1
ATOM 3048 C CA . VAL B 1 119 ? 138.605 121.046 143.443 1.00 38.97 119 VAL A CA 1
ATOM 3049 C C . VAL B 1 119 ? 138.480 122.239 142.505 1.00 39.42 119 VAL A C 1
ATOM 3050 O O . VAL B 1 119 ? 138.724 122.121 141.301 1.00 43.82 119 VAL A O 1
ATOM 3054 N N . GLY B 1 120 ? 138.112 123.408 143.034 1.00 35.88 120 GLY A N 1
ATOM 3055 C CA . GLY B 1 120 ? 138.023 124.589 142.188 1.00 38.69 120 GLY A CA 1
ATOM 3056 C C . GLY B 1 120 ? 139.374 125.030 141.659 1.00 41.72 120 GLY A C 1
ATOM 3057 O O . GLY B 1 120 ? 139.507 125.394 140.486 1.00 41.80 120 GLY A O 1
ATOM 3058 N N . VAL B 1 121 ? 140.399 125.000 142.514 1.00 38.64 121 VAL A N 1
ATOM 3059 C CA . VAL B 1 121 ? 141.743 125.366 142.076 1.00 40.28 121 VAL A CA 1
ATOM 3060 C C . VAL B 1 121 ? 142.229 124.401 141.004 1.00 44.02 121 VAL A C 1
ATOM 3061 O O . VAL B 1 121 ? 142.787 124.808 139.976 1.00 45.06 121 VAL A O 1
ATOM 3065 N N . LEU B 1 122 ? 142.005 123.103 141.216 1.00 49.35 122 LEU A N 1
ATOM 3066 C CA . LEU B 1 122 ? 142.445 122.118 140.237 1.00 46.57 122 LEU A CA 1
ATOM 3067 C C . LEU B 1 122 ? 141.641 122.220 138.945 1.00 46.89 122 LEU A C 1
ATOM 3068 O O . LEU B 1 122 ? 142.168 121.957 137.862 1.00 51.56 122 LEU A O 1
ATOM 3073 N N . GLY B 1 123 ? 140.368 122.611 139.032 1.00 46.22 123 GLY A N 1
ATOM 3074 C CA . GLY B 1 123 ? 139.588 122.833 137.824 1.00 46.07 123 GLY A CA 1
ATOM 3075 C C . GLY B 1 123 ? 140.069 124.036 137.038 1.00 45.12 123 GLY A C 1
ATOM 3076 O O . GLY B 1 123 ? 140.093 124.019 135.803 1.00 49.93 123 GLY A O 1
ATOM 3077 N N . LEU B 1 124 ? 140.451 125.101 137.742 1.00 42.46 124 LEU A N 1
ATOM 3078 C CA . LEU B 1 124 ? 141.052 126.247 137.069 1.00 46.31 124 LEU A CA 1
ATOM 3079 C C . LEU B 1 124 ? 142.364 125.853 136.405 1.00 49.46 124 LEU A C 1
ATOM 3080 O O . LEU B 1 124 ? 142.661 126.287 135.285 1.00 49.80 124 LEU A O 1
ATOM 3085 N N . LEU B 1 125 ? 143.157 125.013 137.076 1.00 50.33 125 LEU A N 1
ATOM 3086 C CA . LEU B 1 125 ? 144.386 124.510 136.466 1.00 48.57 125 LEU A CA 1
ATOM 3087 C C . LEU B 1 125 ? 144.088 123.646 135.244 1.00 50.29 125 LEU A C 1
ATOM 3088 O O . LEU B 1 125 ? 144.827 123.681 134.254 1.00 52.08 125 LEU A O 1
ATOM 3093 N N . VAL B 1 126 ? 143.018 122.849 135.304 1.00 48.76 126 VAL A N 1
ATOM 3094 C CA . VAL B 1 126 ? 142.625 122.028 134.161 1.00 48.09 126 VAL A CA 1
ATOM 3095 C C . VAL B 1 126 ? 142.243 122.909 132.980 1.00 51.10 126 VAL A C 1
ATOM 3096 O O . VAL B 1 126 ? 142.627 122.641 131.837 1.00 54.89 126 VAL A O 1
ATOM 3100 N N . ASN B 1 127 ? 141.483 123.975 133.234 1.00 50.46 127 ASN A N 1
ATOM 3101 C CA . ASN B 1 127 ? 141.156 124.905 132.157 1.00 52.08 127 ASN A CA 1
ATOM 3102 C C . ASN B 1 127 ? 142.409 125.580 131.611 1.00 50.45 127 ASN A C 1
ATOM 3103 O O . ASN B 1 127 ? 142.537 125.780 130.397 1.00 51.60 127 ASN A O 1
ATOM 3108 N N . VAL B 1 128 ? 143.353 125.922 132.491 1.00 51.56 128 VAL A N 1
ATOM 3109 C CA . VAL B 1 128 ? 144.589 126.565 132.047 1.00 53.68 128 VAL A CA 1
ATOM 3110 C C . VAL B 1 128 ? 145.383 125.631 131.138 1.00 55.54 128 VAL A C 1
ATOM 3111 O O . VAL B 1 128 ? 145.874 126.037 130.078 1.00 55.87 128 VAL A O 1
ATOM 3115 N N . VAL B 1 129 ? 145.518 124.363 131.536 1.00 56.61 129 VAL A N 1
ATOM 3116 C CA . VAL B 1 129 ? 146.297 123.424 130.728 1.00 56.87 129 VAL A CA 1
ATOM 3117 C C . VAL B 1 129 ? 145.553 123.072 129.445 1.00 55.31 129 VAL A C 1
ATOM 3118 O O . VAL B 1 129 ? 146.173 122.773 128.418 1.00 57.40 129 VAL A O 1
ATOM 3122 N N . GLY B 1 130 ? 144.218 123.091 129.477 1.00 54.26 130 GLY A N 1
ATOM 3123 C CA . GLY B 1 130 ? 143.463 122.940 128.245 1.00 56.06 130 GLY A CA 1
ATOM 3124 C C . GLY B 1 130 ? 143.710 124.089 127.287 1.00 57.85 130 GLY A C 1
ATOM 3125 O O . GLY B 1 130 ? 143.774 123.901 126.069 1.00 57.29 130 GLY A O 1
ATOM 3126 N N . LEU B 1 131 ? 143.840 125.300 127.830 1.00 60.85 131 LEU A N 1
ATOM 3127 C CA . LEU B 1 131 ? 144.254 126.436 127.015 1.00 60.19 131 LEU A CA 1
ATOM 3128 C C . LEU B 1 131 ? 145.664 126.239 126.474 1.00 60.74 131 LEU A C 1
ATOM 3129 O O . LEU B 1 131 ? 145.959 126.619 125.335 1.00 62.09 131 LEU A O 1
ATOM 3134 N N . LEU B 1 132 ? 146.551 125.655 127.285 1.00 60.31 132 LEU A N 1
ATOM 3135 C CA . LEU B 1 132 ? 147.934 125.448 126.862 1.00 61.32 132 LEU A CA 1
ATOM 3136 C C . LEU B 1 132 ? 148.014 124.508 125.664 1.00 62.65 132 LEU A C 1
ATOM 3137 O O . LEU B 1 132 ? 148.777 124.749 124.721 1.00 63.77 132 LEU A O 1
ATOM 3142 N N . ILE B 1 133 ? 147.239 123.427 125.683 1.00 61.00 133 ILE A N 1
ATOM 3143 C CA . ILE B 1 133 ? 147.281 122.457 124.596 1.00 61.66 133 ILE A CA 1
ATOM 3144 C C . ILE B 1 133 ? 146.439 122.947 123.424 1.00 60.69 133 ILE A C 1
ATOM 3145 O O . ILE B 1 133 ? 146.851 123.838 122.681 1.00 61.72 133 ILE A O 1
ATOM 3150 N N . LEU B 1 243 ? 133.869 133.014 124.108 1.00 56.54 243 LEU A N 1
ATOM 3151 C CA . LEU B 1 243 ? 133.414 133.440 125.425 1.00 58.38 243 LEU A CA 1
ATOM 3152 C C . LEU B 1 243 ? 133.219 132.221 126.324 1.00 58.82 243 LEU A C 1
ATOM 3153 O O . LEU B 1 243 ? 133.045 132.347 127.536 1.00 56.63 243 LEU A O 1
ATOM 3158 N N . HIS B 1 244 ? 133.253 131.034 125.713 1.00 59.15 244 HIS A N 1
ATOM 3159 C CA . HIS B 1 244 ? 133.173 129.794 126.478 1.00 58.11 244 HIS A CA 1
ATOM 3160 C C . HIS B 1 244 ? 134.376 129.651 127.402 1.00 57.24 244 HIS A C 1
ATOM 3161 O O . HIS B 1 244 ? 134.250 129.197 128.546 1.00 55.69 244 HIS A O 1
ATOM 3168 N N . VAL B 1 245 ? 135.559 130.024 126.911 1.00 56.81 245 VAL A N 1
ATOM 3169 C CA . VAL B 1 245 ? 136.765 129.963 127.729 1.00 57.90 245 VAL A CA 1
ATOM 3170 C C . VAL B 1 245 ? 136.631 130.865 128.948 1.00 58.50 245 VAL A C 1
ATOM 3171 O O . VAL B 1 245 ? 136.956 130.464 130.076 1.00 58.65 245 VAL A O 1
ATOM 3175 N N . MET B 1 246 ? 136.158 132.096 128.741 1.00 57.81 246 MET A N 1
ATOM 3176 C CA . MET B 1 246 ? 135.952 133.001 129.863 1.00 58.57 246 MET A CA 1
ATOM 3177 C C . MET B 1 246 ? 134.916 132.439 130.824 1.00 57.10 246 MET A C 1
ATOM 3178 O O . MET B 1 246 ? 135.067 132.555 132.043 1.00 55.35 246 MET A O 1
ATOM 3183 N N . GLY B 1 247 ? 133.867 131.808 130.295 1.00 56.37 247 GLY A N 1
ATOM 3184 C CA . GLY B 1 247 ? 132.862 131.212 131.160 1.00 54.06 247 GLY A CA 1
ATOM 3185 C C . GLY B 1 247 ? 133.420 130.111 132.041 1.00 52.96 247 GLY A C 1
ATOM 3186 O O . GLY B 1 247 ? 133.155 130.076 133.244 1.00 51.93 247 GLY A O 1
ATOM 3187 N N . ASP B 1 248 ? 134.206 129.202 131.460 1.00 52.35 248 ASP A N 1
ATOM 3188 C CA . ASP B 1 248 ? 134.770 128.105 132.244 1.00 51.50 248 ASP A CA 1
ATOM 3189 C C . ASP B 1 248 ? 135.764 128.620 133.281 1.00 52.18 248 ASP A C 1
ATOM 3190 O O . ASP B 1 248 ? 135.744 128.203 134.452 1.00 53.21 248 ASP A O 1
ATOM 3195 N N . ALA B 1 249 ? 136.646 129.533 132.866 1.00 45.30 249 ALA A N 1
ATOM 3196 C CA . ALA B 1 249 ? 137.623 130.091 133.792 1.00 44.12 249 ALA A CA 1
ATOM 3197 C C . ALA B 1 249 ? 136.930 130.828 134.929 1.00 42.68 249 ALA A C 1
ATOM 3198 O O . ALA B 1 249 ? 137.312 130.696 136.097 1.00 41.40 249 ALA A O 1
ATOM 3200 N N . LEU B 1 250 ? 135.885 131.592 134.607 1.00 41.07 250 LEU A N 1
ATOM 3201 C CA . LEU B 1 250 ? 135.175 132.333 135.637 1.00 38.47 250 LEU A CA 1
ATOM 3202 C C . LEU B 1 250 ? 134.362 131.411 136.529 1.00 39.35 250 LEU A C 1
ATOM 3203 O O . LEU B 1 250 ? 134.147 131.727 137.697 1.00 42.33 250 LEU A O 1
ATOM 3208 N N . GLY B 1 251 ? 133.906 130.269 136.010 1.00 37.68 251 GLY A N 1
ATOM 3209 C CA . GLY B 1 251 ? 133.246 129.299 136.872 1.00 35.27 251 GLY A CA 1
ATOM 3210 C C . GLY B 1 251 ? 134.191 128.713 137.900 1.00 35.74 251 GLY A C 1
ATOM 3211 O O . GLY B 1 251 ? 133.856 128.607 139.086 1.00 36.74 251 GLY A O 1
ATOM 3212 N N . SER B 1 252 ? 135.395 128.344 137.465 1.00 34.60 252 SER A N 1
ATOM 3213 C CA . SER B 1 252 ? 136.403 127.904 138.423 1.00 33.23 252 SER A CA 1
ATOM 3214 C C . SER B 1 252 ? 136.766 129.007 139.415 1.00 35.05 252 SER A C 1
ATOM 3215 O O . SER B 1 252 ? 136.919 128.732 140.612 1.00 33.48 252 SER A O 1
ATOM 3218 N N . VAL B 1 253 ? 136.886 130.250 138.945 1.00 35.06 253 VAL A N 1
ATOM 3219 C CA . VAL B 1 253 ? 137.186 131.364 139.841 1.00 32.78 253 VAL A CA 1
ATOM 3220 C C . VAL B 1 253 ? 136.052 131.577 140.839 1.00 34.57 253 VAL A C 1
ATOM 3221 O O . VAL B 1 253 ? 136.291 131.908 142.004 1.00 39.31 253 VAL A O 1
ATOM 3225 N N . VAL B 1 254 ? 134.805 131.399 140.402 1.00 33.51 254 VAL A N 1
ATOM 3226 C CA . VAL B 1 254 ? 133.660 131.552 141.296 1.00 29.00 254 VAL A CA 1
ATOM 3227 C C . VAL B 1 254 ? 133.693 130.489 142.381 1.00 32.03 254 VAL A C 1
ATOM 3228 O O . VAL B 1 254 ? 133.448 130.770 143.561 1.00 34.74 254 VAL A O 1
ATOM 3232 N N . VAL B 1 255 ? 133.993 129.245 141.998 1.00 34.35 255 VAL A N 1
ATOM 3233 C CA . VAL B 1 255 ? 134.111 128.178 142.991 1.00 25.71 255 VAL A CA 1
ATOM 3234 C C . VAL B 1 255 ? 135.208 128.512 143.994 1.00 28.86 255 VAL A C 1
ATOM 3235 O O . VAL B 1 255 ? 135.033 128.370 145.212 1.00 32.36 255 VAL A O 1
ATOM 3239 N N . VAL B 1 256 ? 136.355 128.977 143.492 1.00 36.17 256 VAL A N 1
ATOM 3240 C CA . VAL B 1 256 ? 137.478 129.305 144.366 1.00 34.31 256 VAL A CA 1
ATOM 3241 C C . VAL B 1 256 ? 137.097 130.428 145.326 1.00 37.57 256 VAL A C 1
ATOM 3242 O O . VAL B 1 256 ? 137.394 130.369 146.523 1.00 37.82 256 VAL A O 1
ATOM 3246 N N . ILE B 1 257 ? 136.424 131.462 144.816 1.00 40.87 257 ILE A N 1
ATOM 3247 C CA . ILE B 1 257 ? 136.043 132.603 145.646 1.00 37.43 257 ILE A CA 1
ATOM 3248 C C . ILE B 1 257 ? 135.053 132.176 146.721 1.00 39.27 257 ILE A C 1
ATOM 3249 O O . ILE B 1 257 ? 135.162 132.578 147.886 1.00 41.47 257 ILE A O 1
ATOM 3254 N N . THR B 1 258 ? 134.067 131.361 146.346 1.00 39.07 258 THR A N 1
ATOM 3255 C CA . THR B 1 258 ? 133.089 130.890 147.321 1.00 35.64 258 THR A CA 1
ATOM 3256 C C . THR B 1 258 ? 133.764 130.069 148.411 1.00 37.54 258 THR A C 1
ATOM 3257 O O . THR B 1 258 ? 133.418 130.176 149.592 1.00 38.39 258 THR A O 1
ATOM 3261 N N . ALA B 1 259 ? 134.737 129.238 148.031 1.00 42.48 259 ALA A N 1
ATOM 3262 C CA . ALA B 1 259 ? 135.456 128.453 149.028 1.00 42.31 259 ALA A CA 1
ATOM 3263 C C . ALA B 1 259 ? 136.307 129.336 149.934 1.00 43.53 259 ALA A C 1
ATOM 3264 O O . ALA B 1 259 ? 136.394 129.092 151.143 1.00 44.12 259 ALA A O 1
ATOM 3266 N N . ILE B 1 260 ? 136.952 130.361 149.368 1.00 45.47 260 ILE A N 1
ATOM 3267 C CA . ILE B 1 260 ? 137.816 131.235 150.162 1.00 46.28 260 ILE A CA 1
ATOM 3268 C C . ILE B 1 260 ? 136.999 132.000 151.196 1.00 47.95 260 ILE A C 1
ATOM 3269 O O . ILE B 1 260 ? 137.405 132.136 152.356 1.00 49.07 260 ILE A O 1
ATOM 3274 N N . ILE B 1 261 ? 135.837 132.517 150.788 1.00 47.64 261 ILE A N 1
ATOM 3275 C CA . ILE B 1 261 ? 135.007 133.299 151.702 1.00 48.45 261 ILE A CA 1
ATOM 3276 C C . ILE B 1 261 ? 134.635 132.466 152.923 1.00 52.92 261 ILE A C 1
ATOM 3277 O O . ILE B 1 261 ? 134.656 132.951 154.060 1.00 54.41 261 ILE A O 1
ATOM 3282 N N . PHE B 1 262 ? 134.307 131.192 152.706 1.00 56.11 262 PHE A N 1
ATOM 3283 C CA . PHE B 1 262 ? 133.998 130.302 153.816 1.00 54.22 262 PHE A CA 1
ATOM 3284 C C . PHE B 1 262 ? 135.249 129.849 154.560 1.00 54.29 262 PHE A C 1
ATOM 3285 O O . PHE B 1 262 ? 135.132 129.204 155.608 1.00 55.53 262 PHE A O 1
ATOM 3293 N N . TYR B 1 263 ? 136.436 130.166 154.043 1.00 53.72 263 TYR A N 1
ATOM 3294 C CA . TYR B 1 263 ? 137.700 129.823 154.683 1.00 55.51 263 TYR A CA 1
ATOM 3295 C C . TYR B 1 263 ? 138.237 130.954 155.553 1.00 58.34 263 TYR A C 1
ATOM 3296 O O . TYR B 1 263 ? 138.593 130.718 156.711 1.00 59.31 263 TYR A O 1
ATOM 3305 N N . VAL B 1 264 ? 138.306 132.177 155.021 1.00 57.02 264 VAL A N 1
ATOM 3306 C CA . VAL B 1 264 ? 138.845 133.293 155.791 1.00 58.59 264 VAL A CA 1
ATOM 3307 C C . VAL B 1 264 ? 137.954 133.603 156.986 1.00 60.46 264 VAL A C 1
ATOM 3308 O O . VAL B 1 264 ? 138.440 133.985 158.058 1.00 61.00 264 VAL A O 1
ATOM 3312 N N . LEU B 1 265 ? 136.639 133.443 156.827 1.00 64.69 265 LEU A N 1
ATOM 3313 C CA . LEU B 1 265 ? 135.669 133.670 157.895 1.00 65.23 265 LEU A CA 1
ATOM 3314 C C . LEU B 1 265 ? 134.848 132.397 158.061 1.00 64.06 265 LEU A C 1
ATOM 3315 O O . LEU B 1 265 ? 133.740 132.286 157.515 1.00 64.40 265 LEU A O 1
ATOM 3320 N N . PRO B 1 266 ? 135.365 131.412 158.795 1.00 66.80 266 PRO A N 1
ATOM 3321 C CA . PRO B 1 266 ? 134.615 130.165 158.987 1.00 67.00 266 PRO A CA 1
ATOM 3322 C C . PRO B 1 266 ? 133.288 130.422 159.684 1.00 69.03 266 PRO A C 1
ATOM 3323 O O . PRO B 1 266 ? 133.187 131.260 160.583 1.00 68.23 266 PRO A O 1
ATOM 3327 N N . LEU B 1 267 ? 132.266 129.686 159.260 1.00 76.49 267 LEU A N 1
ATOM 3328 C CA . LEU B 1 267 ? 130.911 129.839 159.776 1.00 76.12 267 LEU A CA 1
ATOM 3329 C C . LEU B 1 267 ? 130.551 128.579 160.552 1.00 77.24 267 LEU A C 1
ATOM 3330 O O . LEU B 1 267 ? 130.553 127.477 159.994 1.00 77.53 267 LEU A O 1
ATOM 3335 N N . LYS B 1 268 ? 130.246 128.742 161.837 1.00 89.04 268 LYS A N 1
ATOM 3336 C CA . LYS B 1 268 ? 129.878 127.604 162.666 1.00 89.48 268 LYS A CA 1
ATOM 3337 C C . LYS B 1 268 ? 128.492 127.096 162.291 1.00 89.45 268 LYS A C 1
ATOM 3338 O O . LYS B 1 268 ? 127.641 127.852 161.817 1.00 90.50 268 LYS A O 1
ATOM 3344 N N . SER B 1 269 ? 128.272 125.797 162.503 1.00 92.20 269 SER A N 1
ATOM 3345 C CA . SER B 1 269 ? 126.969 125.209 162.208 1.00 92.63 269 SER A CA 1
ATOM 3346 C C . SER B 1 269 ? 125.882 125.802 163.095 1.00 93.98 269 SER A C 1
ATOM 3347 O O . SER B 1 269 ? 124.751 126.018 162.644 1.00 92.63 269 SER A O 1
ATOM 3350 N N . GLU B 1 270 ? 126.205 126.065 164.364 1.00 97.43 270 GLU A N 1
ATOM 3351 C CA . GLU B 1 270 ? 125.224 126.647 165.274 1.00 95.78 270 GLU A CA 1
ATOM 3352 C C . GLU B 1 270 ? 124.798 128.036 164.816 1.00 94.83 270 GLU A C 1
ATOM 3353 O O . GLU B 1 270 ? 123.616 128.389 164.897 1.00 94.80 270 GLU A O 1
ATOM 3359 N N . ASP B 1 271 ? 125.746 128.837 164.340 1.00 90.78 271 ASP A N 1
ATOM 3360 C CA . ASP B 1 271 ? 125.415 130.174 163.872 1.00 91.46 271 ASP A CA 1
ATOM 3361 C C . ASP B 1 271 ? 124.553 130.090 162.615 1.00 90.37 271 ASP A C 1
ATOM 3362 O O . ASP B 1 271 ? 124.799 129.245 161.746 1.00 88.38 271 ASP A O 1
ATOM 3367 N N . PRO B 1 272 ? 123.538 130.943 162.484 1.00 84.26 272 PRO A N 1
ATOM 3368 C CA . PRO B 1 272 ? 122.710 130.925 161.275 1.00 83.70 272 PRO A CA 1
ATOM 3369 C C . PRO B 1 272 ? 123.473 131.464 160.074 1.00 84.39 272 PRO A C 1
ATOM 3370 O O . PRO B 1 272 ? 124.559 132.036 160.195 1.00 83.45 272 PRO A O 1
ATOM 3374 N N . CYS B 1 273 ? 122.886 131.267 158.896 1.00 74.59 273 CYS A N 1
ATOM 3375 C CA . CYS B 1 273 ? 123.504 131.743 157.665 1.00 71.04 273 CYS A CA 1
ATOM 3376 C C . CYS B 1 273 ? 123.619 133.260 157.657 1.00 70.38 273 CYS A C 1
ATOM 3377 O O . CYS B 1 273 ? 122.617 133.973 157.770 1.00 71.84 273 CYS A O 1
ATOM 3380 N N . ASN B 1 274 ? 124.846 133.743 157.521 1.00 68.03 274 ASN A N 1
ATOM 3381 C CA . ASN B 1 274 ? 125.140 135.148 157.321 1.00 68.94 274 ASN A CA 1
ATOM 3382 C C . ASN B 1 274 ? 125.138 135.447 155.824 1.00 68.64 274 ASN A C 1
ATOM 3383 O O . ASN B 1 274 ? 124.647 134.659 155.010 1.00 66.66 274 ASN A O 1
ATOM 3388 N N . TRP B 1 275 ? 125.684 136.607 155.454 1.00 60.79 275 TRP A N 1
ATOM 3389 C CA . TRP B 1 275 ? 125.760 136.985 154.047 1.00 57.85 275 TRP A CA 1
ATOM 3390 C C . TRP B 1 275 ? 126.525 135.954 153.227 1.00 58.18 275 TRP A C 1
ATOM 3391 O O . TRP B 1 275 ? 126.323 135.841 152.013 1.00 59.99 275 TRP A O 1
ATOM 3402 N N . GLN B 1 276 ? 127.412 135.191 153.873 1.00 56.94 276 GLN A N 1
ATOM 3403 C CA . GLN B 1 276 ? 128.270 134.257 153.151 1.00 55.18 276 GLN A CA 1
ATOM 3404 C C . GLN B 1 276 ? 127.472 133.177 152.434 1.00 57.35 276 GLN A C 1
ATOM 3405 O O . GLN B 1 276 ? 127.892 132.697 151.376 1.00 57.24 276 GLN A O 1
ATOM 3411 N N . CYS B 1 277 ? 126.329 132.774 152.991 1.00 56.62 277 CYS A N 1
ATOM 3412 C CA . CYS B 1 277 ? 125.528 131.726 152.366 1.00 55.16 277 CYS A CA 1
ATOM 3413 C C . CYS B 1 277 ? 124.884 132.173 151.059 1.00 56.14 277 CYS A C 1
ATOM 3414 O O . CYS B 1 277 ? 124.535 131.321 150.236 1.00 55.68 277 CYS A O 1
ATO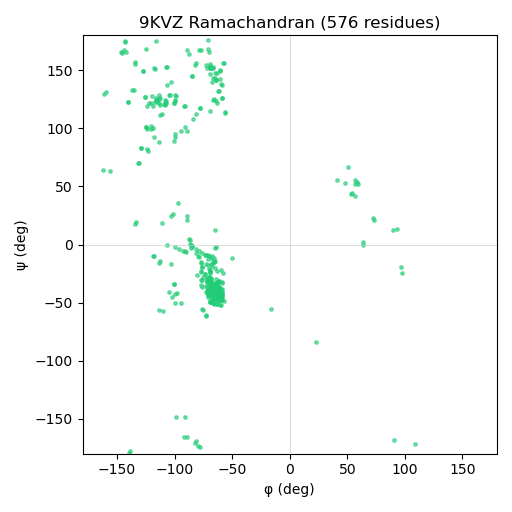M 3417 N N . TYR B 1 278 ? 124.711 133.477 150.848 1.00 49.22 278 TYR A N 1
ATOM 3418 C CA . TYR B 1 278 ? 124.094 133.975 149.625 1.00 46.38 278 TYR A CA 1
ATOM 3419 C C . TYR B 1 278 ? 125.094 134.262 148.515 1.00 47.27 278 TYR A C 1
ATOM 3420 O O . TYR B 1 278 ? 124.680 134.586 147.397 1.00 47.19 278 TYR A O 1
ATOM 3429 N N . ILE B 1 279 ? 126.395 134.161 148.792 1.00 42.65 279 ILE A N 1
ATOM 3430 C CA . ILE B 1 279 ? 127.396 134.460 147.771 1.00 38.73 279 ILE A CA 1
ATOM 3431 C C . ILE B 1 279 ? 127.399 133.378 146.698 1.00 37.98 279 ILE A C 1
ATOM 3432 O O . ILE B 1 279 ? 127.463 133.669 145.499 1.00 41.65 279 ILE A O 1
ATOM 3437 N N . ASP B 1 280 ? 127.326 132.113 147.112 1.00 37.12 280 ASP A N 1
ATOM 3438 C CA . ASP B 1 280 ? 127.337 131.018 146.142 1.00 34.07 280 ASP A CA 1
ATOM 3439 C C . ASP B 1 280 ? 126.137 131.045 145.203 1.00 36.19 280 ASP A C 1
ATOM 3440 O O . ASP B 1 280 ? 126.344 130.969 143.979 1.00 35.61 280 ASP A O 1
ATOM 3445 N N . PRO B 1 281 ? 124.885 131.137 145.674 1.00 37.13 281 PRO A N 1
ATOM 3446 C CA . PRO B 1 281 ? 123.766 131.186 144.716 1.00 30.31 281 PRO A CA 1
ATOM 3447 C C . PRO B 1 281 ? 123.807 132.389 143.789 1.00 31.68 281 PRO A C 1
ATOM 3448 O O . PRO B 1 281 ? 123.453 132.266 142.613 1.00 33.25 281 PRO A O 1
ATOM 3452 N N . SER B 1 282 ? 124.241 133.550 144.282 1.00 27.84 282 SER A N 1
ATOM 3453 C CA . SER B 1 282 ? 124.260 134.749 143.447 1.00 23.25 282 SER A CA 1
ATOM 3454 C C . SER B 1 282 ? 125.267 134.614 142.313 1.00 26.10 282 SER A C 1
ATOM 3455 O O . SER B 1 282 ? 124.946 134.855 141.142 1.00 27.35 282 SER A O 1
ATOM 3458 N N . LEU B 1 283 ? 126.500 134.227 142.645 1.00 25.83 283 LEU A N 1
ATOM 3459 C CA . LEU B 1 283 ? 127.517 134.049 141.618 1.00 21.93 283 LEU A CA 1
ATOM 3460 C C . LEU B 1 283 ? 127.157 132.902 140.686 1.00 25.00 283 LEU A C 1
ATOM 3461 O O . LEU B 1 283 ? 127.450 132.954 139.487 1.00 33.91 283 LEU A O 1
ATOM 3466 N N . THR B 1 284 ? 126.508 131.863 141.213 1.00 23.72 284 THR A N 1
ATOM 3467 C CA . THR B 1 284 ? 126.086 130.755 140.365 1.00 19.10 284 THR A CA 1
ATOM 3468 C C . THR B 1 284 ? 125.003 131.185 139.381 1.00 21.44 284 THR A C 1
ATOM 3469 O O . THR B 1 284 ? 125.003 130.756 138.225 1.00 27.45 284 THR A O 1
ATOM 3473 N N . VAL B 1 285 ? 124.068 132.030 139.822 1.00 24.05 285 VAL A N 1
ATOM 3474 C CA . VAL B 1 285 ? 123.075 132.596 138.911 1.00 20.53 285 VAL A CA 1
ATOM 3475 C C . VAL B 1 285 ? 123.761 133.450 137.853 1.00 24.41 285 VAL A C 1
ATOM 3476 O O . VAL B 1 285 ? 123.418 133.400 136.662 1.00 28.24 285 VAL A O 1
ATOM 3480 N N . LEU B 1 286 ? 124.743 134.249 138.276 1.00 21.96 286 LEU A N 1
ATOM 3481 C CA . LEU B 1 286 ? 125.479 135.075 137.326 1.00 15.60 286 LEU A CA 1
ATOM 3482 C C . LEU B 1 286 ? 126.156 134.217 136.265 1.00 15.29 286 LEU A C 1
ATOM 3483 O O . LEU B 1 286 ? 126.117 134.544 135.075 1.00 21.98 286 LEU A O 1
ATOM 3488 N N . MET B 1 287 ? 126.772 133.107 136.670 1.00 17.38 287 MET A N 1
ATOM 3489 C CA . MET B 1 287 ? 127.435 132.280 135.668 1.00 16.77 287 MET A CA 1
ATOM 3490 C C . MET B 1 287 ? 126.453 131.443 134.866 1.00 16.96 287 MET A C 1
ATOM 3491 O O . MET B 1 287 ? 126.770 131.047 133.743 1.00 22.32 287 MET A O 1
ATOM 3496 N N . VAL B 1 288 ? 125.269 131.160 135.401 1.00 17.24 288 VAL A N 1
ATOM 3497 C CA . VAL B 1 288 ? 124.225 130.594 134.555 1.00 12.24 288 VAL A CA 1
ATOM 3498 C C . VAL B 1 288 ? 123.884 131.567 133.436 1.00 18.88 288 VAL A C 1
ATOM 3499 O O . VAL B 1 288 ? 123.774 131.177 132.267 1.00 22.70 288 VAL A O 1
ATOM 3503 N N . ILE B 1 289 ? 123.748 132.851 133.771 1.00 19.29 289 ILE A N 1
ATOM 3504 C CA . ILE B 1 289 ? 123.506 133.871 132.750 1.00 14.49 289 ILE A CA 1
ATOM 3505 C C . ILE B 1 289 ? 124.657 133.913 131.751 1.00 18.42 289 ILE A C 1
ATOM 3506 O O . ILE B 1 289 ? 124.445 133.985 130.535 1.00 23.02 289 ILE A O 1
ATOM 3511 N N . ILE B 1 290 ? 125.894 133.865 132.251 1.00 19.99 290 ILE A N 1
ATOM 3512 C CA . ILE B 1 290 ? 127.065 133.936 131.376 1.00 12.78 290 ILE A CA 1
ATOM 3513 C C . ILE B 1 290 ? 127.117 132.738 130.433 1.00 14.73 290 ILE A C 1
ATOM 3514 O O . ILE B 1 290 ? 127.390 132.886 129.237 1.00 24.03 290 ILE A O 1
ATOM 3519 N N . ILE B 1 291 ? 126.870 131.537 130.955 1.00 14.04 291 ILE A N 1
ATOM 3520 C CA . ILE B 1 291 ? 126.927 130.330 130.137 1.00 14.34 291 ILE A CA 1
ATOM 3521 C C . ILE B 1 291 ? 125.806 130.333 129.108 1.00 19.60 291 ILE A C 1
ATOM 3522 O O . ILE B 1 291 ? 125.994 129.919 127.958 1.00 23.00 291 ILE A O 1
ATOM 3527 N N . LEU B 1 292 ? 124.618 130.793 129.506 1.00 18.50 292 LEU A N 1
ATOM 3528 C CA . LEU B 1 292 ? 123.514 130.873 128.562 1.00 15.55 292 LEU A CA 1
ATOM 3529 C C . LEU B 1 292 ? 123.783 131.907 127.479 1.00 19.75 292 LEU A C 1
ATOM 3530 O O . LEU B 1 292 ? 123.376 131.715 126.330 1.00 23.84 292 LEU A O 1
ATOM 3535 N N . SER B 1 293 ? 124.480 132.995 127.815 1.00 20.42 293 SER A N 1
ATOM 3536 C CA . SER B 1 293 ? 124.812 134.010 126.823 1.00 16.65 293 SER A CA 1
ATOM 3537 C C . SER B 1 293 ? 125.758 133.494 125.749 1.00 21.51 293 SER A C 1
ATOM 3538 O O . SER B 1 293 ? 125.913 134.155 124.717 1.00 27.34 293 SER A O 1
ATOM 3541 N N . SER B 1 294 ? 126.404 132.353 125.972 1.00 24.02 294 SER A N 1
ATOM 3542 C CA . SER B 1 294 ? 127.210 131.680 124.960 1.00 24.74 294 SER A CA 1
ATOM 3543 C C . SER B 1 294 ? 126.490 130.510 124.315 1.00 24.04 294 SER A C 1
ATOM 3544 O O . SER B 1 294 ? 126.701 130.236 123.132 1.00 24.26 294 SER A O 1
ATOM 3547 N N . ALA B 1 295 ? 125.649 129.805 125.074 1.00 22.28 295 ALA A N 1
ATOM 3548 C CA . ALA B 1 295 ? 124.911 128.680 124.513 1.00 21.08 295 ALA A CA 1
ATOM 3549 C C . ALA B 1 295 ? 123.834 129.149 123.541 1.00 27.40 295 ALA A C 1
ATOM 3550 O O . ALA B 1 295 ? 123.615 128.518 122.500 1.00 29.90 295 ALA A O 1
ATOM 3552 N N . PHE B 1 296 ? 123.148 130.247 123.863 1.00 23.11 296 PHE A N 1
ATOM 3553 C CA . PHE B 1 296 ? 122.057 130.726 123.015 1.00 18.31 296 PHE A CA 1
ATOM 3554 C C . PHE B 1 296 ? 122.507 131.103 121.609 1.00 21.28 296 PHE A C 1
ATOM 3555 O O . PHE B 1 296 ? 121.830 130.704 120.646 1.00 27.03 296 PHE A O 1
ATOM 3563 N N . PRO B 1 297 ? 123.588 131.870 121.404 1.00 19.30 297 PRO A N 1
ATOM 3564 C CA . PRO B 1 297 ? 124.065 132.073 120.025 1.00 20.64 297 PRO A CA 1
ATOM 3565 C C . PRO B 1 297 ? 124.433 130.777 119.324 1.00 23.33 297 PRO A C 1
ATOM 3566 O O . PRO B 1 297 ? 124.163 130.622 118.126 1.00 28.29 297 PRO A O 1
ATOM 3570 N N . LEU B 1 298 ? 125.039 129.834 120.047 1.00 17.67 298 LEU A N 1
ATOM 3571 C CA . LEU B 1 298 ? 125.359 128.541 119.453 1.00 16.32 298 LEU A CA 1
ATOM 3572 C C . LEU B 1 298 ? 124.094 127.777 119.086 1.00 21.68 298 LEU A C 1
ATOM 3573 O O . LEU B 1 298 ? 124.022 127.164 118.013 1.00 25.67 298 LEU A O 1
ATOM 3578 N N . ILE B 1 299 ? 123.084 127.807 119.962 1.00 22.86 299 ILE A N 1
ATOM 3579 C CA . ILE B 1 299 ? 121.808 127.173 119.641 1.00 21.24 299 ILE A CA 1
ATOM 3580 C C . ILE B 1 299 ? 121.219 127.789 118.383 1.00 19.82 299 ILE A C 1
ATOM 3581 O O . ILE B 1 299 ? 120.764 127.076 117.483 1.00 25.64 299 ILE A O 1
ATOM 3586 N N . LYS B 1 300 ? 121.229 129.119 118.295 1.00 17.57 300 LYS A N 1
ATOM 3587 C CA . LYS B 1 300 ? 120.653 129.790 117.134 1.00 22.74 300 LYS A CA 1
ATOM 3588 C C . LYS B 1 300 ? 121.391 129.412 115.857 1.00 21.48 300 LYS A C 1
ATOM 3589 O O . LYS B 1 300 ? 120.766 129.100 114.839 1.00 24.88 300 LYS A O 1
ATOM 3595 N N . GLU B 1 301 ? 122.724 129.415 115.896 1.00 19.53 301 GLU A N 1
ATOM 3596 C CA . GLU B 1 301 ? 123.500 129.132 114.692 1.00 21.11 301 GLU A CA 1
ATOM 3597 C C . GLU B 1 301 ? 123.321 127.686 114.241 1.00 19.57 301 GLU A C 1
ATOM 3598 O O . GLU B 1 301 ? 123.081 127.418 113.055 1.00 22.54 301 GLU A O 1
ATOM 3604 N N . THR B 1 302 ? 123.418 126.735 115.174 1.00 18.19 302 THR A N 1
ATOM 3605 C CA . THR B 1 302 ? 123.282 125.332 114.799 1.00 15.43 302 THR A CA 1
ATOM 3606 C C . THR B 1 302 ? 121.854 124.998 114.386 1.00 12.16 302 THR A C 1
ATOM 3607 O O . THR B 1 302 ? 121.643 124.169 113.495 1.00 18.15 302 THR A O 1
ATOM 3611 N N . ALA B 1 303 ? 120.857 125.630 115.010 1.00 9.17 303 ALA A N 1
ATOM 3612 C CA . ALA B 1 303 ? 119.481 125.430 114.579 1.00 9.76 303 ALA A CA 1
ATOM 3613 C C . ALA B 1 303 ? 119.255 126.005 113.189 1.00 12.74 303 ALA A C 1
ATOM 3614 O O . ALA B 1 303 ? 118.578 125.386 112.363 1.00 17.49 303 ALA A O 1
ATOM 3616 N N . ALA B 1 304 ? 119.823 127.179 112.908 1.00 18.02 304 ALA A N 1
ATOM 3617 C CA . ALA B 1 304 ? 119.702 127.766 111.579 1.00 14.84 304 ALA A CA 1
ATOM 3618 C C . ALA B 1 304 ? 120.324 126.861 110.528 1.00 16.11 304 ALA A C 1
ATOM 3619 O O . ALA B 1 304 ? 119.786 126.703 109.428 1.00 20.40 304 ALA A O 1
ATOM 3621 N N . ILE B 1 305 ? 121.472 126.259 110.850 1.00 16.57 305 ILE A N 1
ATOM 3622 C CA . ILE B 1 305 ? 122.079 125.307 109.923 1.00 5.90 305 ILE A CA 1
ATOM 3623 C C . ILE B 1 305 ? 121.176 124.093 109.741 1.00 5.54 305 ILE A C 1
ATOM 3624 O O . ILE B 1 305 ? 120.954 123.630 108.615 1.00 15.26 305 ILE A O 1
ATOM 3629 N N . LEU B 1 306 ? 120.628 123.569 110.839 1.00 11.39 306 LEU A N 1
ATOM 3630 C CA . LEU B 1 306 ? 119.829 122.351 110.797 1.00 10.91 306 LEU A CA 1
ATOM 3631 C C . LEU B 1 306 ? 118.399 122.581 110.323 1.00 8.91 306 LEU A C 1
ATOM 3632 O O . LEU B 1 306 ? 117.688 121.605 110.066 1.00 12.08 306 LEU A O 1
ATOM 3637 N N . LEU B 1 307 ? 117.963 123.832 110.199 1.00 11.66 307 LEU A N 1
ATOM 3638 C CA . LEU B 1 307 ? 116.625 124.155 109.723 1.00 8.30 307 LEU A CA 1
ATOM 3639 C C . LEU B 1 307 ? 116.555 124.264 108.207 1.00 9.97 307 LEU A C 1
ATOM 3640 O O . LEU B 1 307 ? 115.498 124.616 107.674 1.00 18.49 307 LEU A O 1
ATOM 3645 N N . GLN B 1 308 ? 117.653 123.973 107.513 1.00 11.30 308 GLN A N 1
ATOM 3646 C CA . GLN B 1 308 ? 117.765 124.155 106.068 1.00 12.81 308 GLN A CA 1
ATOM 3647 C C . GLN B 1 308 ? 117.512 125.614 105.693 1.00 16.42 308 GLN A C 1
ATOM 3648 O O . GLN B 1 308 ? 116.670 125.943 104.857 1.00 19.35 308 GLN A O 1
ATOM 3654 N N . MET B 1 309 ? 118.269 126.491 106.344 1.00 11.45 309 MET A N 1
ATOM 3655 C CA . MET B 1 309 ? 118.190 127.924 106.122 1.00 13.05 309 MET A CA 1
ATOM 3656 C C . MET B 1 309 ? 119.429 128.391 105.372 1.00 12.79 309 MET A C 1
ATOM 3657 O O . MET B 1 309 ? 120.496 127.780 105.466 1.00 19.35 309 MET A O 1
ATOM 3662 N N . VAL B 1 310 ? 119.273 129.477 104.622 1.00 14.50 310 VAL A N 1
ATOM 3663 C CA . VAL B 1 310 ? 120.355 130.029 103.812 1.00 19.08 310 VAL A CA 1
ATOM 3664 C C . VAL B 1 310 ? 121.499 130.446 104.728 1.00 21.13 310 VAL A C 1
ATOM 3665 O O . VAL B 1 310 ? 121.264 131.121 105.741 1.00 22.67 310 VAL A O 1
ATOM 3669 N N . PRO B 1 311 ? 122.737 130.065 104.421 1.00 19.50 311 PRO A N 1
ATOM 3670 C CA . PRO B 1 311 ? 123.868 130.474 105.262 1.00 22.91 311 PRO A CA 1
ATOM 3671 C C . PRO B 1 311 ? 124.013 131.990 105.318 1.00 26.76 311 PRO A C 1
ATOM 3672 O O . PRO B 1 311 ? 123.663 132.703 104.376 1.00 26.79 311 PRO A O 1
ATOM 3676 N N . LYS B 1 312 ? 124.531 132.473 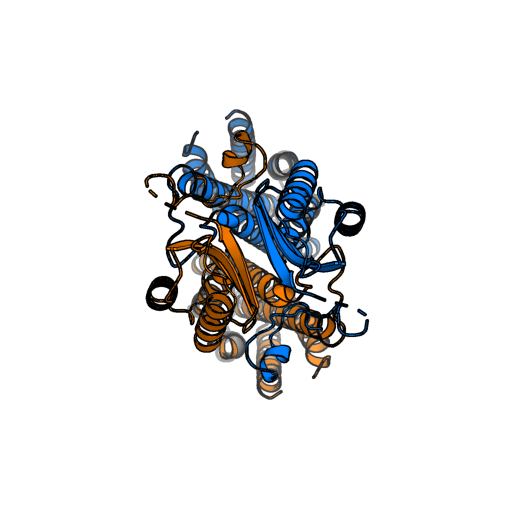106.448 1.00 25.83 312 LYS A N 1
ATOM 3677 C CA . LYS B 1 312 ? 124.583 133.909 106.707 1.00 22.91 312 LYS A CA 1
ATOM 3678 C C . LYS B 1 312 ? 125.435 134.633 105.672 1.00 27.73 312 LYS A C 1
ATOM 3679 O O . LYS B 1 312 ? 125.102 135.742 105.240 1.00 28.39 312 LYS A O 1
ATOM 3685 N N . GLY B 1 313 ? 126.547 134.020 105.267 1.00 31.87 313 GLY A N 1
ATOM 3686 C CA . GLY B 1 313 ? 127.419 134.660 104.295 1.00 28.42 313 GLY A CA 1
ATOM 3687 C C . GLY B 1 313 ? 126.750 134.873 102.951 1.00 32.30 313 GLY A C 1
ATOM 3688 O O . GLY B 1 313 ? 127.023 135.858 102.261 1.00 30.80 313 GLY A O 1
ATOM 3689 N N . VAL B 1 314 ? 125.866 133.957 102.562 1.00 31.84 314 VAL A N 1
ATOM 3690 C CA . VAL B 1 314 ? 125.229 134.030 101.252 1.00 31.11 314 VAL A CA 1
ATOM 3691 C C . VAL B 1 314 ? 124.129 135.082 101.286 1.00 32.78 314 VAL A C 1
ATOM 3692 O O . VAL B 1 314 ? 123.149 134.955 102.029 1.00 30.73 314 VAL A O 1
ATOM 3696 N N . ASN B 1 315 ? 124.286 136.129 100.474 1.00 34.48 315 ASN A N 1
ATOM 3697 C CA . ASN B 1 315 ? 123.262 137.162 100.322 1.00 34.11 315 ASN A CA 1
ATOM 3698 C C . ASN B 1 315 ? 122.352 136.750 99.170 1.00 37.03 315 ASN A C 1
ATOM 3699 O O . ASN B 1 315 ? 122.673 136.902 97.990 1.00 40.07 315 ASN A O 1
ATOM 3704 N N . MET B 1 316 ? 121.186 136.211 99.532 1.00 32.14 316 MET A N 1
ATOM 3705 C CA . MET B 1 316 ? 120.303 135.628 98.526 1.00 32.01 316 MET A CA 1
ATOM 3706 C C . MET B 1 316 ? 119.742 136.672 97.574 1.00 34.60 316 MET A C 1
ATOM 3707 O O . MET B 1 316 ? 119.510 136.378 96.400 1.00 34.76 316 MET A O 1
ATOM 3712 N N . GLU B 1 317 ? 119.496 137.892 98.057 1.00 37.84 317 GLU A N 1
ATOM 3713 C CA . GLU B 1 317 ? 118.857 138.898 97.214 1.00 37.86 317 GLU A CA 1
ATOM 3714 C C . GLU B 1 317 ? 119.699 139.192 95.974 1.00 39.55 317 GLU A C 1
ATOM 3715 O O . GLU B 1 317 ? 119.217 139.109 94.836 1.00 40.87 317 GLU A O 1
ATOM 3721 N N . GLU B 1 318 ? 120.977 139.506 96.185 1.00 38.94 318 GLU A N 1
ATOM 3722 C CA . GLU B 1 318 ? 121.869 139.776 95.063 1.00 37.73 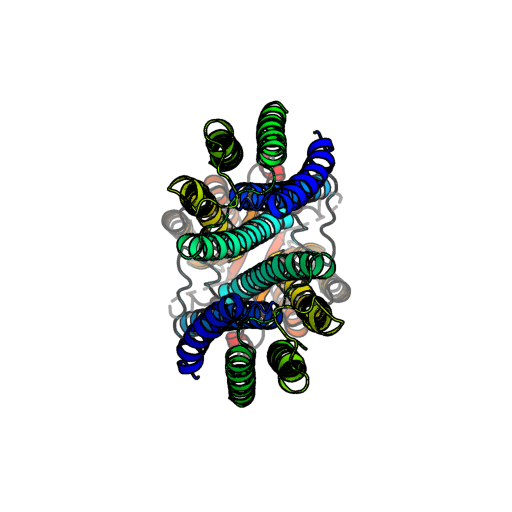318 GLU A CA 1
ATOM 3723 C C . GLU B 1 318 ? 122.075 138.530 94.211 1.00 38.16 318 GLU A C 1
ATOM 3724 O O . GLU B 1 318 ? 122.219 138.621 92.986 1.00 38.19 318 GLU A O 1
ATOM 3730 N N . LEU B 1 319 ? 122.092 137.354 94.843 1.00 34.24 319 LEU A N 1
ATOM 3731 C CA . LEU B 1 319 ? 122.299 136.119 94.096 1.00 33.54 319 LEU A CA 1
ATOM 3732 C C . LEU B 1 319 ? 121.148 135.851 93.132 1.00 28.79 319 LEU A C 1
ATOM 3733 O O . LEU B 1 319 ? 121.375 135.509 91.968 1.00 26.91 319 LEU A O 1
ATOM 3738 N N . MET B 1 320 ? 119.905 136.014 93.594 1.00 28.61 320 MET A N 1
ATOM 3739 C CA . MET B 1 320 ? 118.763 135.863 92.696 1.00 30.65 320 MET A CA 1
ATOM 3740 C C . MET B 1 320 ? 118.716 136.977 91.660 1.00 33.32 320 MET A C 1
ATOM 3741 O O . MET B 1 320 ? 118.287 136.751 90.523 1.00 36.56 320 MET A O 1
ATOM 3746 N N . SER B 1 321 ? 119.150 138.186 92.025 1.00 32.01 321 SER A N 1
ATOM 3747 C CA . SER B 1 321 ? 119.219 139.251 91.031 1.00 33.04 321 SER A CA 1
ATOM 3748 C C . SER B 1 321 ? 120.152 138.867 89.889 1.00 33.94 321 SER A C 1
ATOM 3749 O O . SER B 1 321 ? 119.799 138.988 88.710 1.00 34.31 321 SER A O 1
ATOM 3752 N N . LYS B 1 322 ? 121.344 138.368 90.225 1.00 34.53 322 LYS A N 1
ATOM 3753 C CA . LYS B 1 322 ? 122.290 137.940 89.197 1.00 29.86 322 LYS A CA 1
ATOM 3754 C C . LYS B 1 322 ? 121.767 136.736 88.421 1.00 24.50 322 LYS A C 1
ATOM 3755 O O . LYS B 1 322 ? 121.950 136.650 87.200 1.00 26.87 322 LYS A O 1
ATOM 3761 N N . LEU B 1 323 ? 121.116 135.797 89.111 1.00 26.47 323 LEU A N 1
ATOM 3762 C CA . LEU B 1 323 ? 120.573 134.618 88.443 1.00 26.81 323 LEU A CA 1
ATOM 3763 C C . LEU B 1 323 ? 119.517 135.004 87.418 1.00 27.37 323 LEU A C 1
ATOM 3764 O O . LEU B 1 323 ? 119.488 134.459 86.308 1.00 27.57 323 LEU A O 1
ATOM 3769 N N . SER B 1 324 ? 118.634 135.939 87.773 1.00 29.18 324 SER A N 1
ATOM 3770 C CA . SER B 1 324 ? 117.668 136.449 86.807 1.00 31.00 324 SER A CA 1
ATOM 3771 C C . SER B 1 324 ? 118.364 137.199 85.679 1.00 34.76 324 SER A C 1
ATOM 3772 O O . SER B 1 324 ? 117.971 137.081 84.513 1.00 36.50 324 SER A O 1
ATOM 3775 N N . ALA B 1 325 ? 119.404 137.969 86.005 1.00 31.33 325 ALA A N 1
ATOM 3776 C CA . ALA B 1 325 ? 120.139 138.729 85.003 1.00 27.47 325 ALA A CA 1
ATOM 3777 C C . ALA B 1 325 ? 120.987 137.858 84.087 1.00 26.61 325 ALA A C 1
ATOM 3778 O O . ALA B 1 325 ? 121.528 138.376 83.104 1.00 27.92 325 ALA A O 1
ATOM 3780 N N . VAL B 1 326 ? 121.134 136.570 84.387 1.00 24.21 326 VAL A N 1
ATOM 3781 C CA . VAL B 1 326 ? 121.866 135.652 83.513 1.00 26.78 326 VAL A CA 1
ATOM 3782 C C . VAL B 1 326 ? 121.199 135.640 82.142 1.00 26.33 326 VAL A C 1
ATOM 3783 O O . VAL B 1 326 ? 119.988 135.399 82.045 1.00 25.07 326 VAL A O 1
ATOM 3787 N N . PRO B 1 327 ? 121.940 135.896 81.066 1.00 27.70 327 PRO A N 1
ATOM 3788 C CA . PRO B 1 327 ? 121.318 135.943 79.738 1.00 25.63 327 PRO A CA 1
ATOM 3789 C C . PRO B 1 327 ? 120.859 134.569 79.282 1.00 24.76 327 PRO A C 1
ATOM 3790 O O . PRO B 1 327 ? 121.421 133.542 79.671 1.00 25.51 327 PRO A O 1
ATOM 3794 N N . GLY B 1 328 ? 119.824 134.559 78.445 1.00 20.91 328 GLY A N 1
ATOM 3795 C CA . GLY B 1 328 ? 119.339 133.332 77.851 1.00 22.83 328 GLY A CA 1
ATOM 3796 C C . GLY B 1 328 ? 118.582 132.411 78.778 1.00 22.89 328 GLY A C 1
ATOM 3797 O O . GLY B 1 328 ? 118.482 131.214 78.489 1.00 24.28 328 GLY A O 1
ATOM 3798 N N . ILE B 1 329 ? 118.049 132.922 79.884 1.00 19.71 329 ILE A N 1
ATOM 3799 C CA . ILE B 1 329 ? 117.339 132.111 80.864 1.00 17.27 329 ILE A CA 1
ATOM 3800 C C . ILE B 1 329 ? 115.963 132.725 81.074 1.00 23.60 329 ILE A C 1
ATOM 3801 O O . ILE B 1 329 ? 115.848 133.923 81.356 1.00 21.16 329 ILE A O 1
ATOM 3806 N N . SER B 1 330 ? 114.920 131.903 80.933 1.00 22.97 330 SER A N 1
ATOM 3807 C CA . SER B 1 330 ? 113.557 132.411 81.027 1.00 15.67 330 SER A CA 1
ATOM 3808 C C . SER B 1 330 ? 113.165 132.685 82.472 1.00 14.33 330 SER A C 1
ATOM 3809 O O . SER B 1 330 ? 112.759 133.802 82.812 1.00 22.18 330 SER A O 1
ATOM 3812 N N . SER B 1 331 ? 113.287 131.684 83.337 1.00 8.75 331 SER A N 1
ATOM 3813 C CA . SER B 1 331 ? 112.812 131.806 84.706 1.00 9.02 331 SER A CA 1
ATOM 3814 C C . SER B 1 331 ? 113.722 131.002 85.619 1.00 6.18 331 SER A C 1
ATOM 3815 O O . SER B 1 331 ? 114.520 130.177 85.171 1.00 12.86 331 SER A O 1
ATOM 3818 N N . VAL B 1 332 ? 113.594 131.261 86.917 1.00 4.71 332 VAL A N 1
ATOM 3819 C CA . VAL B 1 332 ? 114.360 130.568 87.946 1.00 1.61 332 VAL A CA 1
ATOM 3820 C C . VAL B 1 332 ? 113.430 130.313 89.121 1.00 3.47 332 VAL A C 1
ATOM 3821 O O . VAL B 1 332 ? 112.845 131.254 89.668 1.00 5.09 332 VAL A O 1
ATOM 3825 N N . HIS B 1 333 ? 113.282 129.049 89.505 1.00 6.94 333 HIS A N 1
ATOM 3826 C CA . HIS B 1 333 ? 112.454 128.666 90.636 1.00 7.71 333 HIS A CA 1
ATOM 3827 C C . HIS B 1 333 ? 113.116 127.517 91.381 1.00 7.90 333 HIS A C 1
ATOM 3828 O O . HIS B 1 333 ? 114.147 126.988 90.960 1.00 10.50 333 HIS A O 1
ATOM 3835 N N . GLU B 1 334 ? 112.506 127.137 92.502 1.00 6.40 334 GLU A N 1
ATOM 3836 C CA . GLU B 1 334 ? 112.980 126.018 93.312 1.00 7.82 334 GLU A CA 1
ATOM 3837 C C . GLU B 1 334 ? 114.446 126.188 93.695 1.00 4.34 334 GLU A C 1
ATOM 3838 O O . GLU B 1 334 ? 115.249 125.256 93.619 1.00 1.09 334 GLU A O 1
ATOM 3844 N N . VAL B 1 335 ? 114.795 127.402 94.108 1.00 6.64 335 VAL A N 1
ATOM 3845 C CA . VAL B 1 335 ? 116.143 127.713 94.566 1.00 6.72 335 VAL A CA 1
ATOM 3846 C C . VAL B 1 335 ? 116.226 127.325 96.033 1.00 8.55 335 VAL A C 1
ATOM 3847 O O . VAL B 1 335 ? 115.647 127.991 96.893 1.00 16.29 335 VAL A O 1
ATOM 3851 N N . HIS B 1 336 ? 116.943 126.246 96.319 1.00 7.14 336 HIS A N 1
ATOM 3852 C CA . HIS B 1 336 ? 117.053 125.708 97.669 1.00 0.86 336 HIS A CA 1
ATOM 3853 C C . HIS B 1 336 ? 118.525 125.723 98.059 1.00 1.90 336 HIS A C 1
ATOM 3854 O O . HIS B 1 336 ? 119.286 124.833 97.672 1.00 3.74 336 HIS A O 1
ATOM 3861 N N . ILE B 1 337 ? 118.920 126.735 98.823 1.00 14.68 337 ILE A N 1
ATOM 3862 C CA . ILE B 1 337 ? 120.291 126.890 99.290 1.00 10.21 337 ILE A CA 1
ATOM 3863 C C . ILE B 1 337 ? 120.322 126.588 100.778 1.00 10.84 337 ILE A C 1
ATOM 3864 O O . ILE B 1 337 ? 119.645 127.252 101.571 1.00 12.13 337 ILE A O 1
ATOM 3869 N N . TRP B 1 338 ? 121.101 125.580 101.158 1.00 5.51 338 TRP A N 1
ATOM 3870 C CA . TRP B 1 338 ? 121.265 125.212 102.553 1.00 1.36 338 TRP A CA 1
ATOM 3871 C C . TRP B 1 338 ? 122.711 124.805 102.782 1.00 5.77 338 TRP A C 1
ATOM 3872 O O . TRP B 1 338 ? 123.471 124.569 101.840 1.00 11.74 338 TRP A O 1
ATOM 3883 N N . GLU B 1 339 ? 123.089 124.729 104.052 1.00 7.80 339 GLU A N 1
ATOM 3884 C CA . GLU B 1 339 ? 124.468 124.487 104.452 1.00 5.31 339 GLU A CA 1
ATOM 3885 C C . GLU B 1 339 ? 124.551 123.146 105.163 1.00 9.45 339 GLU A C 1
ATOM 3886 O O . GLU B 1 339 ? 123.857 122.926 106.161 1.00 17.12 339 GLU A O 1
ATOM 3892 N N . LEU B 1 340 ? 125.396 122.251 104.649 1.00 13.97 340 LEU A N 1
ATOM 3893 C CA . LEU B 1 340 ? 125.637 120.985 105.333 1.00 13.15 340 LEU A CA 1
ATOM 3894 C C . LEU B 1 340 ? 126.487 121.204 106.577 1.00 15.81 340 LEU A C 1
ATOM 3895 O O . LEU B 1 340 ? 126.054 120.930 107.702 1.00 14.00 340 LEU A O 1
ATOM 3900 N N . VAL B 1 341 ? 127.704 121.710 106.389 1.00 17.80 341 VAL A N 1
ATOM 3901 C CA . VAL B 1 341 ? 128.578 122.107 107.482 1.00 18.27 341 VAL A CA 1
ATOM 3902 C C . VAL B 1 341 ? 129.244 123.417 107.092 1.00 18.52 341 VAL A C 1
ATOM 3903 O O . VAL B 1 341 ? 128.975 123.984 106.032 1.00 19.93 341 VAL A O 1
ATOM 3907 N N . SER B 1 342 ? 130.116 123.900 107.970 1.00 24.37 342 SER A N 1
ATOM 3908 C CA . SER B 1 342 ? 130.876 125.111 107.698 1.00 24.59 342 SER A CA 1
ATOM 3909 C C . SER B 1 342 ? 131.665 124.974 106.405 1.00 17.84 342 SER A C 1
ATOM 3910 O O . SER B 1 342 ? 132.592 124.164 106.310 1.00 18.89 342 SER A O 1
ATOM 3913 N N . GLY B 1 343 ? 131.288 125.765 105.398 1.00 11.87 343 GLY A N 1
ATOM 3914 C CA . GLY B 1 343 ? 131.946 125.782 104.116 1.00 12.01 343 GLY A CA 1
ATOM 3915 C C . GLY B 1 343 ? 131.276 124.934 103.053 1.00 15.21 343 GLY A C 1
ATOM 3916 O O . GLY B 1 343 ? 131.443 125.210 101.860 1.00 17.49 343 GLY A O 1
ATOM 3917 N N . LYS B 1 344 ? 130.525 123.910 103.453 1.00 15.45 344 LYS A N 1
ATOM 3918 C CA . LYS B 1 344 ? 129.802 123.057 102.510 1.00 8.29 344 LYS A CA 1
ATOM 3919 C C . LYS B 1 344 ? 128.389 123.603 102.374 1.00 7.65 344 LYS A C 1
ATOM 3920 O O . LYS B 1 344 ? 127.512 123.332 103.195 1.00 10.79 344 LYS A O 1
ATOM 3926 N N . ILE B 1 345 ? 128.165 124.383 101.323 1.00 10.46 345 ILE A N 1
ATOM 3927 C CA . ILE B 1 345 ? 126.857 124.950 101.022 1.00 9.05 345 ILE A CA 1
ATOM 3928 C C . ILE B 1 345 ? 126.306 124.233 99.799 1.00 9.02 345 ILE A C 1
ATOM 3929 O O . ILE B 1 345 ? 126.958 124.189 98.750 1.00 10.62 345 ILE A O 1
ATOM 3934 N N . ILE B 1 346 ? 125.111 123.666 99.932 1.00 7.73 346 ILE A N 1
ATOM 3935 C CA . ILE B 1 346 ? 124.455 122.937 98.853 1.00 1.59 346 ILE A CA 1
ATOM 3936 C C . ILE B 1 346 ? 123.343 123.807 98.290 1.00 3.18 346 ILE A C 1
ATOM 3937 O O . ILE B 1 346 ? 122.505 124.317 99.043 1.00 5.01 346 ILE A O 1
ATOM 3942 N N . ALA B 1 347 ? 123.335 123.981 96.971 1.00 7.23 347 ALA A N 1
ATOM 3943 C CA . ALA B 1 347 ? 122.347 124.819 96.297 1.00 1.21 347 ALA A CA 1
ATOM 3944 C C . ALA B 1 347 ? 121.654 123.997 95.216 1.00 4.27 347 ALA A C 1
ATOM 3945 O O . ALA B 1 347 ? 122.207 123.795 94.132 1.00 10.36 347 ALA A O 1
ATOM 3947 N N . THR B 1 348 ? 120.449 123.526 95.515 1.00 11.95 348 THR A N 1
ATOM 3948 C CA . THR B 1 348 ? 119.577 122.936 94.513 1.00 0.73 348 THR A CA 1
ATOM 3949 C C . THR B 1 348 ? 118.808 124.049 93.817 1.00 4.53 348 THR A C 1
ATOM 3950 O O . THR B 1 348 ? 118.454 125.054 94.440 1.00 7.74 348 THR A O 1
ATOM 3954 N N . LEU B 1 349 ? 118.553 123.875 92.524 1.00 4.55 349 LEU A N 1
ATOM 3955 C CA . LEU B 1 349 ? 118.038 124.979 91.728 1.00 2.91 349 LEU A CA 1
ATOM 3956 C C . LEU B 1 349 ? 117.403 124.456 90.449 1.00 6.49 349 LEU A C 1
ATOM 3957 O O . LEU B 1 349 ? 118.016 123.662 89.730 1.00 10.63 349 LEU A O 1
ATOM 3962 N N . HIS B 1 350 ? 116.175 124.892 90.177 1.00 3.13 350 HIS A N 1
ATOM 3963 C CA . HIS B 1 350 ? 115.499 124.616 88.917 1.00 0.00 350 HIS A CA 1
ATOM 3964 C C . HIS B 1 350 ? 115.553 125.868 88.058 1.00 0.00 350 HIS A C 1
ATOM 3965 O O . HIS B 1 350 ? 115.396 126.980 88.569 1.00 7.96 350 HIS A O 1
ATOM 3972 N N . ILE B 1 351 ? 115.776 125.692 86.762 1.00 0.00 351 ILE A N 1
ATOM 3973 C CA . ILE B 1 351 ? 115.945 126.818 85.853 1.00 0.00 351 ILE A CA 1
ATOM 3974 C C . ILE B 1 351 ? 115.176 126.539 84.573 1.00 3.35 351 ILE A C 1
ATOM 3975 O O . ILE B 1 351 ? 115.276 125.446 84.009 1.00 17.32 351 ILE A O 1
ATOM 3980 N N . LYS B 1 352 ? 114.418 127.527 84.109 1.00 0.00 352 LYS A N 1
ATOM 3981 C CA . LYS B 1 352 ? 113.694 127.418 82.853 1.00 1.99 352 LYS A CA 1
ATOM 3982 C C . LYS B 1 352 ? 114.478 128.118 81.752 1.00 11.85 352 LYS A C 1
ATOM 3983 O O . LYS B 1 352 ? 114.865 129.280 81.901 1.00 21.62 352 LYS A O 1
ATOM 3989 N N . TYR B 1 353 ? 114.707 127.412 80.650 1.00 10.24 353 TYR A N 1
ATOM 3990 C CA . TYR B 1 353 ? 115.455 127.972 79.544 1.00 12.45 353 TYR A CA 1
ATOM 3991 C C . TYR B 1 353 ? 114.666 127.837 78.249 1.00 17.16 353 TYR A C 1
ATOM 3992 O O . TYR B 1 353 ? 113.886 126.891 78.098 1.00 20.61 353 TYR A O 1
ATOM 4001 N N . PRO B 1 354 ? 114.831 128.765 77.309 1.00 21.64 354 PRO A N 1
ATOM 4002 C CA . PRO B 1 354 ? 114.141 128.638 76.019 1.00 23.50 354 PRO A CA 1
ATOM 4003 C C . PRO B 1 354 ? 114.521 127.345 75.313 1.00 27.41 354 PRO A C 1
ATOM 4004 O O . PRO B 1 354 ? 115.689 126.955 75.276 1.00 25.87 354 PRO A O 1
ATOM 4008 N N . LYS B 1 355 ? 113.516 126.684 74.735 1.00 41.09 355 LYS A N 1
ATOM 4009 C CA . LYS B 1 355 ? 113.719 125.346 74.185 1.00 40.23 355 LYS A CA 1
ATOM 4010 C C . LYS B 1 355 ? 114.689 125.363 73.011 1.00 40.76 355 LYS A C 1
ATOM 4011 O O . LYS B 1 355 ? 115.529 124.465 72.877 1.00 41.18 355 LYS A O 1
ATOM 4017 N N . ASP B 1 356 ? 114.585 126.373 72.144 1.00 46.55 356 ASP A N 1
ATOM 4018 C CA . ASP B 1 356 ? 115.456 126.443 70.974 1.00 47.86 356 ASP A CA 1
ATOM 4019 C C . ASP B 1 356 ? 116.917 126.597 71.380 1.00 47.23 356 ASP A C 1
ATOM 4020 O O . ASP B 1 356 ? 117.805 125.956 70.806 1.00 46.96 356 ASP A O 1
ATOM 4025 N N . ARG B 1 357 ? 117.185 127.446 72.368 1.00 44.11 357 ARG A N 1
ATOM 4026 C CA . ARG B 1 357 ? 118.550 127.650 72.822 1.00 45.66 357 ARG A CA 1
ATOM 4027 C C . ARG B 1 357 ? 118.971 126.541 73.783 1.00 43.09 357 ARG A C 1
ATOM 4028 O O . ARG B 1 357 ? 118.147 125.894 74.434 1.00 40.82 357 ARG A O 1
ATOM 4036 N N . GLY B 1 358 ? 120.283 126.330 73.868 1.00 41.34 358 GLY A N 1
ATOM 4037 C CA . GLY B 1 358 ? 120.852 125.382 74.800 1.00 39.36 358 GLY A CA 1
ATOM 4038 C C . GLY B 1 358 ? 120.993 125.979 76.186 1.00 41.90 358 GLY A C 1
ATOM 4039 O O . GLY B 1 358 ? 120.500 127.069 76.484 1.00 45.17 358 GLY A O 1
ATOM 4040 N N . TYR B 1 359 ? 121.677 125.236 77.056 1.00 31.14 359 TYR A N 1
ATOM 4041 C CA . TYR B 1 359 ? 121.929 125.702 78.414 1.00 26.54 359 TYR A CA 1
ATOM 4042 C C . TYR B 1 359 ? 123.374 125.505 78.857 1.00 30.44 359 TYR A C 1
ATOM 4043 O O . TYR B 1 359 ? 123.638 125.516 80.061 1.00 31.44 359 TYR A O 1
ATOM 4052 N N . GLN B 1 360 ? 124.316 125.322 77.929 1.00 30.61 360 GLN A N 1
ATOM 4053 C CA . GLN B 1 360 ? 125.713 125.167 78.330 1.00 30.40 360 GLN A CA 1
ATOM 4054 C C . GLN B 1 360 ? 126.281 126.475 78.869 1.00 33.94 360 GLN A C 1
ATOM 4055 O O . GLN B 1 360 ? 126.887 126.510 79.948 1.00 35.56 360 GLN A O 1
ATOM 4061 N N . ASP B 1 361 ? 126.086 127.569 78.128 1.00 33.49 361 ASP A N 1
ATOM 4062 C CA . ASP B 1 361 ? 126.562 128.871 78.584 1.00 32.46 361 ASP A CA 1
ATOM 4063 C C . ASP B 1 361 ? 125.832 129.305 79.848 1.00 30.72 361 ASP A C 1
ATOM 4064 O O . ASP B 1 361 ? 126.431 129.884 80.761 1.00 30.12 361 ASP A O 1
ATOM 4069 N N . ALA B 1 362 ? 124.527 129.033 79.913 1.00 21.09 362 ALA A N 1
ATOM 4070 C CA . ALA B 1 362 ? 123.761 129.346 81.113 1.00 17.69 362 ALA A CA 1
ATOM 4071 C C . ALA B 1 362 ? 124.274 128.553 82.308 1.00 20.13 362 ALA A C 1
ATOM 4072 O O . ALA B 1 362 ? 124.391 129.086 83.415 1.00 21.96 362 ALA A O 1
ATOM 4074 N N . SER B 1 363 ? 124.584 127.271 82.100 1.00 19.85 363 SER A N 1
ATOM 4075 C CA . SER B 1 363 ? 125.131 126.451 83.173 1.00 12.30 363 SER A CA 1
ATOM 4076 C C . SER B 1 363 ? 126.451 127.020 83.666 1.00 21.06 363 SER A C 1
ATOM 4077 O O . SER B 1 363 ? 126.684 127.131 84.874 1.00 19.56 363 SER A O 1
ATOM 4080 N N . THR B 1 364 ? 127.324 127.399 82.731 1.00 27.52 364 THR A N 1
ATOM 4081 C CA . THR B 1 364 ? 128.618 127.960 83.106 1.00 20.75 364 THR A CA 1
ATOM 4082 C C . THR B 1 364 ? 128.449 129.254 83.896 1.00 23.10 364 THR A C 1
ATOM 4083 O O . THR B 1 364 ? 129.100 129.453 84.928 1.00 18.24 364 THR A O 1
ATOM 4087 N N . LYS B 1 365 ? 127.564 130.140 83.430 1.00 23.49 365 LYS A N 1
ATOM 4088 C CA . LYS B 1 365 ? 127.375 131.418 84.112 1.00 18.42 365 LYS A CA 1
ATOM 4089 C C . LYS B 1 365 ? 126.766 131.230 85.495 1.00 15.83 365 LYS A C 1
ATOM 4090 O O . LYS B 1 365 ? 127.206 131.861 86.462 1.00 23.98 365 LYS A O 1
ATOM 4096 N N . ILE B 1 366 ? 125.756 130.367 85.616 1.00 12.25 366 ILE A N 1
ATOM 4097 C CA . ILE B 1 366 ? 125.141 130.142 86.920 1.00 15.88 366 ILE A CA 1
ATOM 4098 C C . ILE B 1 366 ? 126.143 129.511 87.876 1.00 15.63 366 ILE A C 1
ATOM 4099 O O . ILE B 1 366 ? 126.211 129.875 89.056 1.00 18.73 366 ILE A O 1
ATOM 4104 N N . ARG B 1 367 ? 126.948 128.567 87.384 1.00 15.26 367 ARG A N 1
ATOM 4105 C CA . ARG B 1 367 ? 127.916 127.914 88.254 1.00 10.16 367 ARG A CA 1
ATOM 4106 C C . ARG B 1 367 ? 129.007 128.878 88.698 1.00 16.92 367 ARG A C 1
ATOM 4107 O O . ARG B 1 367 ? 129.434 128.836 89.855 1.00 19.10 367 ARG A O 1
ATOM 4115 N N . GLU B 1 368 ? 129.464 129.765 87.809 1.00 16.53 368 GLU A N 1
ATOM 4116 C CA . GLU B 1 368 ? 130.478 130.726 88.231 1.00 13.41 368 GLU A CA 1
ATOM 4117 C C . GLU B 1 368 ? 129.896 131.779 89.169 1.00 17.92 368 GLU A C 1
ATOM 4118 O O . GLU B 1 368 ? 130.591 132.241 90.080 1.00 24.37 368 GLU A O 1
ATOM 4124 N N . ILE B 1 369 ? 128.624 132.146 88.989 1.00 18.67 369 ILE A N 1
ATOM 4125 C CA . ILE B 1 369 ? 127.971 133.048 89.935 1.00 13.22 369 ILE A CA 1
ATOM 4126 C C . ILE B 1 369 ? 127.892 132.411 91.314 1.00 10.84 369 ILE A C 1
ATOM 4127 O O . ILE B 1 369 ? 128.193 133.048 92.331 1.00 19.28 369 ILE A O 1
ATOM 4132 N N . PHE B 1 370 ? 127.493 131.140 91.371 1.00 9.96 370 PHE A N 1
ATOM 4133 C CA . PHE B 1 370 ? 127.432 130.441 92.649 1.00 8.58 370 PHE A CA 1
ATOM 4134 C C . PHE B 1 370 ? 128.820 130.274 93.257 1.00 13.84 370 PHE A C 1
ATOM 4135 O O . PHE B 1 370 ? 128.980 130.339 94.481 1.00 17.52 370 PHE A O 1
ATOM 4143 N N . HIS B 1 371 ? 129.831 130.041 92.418 1.00 15.30 371 HIS A N 1
ATOM 4144 C CA . HIS B 1 371 ? 131.202 129.938 92.901 1.00 14.98 371 HIS A CA 1
ATOM 4145 C C . HIS B 1 371 ? 131.657 131.245 93.535 1.00 14.37 371 HIS A C 1
ATOM 4146 O O . HIS B 1 371 ? 132.265 131.250 94.611 1.00 16.29 371 HIS A O 1
ATOM 4153 N N . HIS B 1 372 ? 131.364 132.370 92.880 1.00 15.10 372 HIS A N 1
ATOM 4154 C CA . HIS B 1 372 ? 131.712 133.670 93.439 1.00 14.70 372 HIS A CA 1
ATOM 4155 C C . HIS B 1 372 ? 130.883 134.014 94.666 1.00 14.69 372 HIS A C 1
ATOM 4156 O O . HIS B 1 372 ? 131.323 134.827 95.486 1.00 15.17 372 HIS A O 1
ATOM 4163 N N . ALA B 1 373 ? 129.702 133.422 94.813 1.00 15.03 373 ALA A N 1
ATOM 4164 C CA . ALA B 1 373 ? 128.906 133.592 96.020 1.00 11.00 373 ALA A CA 1
ATOM 4165 C C . ALA B 1 373 ? 129.303 132.628 97.129 1.00 16.58 373 ALA A C 1
ATOM 4166 O O . ALA B 1 373 ? 128.719 132.681 98.216 1.00 19.04 373 ALA A O 1
ATOM 4168 N N . GLY B 1 374 ? 130.273 131.751 96.884 1.00 12.75 374 GLY A N 1
ATOM 4169 C CA . GLY B 1 374 ? 130.738 130.828 97.897 1.00 8.31 374 GLY A CA 1
ATOM 4170 C C . GLY B 1 374 ? 130.077 129.471 97.894 1.00 11.43 374 GLY A C 1
ATOM 4171 O O . GLY B 1 374 ? 130.240 128.719 98.861 1.00 11.03 374 GLY A O 1
ATOM 4172 N N . ILE B 1 375 ? 129.340 129.128 96.843 1.00 11.11 375 ILE A N 1
ATOM 4173 C CA . ILE B 1 375 ? 128.617 127.864 96.758 1.00 6.22 375 ILE A CA 1
ATOM 4174 C C . ILE B 1 375 ? 129.223 127.057 95.620 1.00 8.09 375 ILE A C 1
ATOM 4175 O O . ILE B 1 375 ? 129.293 127.528 94.479 1.00 16.82 375 ILE A O 1
ATOM 4180 N N . HIS B 1 376 ? 129.663 125.836 95.928 1.00 6.48 376 HIS A N 1
ATOM 4181 C CA . HIS B 1 376 ? 130.300 124.971 94.948 1.00 8.64 376 HIS A CA 1
ATOM 4182 C C . HIS B 1 376 ? 129.494 123.725 94.621 1.00 16.40 376 HIS A C 1
ATOM 4183 O O . HIS B 1 376 ? 129.773 123.079 93.607 1.00 16.63 376 HIS A O 1
ATOM 4190 N N . ASN B 1 377 ? 128.514 123.373 95.449 1.00 15.54 377 ASN A N 1
ATOM 4191 C CA . ASN B 1 377 ? 127.639 122.230 95.197 1.00 0.33 377 ASN A CA 1
ATOM 4192 C C . ASN B 1 377 ? 126.337 122.765 94.618 1.00 7.22 377 ASN A C 1
ATOM 4193 O O . ASN B 1 377 ? 125.408 123.115 95.343 1.00 15.72 377 ASN A O 1
ATOM 4198 N N . VAL B 1 378 ? 126.267 122.828 93.290 1.00 8.46 378 VAL A N 1
ATOM 4199 C CA . VAL B 1 378 ? 125.121 123.397 92.591 1.00 4.98 378 VAL A CA 1
ATOM 4200 C C . VAL B 1 378 ? 124.548 122.339 91.661 1.00 7.92 378 VAL A C 1
ATOM 4201 O O . VAL B 1 378 ? 125.252 121.836 90.778 1.00 9.49 378 VAL A O 1
ATOM 4205 N N . THR B 1 379 ? 123.274 122.011 91.856 1.00 1.63 379 THR A N 1
ATOM 4206 C CA . THR B 1 379 ? 122.529 121.112 90.984 1.00 1.81 379 THR A CA 1
ATOM 4207 C C . THR B 1 379 ? 121.486 121.934 90.243 1.00 2.78 379 THR A C 1
ATOM 4208 O O . THR B 1 379 ? 120.539 122.439 90.855 1.00 11.10 379 THR A O 1
ATOM 4212 N N . ILE B 1 380 ? 121.654 122.065 88.934 1.00 1.79 380 ILE A N 1
ATOM 4213 C CA . ILE B 1 380 ? 120.753 122.855 88.108 1.00 1.83 380 ILE A CA 1
ATOM 4214 C C . ILE B 1 380 ? 119.933 121.905 87.252 1.00 7.77 380 ILE A C 1
ATOM 4215 O O . ILE B 1 380 ? 120.486 121.124 86.468 1.00 11.64 380 ILE A O 1
ATOM 4220 N N . GLN B 1 381 ? 118.615 121.964 87.405 1.00 4.48 381 GLN A N 1
ATOM 4221 C CA . GLN B 1 381 ? 117.695 121.260 86.525 1.00 0.39 381 GLN A CA 1
ATOM 4222 C C . GLN B 1 381 ? 117.144 122.256 85.517 1.00 0.00 381 GLN A C 1
ATOM 4223 O O . GLN B 1 381 ? 116.545 123.264 85.902 1.00 6.43 381 GLN A O 1
ATOM 4229 N N . PHE B 1 382 ? 117.354 121.978 84.236 1.00 0.00 382 PHE A N 1
ATOM 4230 C CA . PHE B 1 382 ? 116.943 122.870 83.162 1.00 0.00 382 PHE A CA 1
ATOM 4231 C C . PHE B 1 382 ? 115.634 122.366 82.570 1.00 9.30 382 PHE A C 1
ATOM 4232 O O . PHE B 1 382 ? 115.550 121.219 82.120 1.00 17.26 382 PHE A O 1
ATOM 4240 N N . GLU B 1 383 ? 114.620 123.225 82.576 1.00 4.13 383 GLU A N 1
ATOM 4241 C CA . GLU B 1 383 ? 113.264 122.871 82.186 1.00 0.00 383 GLU A CA 1
ATOM 4242 C C . GLU B 1 383 ? 112.878 123.670 80.950 1.00 9.69 383 GLU A C 1
ATOM 4243 O O . GLU B 1 383 ? 112.940 124.903 80.962 1.00 21.43 383 GLU A O 1
ATOM 4249 N N . ASN B 1 384 ? 112.471 122.971 79.894 1.00 10.44 384 ASN A N 1
ATOM 4250 C CA . ASN B 1 384 ? 112.173 123.629 78.630 1.00 12.94 384 ASN A CA 1
ATOM 4251 C C . ASN B 1 384 ? 110.956 124.538 78.762 1.00 17.75 384 ASN A C 1
ATOM 4252 O O . ASN B 1 384 ? 110.069 124.324 79.592 1.00 21.39 384 ASN A O 1
ATOM 4257 N N . VAL B 1 385 ? 110.925 125.568 77.925 1.00 18.13 385 VAL A N 1
ATOM 4258 C CA . VAL B 1 385 ? 109.815 126.508 77.908 1.00 17.77 385 VAL A CA 1
ATOM 4259 C C . VAL B 1 385 ? 109.091 126.434 76.570 1.00 25.29 385 VAL A C 1
ATOM 4260 O O . VAL B 1 385 ? 109.720 126.362 75.515 1.00 25.17 385 VAL A O 1
ATOM 4264 N N . ASP B 1 395 ? 102.490 133.665 82.017 1.00 58.63 395 ASP A N 1
ATOM 4265 C CA . ASP B 1 395 ? 101.481 133.207 82.964 1.00 60.49 395 ASP A CA 1
ATOM 4266 C C . ASP B 1 395 ? 101.815 131.819 83.503 1.00 61.51 395 ASP A C 1
ATOM 4267 O O . ASP B 1 395 ? 102.395 131.683 84.580 1.00 61.19 395 ASP A O 1
ATOM 4272 N N . LEU B 1 396 ? 101.441 130.787 82.743 1.00 55.27 396 LEU A N 1
ATOM 4273 C CA . LEU B 1 396 ? 101.705 129.411 83.147 1.00 53.01 396 LEU A CA 1
ATOM 4274 C C . LEU B 1 396 ? 103.090 128.922 82.738 1.00 51.56 396 LEU A C 1
ATOM 4275 O O . LEU B 1 396 ? 103.431 127.772 83.032 1.00 51.93 396 LEU A O 1
ATOM 4280 N N . LEU B 1 397 ? 103.885 129.757 82.071 1.00 45.04 397 LEU A N 1
ATOM 4281 C CA . LEU B 1 397 ? 105.228 129.370 81.657 1.00 43.67 397 LEU A CA 1
ATOM 4282 C C . LEU B 1 397 ? 106.246 129.694 82.744 1.00 44.18 397 LEU A C 1
ATOM 4283 O O . LEU B 1 397 ? 107.442 129.819 82.464 1.00 45.43 397 LEU A O 1
ATOM 4288 N N . LEU B 1 398 ? 105.779 129.841 83.983 1.00 39.05 398 LEU A N 1
ATOM 4289 C CA . LEU B 1 398 ? 106.654 130.096 85.116 1.00 37.84 398 LEU A CA 1
ATOM 4290 C C . LEU B 1 398 ? 106.593 129.005 86.174 1.00 38.26 398 LEU A C 1
ATOM 4291 O O . LEU B 1 398 ? 107.422 129.009 87.089 1.00 37.52 398 LEU A O 1
ATOM 4296 N N . LEU B 1 399 ? 105.644 128.080 86.078 1.00 30.54 399 LEU A N 1
ATOM 4297 C CA . LEU B 1 399 ? 105.537 126.995 87.039 1.00 26.16 399 LEU A CA 1
ATOM 4298 C C . LEU B 1 399 ? 106.586 125.930 86.756 1.00 21.58 399 LEU A C 1
ATOM 4299 O O . LEU B 1 399 ? 107.229 125.925 85.704 1.00 24.29 399 LEU A O 1
ATOM 4304 N N . CYS B 1 400 ? 106.758 125.026 87.715 1.00 14.38 400 CYS A N 1
ATOM 4305 C CA . CYS B 1 400 ? 107.667 123.905 87.527 1.00 6.41 400 CYS A CA 1
ATOM 4306 C C . CYS B 1 400 ? 107.139 122.973 86.447 1.00 7.64 400 CYS A C 1
ATOM 4307 O O . CYS B 1 400 ? 106.001 122.501 86.519 1.00 25.19 400 CYS A O 1
ATOM 4310 N N . ASN B 1 401 ? 107.965 122.719 85.433 1.00 5.43 401 ASN A N 1
ATOM 4311 C CA . ASN B 1 401 ? 107.583 121.798 84.372 1.00 11.17 401 ASN A CA 1
ATOM 4312 C C . ASN B 1 401 ? 107.704 120.339 84.777 1.00 18.17 401 ASN A C 1
ATOM 4313 O O . ASN B 1 401 ? 107.154 119.476 84.085 1.00 21.67 401 ASN A O 1
ATOM 4318 N N . SER B 1 402 ? 108.400 120.039 85.869 1.00 12.98 402 SER A N 1
ATOM 4319 C CA . SER B 1 402 ? 108.634 118.659 86.293 1.00 6.06 402 SER A CA 1
ATOM 4320 C C . SER B 1 402 ? 108.322 118.506 87.776 1.00 11.99 402 SER A C 1
ATOM 4321 O O . SER B 1 402 ? 109.222 118.332 88.605 1.00 12.37 402 SER A O 1
ATOM 4324 N N . PRO B 1 403 ? 107.040 118.572 88.151 1.00 18.97 403 PRO A N 1
ATOM 4325 C CA . PRO B 1 403 ? 106.652 118.139 89.498 1.00 21.23 403 PRO A CA 1
ATOM 4326 C C . PRO B 1 403 ? 106.595 116.623 89.562 1.00 21.92 403 PRO A C 1
ATOM 4327 O O . PRO B 1 403 ? 106.974 115.954 88.597 1.00 24.82 403 PRO A O 1
ATOM 4331 N N . CYS B 1 404 ? 106.139 116.063 90.679 1.00 16.52 404 CYS A N 1
ATOM 4332 C CA . CYS B 1 404 ? 105.908 114.628 90.727 1.00 16.83 404 CYS A CA 1
ATOM 4333 C C . CYS B 1 404 ? 104.910 114.235 89.638 1.00 25.46 404 CYS A C 1
ATOM 4334 O O . CYS B 1 404 ? 104.112 115.050 89.166 1.00 29.15 404 CYS A O 1
ATOM 4337 N N . ILE B 1 405 ? 104.967 112.966 89.229 1.00 22.53 405 ILE A N 1
ATOM 4338 C CA . ILE B 1 405 ? 104.251 112.546 88.030 1.00 22.25 405 ILE A CA 1
ATOM 4339 C C . ILE B 1 405 ? 102.738 112.639 88.185 1.00 25.49 405 ILE A C 1
ATOM 4340 O O . ILE B 1 405 ? 102.010 112.521 87.194 1.00 30.76 405 ILE A O 1
ATOM 4345 N N . SER B 1 406 ? 102.241 112.850 89.400 1.00 23.08 406 SER A N 1
ATOM 4346 C CA . SER B 1 406 ? 100.811 112.937 89.648 1.00 28.93 406 SER A CA 1
ATOM 4347 C C . SER B 1 406 ? 100.447 114.320 90.172 1.00 30.98 406 SER A C 1
ATOM 4348 O O . SER B 1 406 ? 101.250 114.996 90.819 1.00 32.76 406 SER A O 1
ATOM 4351 N N . LYS B 1 407 ? 99.214 114.737 89.873 1.00 30.82 407 LYS A N 1
ATOM 4352 C CA . LYS B 1 407 ? 98.718 116.011 90.381 1.00 30.19 407 LYS A CA 1
ATOM 4353 C C . LYS B 1 407 ? 98.512 115.961 91.890 1.00 30.23 407 LYS A C 1
ATOM 4354 O O . LYS B 1 407 ? 98.602 116.990 92.569 1.00 33.43 407 LYS A O 1
ATOM 4360 N N . GLY B 1 408 ? 98.225 114.776 92.431 1.00 26.38 408 GLY A N 1
ATOM 4361 C CA . GLY B 1 408 ? 98.067 114.639 93.867 1.00 25.87 408 GLY A CA 1
ATOM 4362 C C . GLY B 1 408 ? 99.355 114.819 94.640 1.00 28.18 408 GLY A C 1
ATOM 4363 O O . GLY B 1 408 ? 99.314 115.031 95.856 1.00 27.19 408 GLY A O 1
ATOM 4364 N N . CYS B 1 409 ? 100.500 114.742 93.958 1.00 29.38 409 CYS A N 1
ATOM 4365 C CA . CYS B 1 409 ? 101.789 114.926 94.615 1.00 23.90 409 CYS A CA 1
ATOM 4366 C C . CYS B 1 409 ? 102.003 116.360 95.075 1.00 27.11 409 CYS A C 1
ATOM 4367 O O . CYS B 1 409 ? 102.941 116.620 95.835 1.00 28.79 409 CYS A O 1
ATOM 4370 N N . ALA B 1 410 ? 101.155 117.293 94.632 1.00 30.85 410 ALA A N 1
ATOM 4371 C CA . ALA B 1 410 ? 101.354 118.704 94.948 1.00 25.46 410 ALA A CA 1
ATOM 4372 C C . ALA B 1 410 ? 101.260 118.977 96.442 1.00 26.51 410 ALA A C 1
ATOM 4373 O O . ALA B 1 410 ? 101.798 119.979 96.925 1.00 31.18 410 ALA A O 1
ATOM 4375 N N . LYS B 1 411 ? 100.578 118.108 97.191 1.00 22.37 411 LYS A N 1
ATOM 4376 C CA . LYS B 1 411 ? 100.503 118.295 98.637 1.00 22.25 411 LYS A CA 1
ATOM 4377 C C . LYS B 1 411 ? 101.854 118.043 99.293 1.00 19.41 411 LYS A C 1
ATOM 4378 O O . LYS B 1 411 ? 102.130 118.564 100.380 1.00 25.70 411 LYS A O 1
ATOM 4384 N N . GLN B 1 412 ? 102.705 117.245 98.652 1.00 21.98 412 GLN A N 1
ATOM 4385 C CA . GLN B 1 412 ? 104.056 116.979 99.128 1.00 23.91 412 GLN A CA 1
ATOM 4386 C C . GLN B 1 412 ? 105.092 117.872 98.461 1.00 25.10 412 GLN A C 1
ATOM 4387 O O . GLN B 1 412 ? 106.294 117.659 98.648 1.00 19.24 412 GLN A O 1
ATOM 4393 N N . LEU B 1 413 ? 104.669 118.687 97.504 1.00 32.39 413 LEU A N 1
ATOM 4394 C CA . LEU B 1 413 ? 105.716 119.454 96.789 1.00 27.11 413 LEU A CA 1
ATOM 4395 C C . LEU B 1 413 ? 106.273 120.479 97.773 1.00 38.50 413 LEU A C 1
ATOM 4396 O O . LEU B 1 413 ? 105.490 121.314 98.235 1.00 34.36 413 LEU A O 1
ATOM 4401 N N . CYS B 1 414 ? 107.547 120.363 98.143 1.00 47.75 414 CYS A N 1
ATOM 4402 C CA . CYS B 1 414 ? 108.156 121.417 98.994 1.00 46.65 414 CYS A CA 1
ATOM 4403 C C . CYS B 1 414 ? 108.169 122.694 98.151 1.00 45.10 414 CYS A C 1
ATOM 4404 O O . CYS B 1 414 ? 108.349 122.565 96.925 1.00 42.69 414 CYS A O 1
ATOM 4407 N N . CYS B 1 415 ? 107.942 123.864 98.753 1.00 58.76 415 CYS A N 1
ATOM 4408 C CA . CYS B 1 415 ? 107.850 125.086 97.909 1.00 62.18 415 CYS A CA 1
ATOM 4409 C C . CYS B 1 415 ? 106.758 124.883 96.852 1.00 64.23 415 CYS A C 1
ATOM 4410 O O . CYS B 1 415 ? 107.001 125.246 95.686 1.00 66.76 415 CYS A O 1
ATOM 4413 N N . PRO B 1 416 ? 105.584 124.296 97.179 1.00 69.70 416 PRO A N 1
ATOM 4414 C CA . PRO B 1 416 ? 104.578 123.955 96.161 1.00 72.79 416 PRO A CA 1
ATOM 4415 C C . PRO B 1 416 ? 103.999 125.185 95.451 1.00 75.24 416 PRO A C 1
ATOM 4416 O O . PRO B 1 416 ? 103.793 126.198 96.097 1.00 73.99 416 PRO A O 1
ATOM 4420 N N . PRO B 1 417 ? 103.737 125.115 94.127 1.00 81.92 417 PRO A N 1
ATOM 4421 C CA . PRO B 1 417 ? 103.226 126.266 93.374 1.00 81.22 417 PRO A CA 1
ATOM 4422 C C . PRO B 1 417 ? 101.790 126.610 93.792 1.00 81.23 417 PRO A C 1
ATOM 4423 O O . PRO B 1 417 ? 101.619 127.673 94.360 1.00 81.41 417 PRO A O 1
#

Solvent-accessible surface area: 26684 Å² total; per-residue (Å²): 200,102,84,152,28,31,85,74,1,66,56,28,16,77,38,0,23,79,8,3,47,67,0,36,3,3,4,0,20,8,3,0,6,10,1,15,9,44,21,41,52,45,58,33,40,51,55,28,22,175,40,51,195,179,91,91,62,35,113,55,2,5,1,5,68,27,0,23,68,8,12,11,26,0,26,16,3,8,25,19,19,0,0,3,48,12,2,83,18,51,0,68,42,15,72,64,148,37,66,92,11,92,65,32,116,46,0,36,89,15,0,52,82,0,43,98,15,9,63,61,17,100,142,124,112,136,84,73,3,14,22,56,8,0,51,8,0,20,74,0,0,70,37,12,128,113,99,101,30,133,88,150,56,106,34,72,137,3,2,88,39,3,0,52,47,0,26,88,5,4,104,29,12,36,50,21,5,104,78,65,40,162,87,3,17,30,18,0,27,0,34,15,10,172,69,13,99,12,125,107,2,29,70,70,0,79,79,8,80,22,24,60,17,31,35,34,20,8,0,0,14,0,13,92,34,36,17,6,0,2,0,11,0,3,15,39,138,144,120,50,22,106,65,2,15,76,70,0,17,62,27,0,42,142,28,33,1,21,22,9,7,2,9,21,5,40,71,148,146,98,94,94,25,76,33,47,12,82,50,197,51,3,32,165,64,16,5,48,90,87,217,102,85,138,29,35,90,74,1,66,54,24,17,78,38,0,23,72,7,2,58,67,0,38,3,3,3,0,14,7,5,0,5,5,4,15,4,27,23,42,57,46,57,31,40,60,54,28,36,167,40,48,224,173,98,95,58,35,112,59,1,7,2,2,70,22,0,24,63,7,11,12,26,1,26,15,3,8,26,17,19,0,0,4,47,13,3,81,21,48,0,69,39,14,70,68,122,36,60,98,12,95,67,28,99,56,0,35,101,13,0,53,81,0,47,94,13,21,81,61,17,115,146,126,121,86,72,94,4,6,33,57,8,0,49,6,1,20,72,1,0,72,37,10,117,115,95,104,33,131,87,147,57,106,36,68,142,0,2,87,41,4,1,51,47,0,25,85,5,4,102,25,12,36,55,32,6,103,78,65,41,161,84,3,17,14,12,0,26,0,35,15,5,133,78,11,97,12,124,104,1,34,67,71,0,83,78,7,79,21,22,58,18,37,32,32,20,9,0,0,17,0,13,92,43,37,17,6,0,2,0,10,0,3,16,36,131,147,119,48,24,99,64,2,17,77,68,0,18,62,28,0,42,140,27,33,1,25,19,9,7,3,10,20,6,35,68,156,133,98,106,99,23,76,33,52,12,81,52,194,54,6,44,167,43,17,4,41,63,118

Organism: Homo sapiens (NCBI:txid9606)

Sequence (580 aa):
RLLFMLVLTVAFFVAELVSGYLGNSIALLSDSFNMLSDLISLCVGLSAGYIARRPTRGFSATYGYARAEVVGALSNAVFLTALCFTIFVEAVLRLARPERIDDPELVLIVGVLGLLVNVVGLLILHVMGDALGSVVVVITAIIFYVLPLKSEDPCNWQCYIDPSLTVLMVIIILSSAFPLIKETAAILLQMVPKGVNMEELMSKLSAVPGISSVHEVHIWELVSGKIIATLHIKYPKDRGYQDASTKIREIFHHAGIHNVTIQFENVDLLLLCNSPCISKGCAKQLCCPPRLLFMLVLTVAFFVAELVSGYLGNSIALLSDSFNMLSDLISLCVGLSAGYIARRPTRGFSATYGYARAEVVGALSNAVFLTALCFTIFVEAVLRLARPERIDDPELVLIVGVLGLLVNVVGLLILHVMGDALGSVVVVITAIIFYVLPLKSEDPCNWQCYIDPSLTVLMVIIILSSAFPLIKETAAILLQMVPKGVNMEELMSKLSAVPGISSVHEVHIWELVSGKIIATLHIKYPKDRGYQDASTKIREIFHHAGIHNVTIQFENVDLLLLCNSPCISKGCAKQLCCPP

Foldseek 3Di:
DDDVLLVVLVVLLVLLCVLCVVFVFLLSVLLSLLSVLVNLLVVLVVVLVVCPVDWDCDPPNVVTCNLSNLVSLLVSLVSNLVSLVVSLVVLVVCLVVFDGTPDLVSLLVSLVVQLVSLVVVVVCLSSCLSNVSSVLSNVLSVVCVVDPDDPVDDDDVSRNSRSVVSNVSSVSNNVVSVVSNVQSVCQVVQHADPLFDVVVLVVQLVVQPQWDAWDPWRWGASDVLAIATEIETEGEPVDDCPSVVVSNQVSCVVSSYNHYDYHYHYFVVRHDDPDDPPDPVCLVVDPVRD/DDDVLLVVLVVLLVLLCVQCVLFVFLLSVLLSLLSVLVNLLSVLVVVLVCCPPPWDCDPVHVVTCNLSSLVSLLVSLVSNLVSLVVSLVVLVVCLVVFDGGPDLPSLLVSLVVQLVSLVVVVVVLSSVLSNVSSVLSNVLSVVCVVPPDDPPDDDDVSRNSRSVSSNVSSVSSNVVSVVSNVQSVCQVVQHADPLQDVVVLVVVLVVQPQFDEWDPWRWGASDVLAIATEIETEGEPVDDCPSVVVSNQVSCVVSSYNHYDYHYHYFVVRHADPDDPPDPVCLVVDDVRD

Radius of gyration: 28.5 Å; Cα contacts (8 Å, |Δi|>4): 939; chains: 2; bounding box: 56×41×94 Å

Secondary structure (DSSP, 8-state):
---HHHHHHHHHHHHHHHHHHHHT-HHHHHHHHHHHHHHHHHHHHHHHHHHTTS----SS-SS-STTHHHHHHHHHHHHHHHHHHHHHHHHHHHHHS----S-HHHHHHHHHHHHHHHHHHHH--HHHHHHHHHHHHHHHHHHHHHS---SSSPP-GGGGHHHHHHHHHHHHHHHHHHHHHHHHHHHHTT---TT--HHHHHHHHHHSTT--EEEEEEEEEEETTEEEEEEEEEE-SSS-SHHHHHHHHHHHHHTT--EEEEEEEE--GGGS-S---SSGGGGGG-SS--/---HHHHHHHHHHHHHHHHHHHHT-HHHHHHHHHHHHHHHHHHHHHHHHHHTTS----SS-SS-STTHHHHHHHHHHHHHHHHHHHHHHHHHHHTTS----S-HHHHHHHHHHHHHHHHHHHH--HHHHHHHHHHHHHHHHHHHHHS---SSS---GGGGHHHHHHHHHHHHHHHHHHHHHHHHHHHHTT---TT--HHHHHHHHHHSTT--EEEEEEEEEEETTEEEEEEEEEE-SSS-SHHHHHHHHHHHHHTT--EEEEEEEE---TTS-SS--SSGGGGGGSSS--

Nearest PDB structures (foldseek):
  8xma-assembly1_A  TM=8.385E-01  e=2.389E-20  Homo sapiens
  8xma-assembly1_B  TM=8.421E-01  e=3.877E-20  Homo sapiens
  8xm6-assembly1_B  TM=8.393E-01  e=3.353E-20  Homo sapiens
  8xm6-assembly1_A  TM=8.469E-01  e=8.015E-20  Homo sapiens
  8xn1-assembly1_A  TM=8.276E-01  e=3.077E-15  Homo sapiens

B-factor: mean 33.45, std 19.49, range [0.13, 104.42]